Protein AF-0000000084509365 (afdb_homodimer)

Foldseek 3Di:
DPPPPPPPPPPDFFWKKKKWKWKDKDFPVLVVVVLVLLCVPFDDKDKWKKKKWKKAAPDDDDPPFFRIKIKMDTPVDPAPKIKIKGWHDWDDCVVPVFITMTTMDIDIGRDDDPQVVCVVVRIHTPDIDIWIDMWGHHDQKIKTKTWDDDDPPDPDPDDDPPPPPPGMTMIMIMIMGDGQGPPDVCRVVVRSVVNVVVCVSCPPSIHIGHDDDD/DPPPPPPPPPPDFFWKKWKWKWKDKDFPVLVVVVLVLLCVPFDDKDKWKKKKWKKAAPDDDDAPFFRIKMKMDTPVDPAPKIKIKGWHDWDDCVVPVFTTMTTMDIDIGRDDDVQVVCVVVRIHTPDIDIWIDMWGHHDQKIKDKTWDDDDPPDPDPDDDDPPPPPGMTMIMIMIMGDGQGPPDVCRVVVRSVVNVVVCVSCPPSIHIGHDDDD

Organism: NCBI:txid456999

InterPro domains:
  IPR019095 Mediator complex, subunit Med18 [PF09637] (74-212)

Structure (mmCIF, N/CA/C/O backbone):
data_AF-0000000084509365-model_v1
#
loop_
_entity.id
_entity.type
_entity.pdbx_description
1 polymer 'Mediator of RNA polymerase II transcription subunit 18'
#
loop_
_atom_site.group_PDB
_atom_site.id
_atom_site.type_symbol
_atom_site.label_atom_id
_atom_site.label_alt_id
_atom_site.label_comp_id
_atom_site.label_asym_id
_atom_site.label_entity_id
_atom_site.label_seq_id
_atom_site.pdbx_PDB_ins_code
_atom_site.Cartn_x
_atom_site.Cartn_y
_atom_site.Cartn_z
_atom_site.occupancy
_atom_site.B_iso_or_equiv
_atom_site.auth_seq_id
_atom_site.auth_comp_id
_atom_site.auth_asym_id
_atom_site.auth_atom_id
_atom_site.pdbx_PDB_model_num
ATOM 1 N N . MET A 1 1 ? -29.875 17.078 21.203 1 23 1 MET A N 1
ATOM 2 C CA . MET A 1 1 ? -29.078 15.875 21.359 1 23 1 MET A CA 1
ATOM 3 C C . MET A 1 1 ? -28.844 15.219 20 1 23 1 MET A C 1
ATOM 5 O O . MET A 1 1 ? -29.703 14.484 19.5 1 23 1 MET A O 1
ATOM 9 N N . SER A 1 2 ? -28.266 15.906 19 1 29.69 2 SER A N 1
ATOM 10 C CA . SER A 1 2 ? -28.109 15.445 17.625 1 29.69 2 SER A CA 1
ATOM 11 C C . SER A 1 2 ? -27.344 14.117 17.578 1 29.69 2 SER A C 1
ATOM 13 O O . SER A 1 2 ? -26.203 14.031 18.016 1 29.69 2 SER A O 1
ATOM 15 N N . THR A 1 3 ? -28.078 12.992 17.578 1 31.3 3 THR A N 1
ATOM 16 C CA . THR A 1 3 ? -27.656 11.602 17.453 1 31.3 3 THR A CA 1
ATOM 17 C C . THR A 1 3 ? -26.844 11.398 16.172 1 31.3 3 THR A C 1
ATOM 19 O O . THR A 1 3 ? -27.359 11.562 15.07 1 31.3 3 THR A O 1
ATOM 22 N N . THR A 1 4 ? -25.625 11.859 16.141 1 35.5 4 THR A N 1
ATOM 23 C CA . THR A 1 4 ? -24.781 11.453 15.031 1 35.5 4 THR A CA 1
ATOM 24 C C . THR A 1 4 ? -24.938 9.961 14.75 1 35.5 4 THR A C 1
ATOM 26 O O . THR A 1 4 ? -24.703 9.133 15.633 1 35.5 4 THR A O 1
ATOM 29 N N . THR A 1 5 ? -26 9.609 14.047 1 35.09 5 THR A N 1
ATOM 30 C CA . THR A 1 5 ? -26.141 8.234 13.586 1 35.09 5 THR A CA 1
ATOM 31 C C . THR A 1 5 ? -24.812 7.672 13.109 1 35.09 5 THR A C 1
ATOM 33 O O . THR A 1 5 ? -24.156 8.25 12.234 1 35.09 5 THR A O 1
ATOM 36 N N . PRO A 1 6 ? -24.188 6.832 13.867 1 36.66 6 PRO A N 1
ATOM 37 C CA . PRO A 1 6 ? -22.969 6.191 13.375 1 36.66 6 PRO A CA 1
ATOM 38 C C . PRO A 1 6 ? -23.062 5.762 11.914 1 36.66 6 PRO A C 1
ATOM 40 O O . PRO A 1 6 ? -24.094 5.238 11.492 1 36.66 6 PRO A O 1
ATOM 43 N N . LEU A 1 7 ? -22.688 6.516 10.984 1 38.5 7 LEU A N 1
ATOM 44 C CA . LEU A 1 7 ? -22.672 5.945 9.641 1 38.5 7 LEU A CA 1
ATOM 45 C C . LEU A 1 7 ? -22.484 4.434 9.695 1 38.5 7 LEU A C 1
ATOM 47 O O . LEU A 1 7 ? -21.656 3.93 10.453 1 38.5 7 LEU A O 1
ATOM 51 N N . PRO A 1 8 ? -23.469 3.662 9.367 1 38.03 8 PRO A N 1
ATOM 52 C CA . PRO A 1 8 ? -23.281 2.209 9.328 1 38.03 8 PRO A CA 1
ATOM 53 C C . PRO A 1 8 ? -21.891 1.793 8.867 1 38.03 8 PRO A C 1
ATOM 55 O O . PRO A 1 8 ? -21.312 2.443 7.996 1 38.03 8 PRO A O 1
ATOM 58 N N . GLN A 1 9 ? -21 1.378 9.727 1 41.06 9 GLN A N 1
ATOM 59 C CA . GLN A 1 9 ? -19.688 0.812 9.422 1 41.06 9 GLN A CA 1
ATOM 60 C C . GLN A 1 9 ? -19.734 -0.015 8.141 1 41.06 9 GLN A C 1
ATOM 62 O O . GLN A 1 9 ? -20.172 -1.167 8.148 1 41.06 9 GLN A O 1
ATOM 67 N N . SER A 1 10 ? -20.312 0.385 7.094 1 47.66 10 SER A N 1
ATOM 68 C CA . SER A 1 10 ? -20.312 -0.401 5.863 1 47.66 10 SER A CA 1
ATOM 69 C C . SER A 1 10 ? -19.016 -1.165 5.68 1 47.66 10 SER A C 1
ATOM 71 O O . SER A 1 10 ? -17.953 -0.561 5.539 1 47.66 10 SER A O 1
ATOM 73 N N . GLN A 1 11 ? -18.922 -2.285 6.309 1 55.69 11 GLN A N 1
ATOM 74 C CA . GLN A 1 11 ? -17.781 -3.176 6.258 1 55.69 11 GLN A CA 1
ATOM 75 C C . GLN A 1 11 ? -17.328 -3.424 4.816 1 55.69 11 GLN A C 1
ATOM 77 O O . GLN A 1 11 ? -18.172 -3.641 3.936 1 55.69 11 GLN A O 1
ATOM 82 N N . THR A 1 12 ? -16.344 -2.793 4.336 1 65.75 12 THR A N 1
ATOM 83 C CA . THR A 1 12 ? -15.758 -3.068 3.023 1 65.75 12 THR A CA 1
ATOM 84 C C . THR A 1 12 ? -15.695 -4.57 2.766 1 65.75 12 THR A C 1
ATOM 86 O O . THR A 1 12 ? -15.117 -5.316 3.559 1 65.75 12 THR A O 1
ATOM 89 N N . PRO A 1 13 ? -16.516 -5.008 1.804 1 73.94 13 PRO A N 1
ATOM 90 C CA . PRO A 1 13 ? -16.5 -6.453 1.562 1 73.94 13 PRO A CA 1
ATOM 91 C C . PRO A 1 13 ? -15.102 -7.004 1.345 1 73.94 13 PRO A C 1
ATOM 93 O O . PRO A 1 13 ? -14.258 -6.34 0.731 1 73.94 13 PRO A O 1
ATOM 96 N N . LEU A 1 14 ? -14.906 -8.102 1.939 1 80.81 14 LEU A N 1
ATOM 97 C CA . LEU A 1 14 ? -13.625 -8.781 1.833 1 80.81 14 LEU A CA 1
ATOM 98 C C . LEU A 1 14 ? -13.461 -9.43 0.46 1 80.81 14 LEU A C 1
ATOM 100 O O . LEU A 1 14 ? -14.422 -9.969 -0.092 1 80.81 14 LEU A O 1
ATOM 104 N N . SER A 1 15 ? -12.312 -9.297 -0.133 1 92.5 15 SER A N 1
ATOM 105 C CA . SER A 1 15 ? -11.969 -9.953 -1.393 1 92.5 15 SER A CA 1
ATOM 106 C C . SER A 1 15 ? -11.125 -11.195 -1.157 1 92.5 15 SER A C 1
ATOM 108 O O . SER A 1 15 ? -10.227 -11.203 -0.307 1 92.5 15 SER A O 1
ATOM 110 N N . TYR A 1 16 ? -11.438 -12.281 -1.929 1 95.31 16 TYR A N 1
ATOM 111 C CA . TYR A 1 16 ? -10.727 -13.547 -1.786 1 95.31 16 TYR A CA 1
ATOM 112 C C . TYR A 1 16 ? -10.039 -13.938 -3.09 1 95.31 16 TYR A C 1
ATOM 114 O O . TYR A 1 16 ? -10.344 -13.383 -4.148 1 95.31 16 TYR A O 1
ATOM 122 N N . GLU A 1 17 ? -9.125 -14.812 -2.93 1 96.75 17 GLU A N 1
ATOM 123 C CA . GLU A 1 17 ? -8.516 -15.523 -4.047 1 96.75 17 GLU A CA 1
ATOM 124 C C . GLU A 1 17 ? -8.703 -17.031 -3.906 1 96.75 17 GLU A C 1
ATOM 126 O O . GLU A 1 17 ? -8.578 -17.578 -2.811 1 96.75 17 GLU A O 1
ATOM 131 N N . VAL A 1 18 ? -9.023 -17.672 -5.023 1 97.88 18 VAL A N 1
ATOM 132 C CA . VAL A 1 18 ? -9.102 -19.125 -5.121 1 97.88 18 VAL A CA 1
ATOM 133 C C . VAL A 1 18 ? -7.988 -19.641 -6.031 1 97.88 18 VAL A C 1
ATOM 135 O O . VAL A 1 18 ? -7.805 -19.141 -7.145 1 97.88 18 VAL A O 1
ATOM 138 N N . SER A 1 19 ? -7.293 -20.688 -5.527 1 98.31 19 SER A N 1
ATOM 139 C CA . SER A 1 19 ? -6.141 -21.047 -6.348 1 98.31 19 SER A CA 1
ATOM 140 C C . SER A 1 19 ? -5.84 -22.531 -6.258 1 98.31 19 SER A C 1
ATOM 142 O O . SER A 1 19 ? -6.211 -23.188 -5.285 1 98.31 19 SER A O 1
ATOM 144 N N . LEU A 1 20 ? -5.227 -23.047 -7.285 1 98.62 20 LEU A N 1
ATOM 145 C CA . LEU A 1 20 ? -4.625 -24.375 -7.379 1 98.62 20 LEU A CA 1
ATOM 146 C C . LEU A 1 20 ? -3.189 -24.281 -7.887 1 98.62 20 LEU A C 1
ATOM 148 O O . LEU A 1 20 ? -2.818 -23.312 -8.539 1 98.62 20 LEU A O 1
ATOM 152 N N . TRP A 1 21 ? -2.471 -25.281 -7.605 1 98.25 21 TRP A N 1
ATOM 153 C CA . TRP A 1 21 ? -1.057 -25.281 -7.961 1 98.25 21 TRP A CA 1
ATOM 154 C C . TRP A 1 21 ? -0.647 -26.609 -8.578 1 98.25 21 TRP A C 1
ATOM 156 O O . TRP A 1 21 ? -1.207 -27.656 -8.242 1 98.25 21 TRP A O 1
ATOM 166 N N . GLY A 1 22 ? 0.305 -26.547 -9.531 1 98 22 GLY A N 1
ATOM 167 C CA . GLY A 1 22 ? 0.864 -27.75 -10.141 1 98 22 GLY A CA 1
ATOM 168 C C . GLY A 1 22 ? 2.289 -27.562 -10.625 1 98 22 GLY A C 1
ATOM 169 O O . GLY A 1 22 ? 2.809 -26.438 -10.625 1 98 22 GLY A O 1
ATOM 170 N N . GLU A 1 23 ? 2.9 -28.656 -10.945 1 96.31 23 GLU A N 1
ATOM 171 C CA . GLU A 1 23 ? 4.266 -28.656 -11.461 1 96.31 23 GLU A CA 1
ATOM 172 C C . GLU A 1 23 ? 4.398 -29.562 -12.68 1 96.31 23 GLU A C 1
ATOM 174 O O . GLU A 1 23 ? 3.746 -30.609 -12.75 1 96.31 23 GLU A O 1
ATOM 179 N N . ILE A 1 24 ? 5.27 -29.156 -13.562 1 95.75 24 ILE A N 1
ATOM 180 C CA . ILE A 1 24 ? 5.539 -29.922 -14.773 1 95.75 24 ILE A CA 1
ATOM 181 C C . ILE A 1 24 ? 7.039 -30.172 -14.906 1 95.75 24 ILE A C 1
ATOM 183 O O . ILE A 1 24 ? 7.844 -29.25 -14.727 1 95.75 24 ILE A O 1
ATOM 187 N N . THR A 1 25 ? 7.359 -31.328 -15.141 1 94 25 THR A N 1
ATOM 188 C CA . THR A 1 25 ? 8.727 -31.656 -15.523 1 94 25 THR A CA 1
ATOM 189 C C . THR A 1 25 ? 8.75 -32.438 -16.828 1 94 25 THR A C 1
ATOM 191 O O . THR A 1 25 ? 7.988 -33.406 -17 1 94 25 THR A O 1
ATOM 194 N N . GLY A 1 26 ? 9.555 -31.969 -17.719 1 92.5 26 GLY A N 1
ATOM 195 C CA . GLY A 1 26 ? 9.648 -32.656 -19 1 92.5 26 GLY A CA 1
ATOM 196 C C . GLY A 1 26 ? 10.344 -31.828 -20.078 1 92.5 26 GLY A C 1
ATOM 197 O O . GLY A 1 26 ? 10.867 -30.75 -19.797 1 92.5 26 GLY A O 1
ATOM 198 N N . ASP A 1 27 ? 10.398 -32.406 -21.234 1 92.75 27 ASP A N 1
ATOM 199 C CA . ASP A 1 27 ? 10.984 -31.688 -22.359 1 92.75 27 ASP A CA 1
ATOM 200 C C . ASP A 1 27 ? 9.922 -30.875 -23.094 1 92.75 27 ASP A C 1
ATOM 202 O O . ASP A 1 27 ? 8.789 -30.766 -22.625 1 92.75 27 ASP A O 1
ATOM 206 N N . LYS A 1 28 ? 10.297 -30.359 -24.156 1 91.62 28 LYS A N 1
ATOM 207 C CA . LYS A 1 28 ? 9.422 -29.5 -24.938 1 91.62 28 LYS A CA 1
ATOM 208 C C . LYS A 1 28 ? 8.18 -30.25 -25.406 1 91.62 28 LYS A C 1
ATOM 210 O O . LYS A 1 28 ? 7.082 -29.688 -25.453 1 91.62 28 LYS A O 1
ATOM 215 N N . GLU A 1 29 ? 8.352 -31.469 -25.688 1 93.62 29 GLU A N 1
ATOM 216 C CA . GLU A 1 29 ? 7.262 -32.312 -26.188 1 93.62 29 GLU A CA 1
ATOM 217 C C . GLU A 1 29 ? 6.211 -32.531 -25.109 1 93.62 29 GLU A C 1
ATOM 219 O O . GLU A 1 29 ? 5.031 -32.719 -25.406 1 93.62 29 GLU A O 1
ATOM 224 N N . ALA A 1 30 ? 6.672 -32.562 -23.875 1 92.88 30 ALA A N 1
ATOM 225 C CA . ALA A 1 30 ? 5.766 -32.719 -22.75 1 92.88 30 ALA A CA 1
ATOM 226 C C . ALA A 1 30 ? 5.102 -31.406 -22.375 1 92.88 30 ALA A C 1
ATOM 228 O O . ALA A 1 30 ? 3.955 -31.391 -21.922 1 92.88 30 ALA A O 1
ATOM 229 N N . ILE A 1 31 ? 5.73 -30.312 -22.609 1 95.12 31 ILE A N 1
ATOM 230 C CA . ILE A 1 31 ? 5.297 -29.016 -22.141 1 95.12 31 ILE A CA 1
ATOM 231 C C . ILE A 1 31 ? 4.363 -28.375 -23.156 1 95.12 31 ILE A C 1
ATOM 233 O O . ILE A 1 31 ? 3.359 -27.75 -22.797 1 95.12 31 ILE A O 1
ATOM 237 N N . ASP A 1 32 ? 4.562 -28.516 -24.391 1 96 32 ASP A N 1
ATOM 238 C CA . ASP A 1 32 ? 3.84 -27.828 -25.453 1 96 32 ASP A CA 1
ATOM 239 C C . ASP A 1 32 ? 2.352 -28.156 -25.422 1 96 32 ASP A C 1
ATOM 241 O O . ASP A 1 32 ? 1.507 -27.281 -25.562 1 96 32 ASP A O 1
ATOM 245 N N . PRO A 1 33 ? 2.057 -29.438 -25.25 1 97.31 33 PRO A N 1
ATOM 246 C CA . PRO A 1 33 ? 0.629 -29.75 -25.188 1 97.31 33 PRO A CA 1
ATOM 247 C C . PRO A 1 33 ? -0.09 -29.031 -24.047 1 97.31 33 PRO A C 1
ATOM 249 O O . PRO A 1 33 ? -1.273 -28.703 -24.172 1 97.31 33 PRO A O 1
ATOM 252 N N . ILE A 1 34 ? 0.522 -28.812 -23 1 97.81 34 ILE A N 1
ATOM 253 C CA . ILE A 1 34 ? -0.055 -28.109 -21.859 1 97.81 34 ILE A CA 1
ATOM 254 C C . ILE A 1 34 ? -0.315 -26.641 -22.234 1 97.81 34 ILE A C 1
ATOM 256 O O . ILE A 1 34 ? -1.412 -26.125 -22.016 1 97.81 34 ILE A O 1
ATOM 260 N N . ILE A 1 35 ? 0.641 -26 -22.828 1 97.81 35 ILE A N 1
ATOM 261 C CA . ILE A 1 35 ? 0.521 -24.609 -23.266 1 97.81 35 ILE A CA 1
ATOM 262 C C . ILE A 1 35 ? -0.616 -24.484 -24.281 1 97.81 35 ILE A C 1
ATOM 264 O O . ILE A 1 35 ? -1.436 -23.562 -24.203 1 97.81 35 ILE A O 1
ATOM 268 N N . HIS A 1 36 ? -0.64 -25.453 -25.125 1 97.94 36 HIS A N 1
ATOM 269 C CA . HIS A 1 36 ? -1.666 -25.438 -26.156 1 97.94 36 HIS A CA 1
ATOM 270 C C . HIS A 1 36 ? -3.061 -25.562 -25.562 1 97.94 36 HIS A C 1
ATOM 272 O O . HIS A 1 36 ? -3.984 -24.859 -25.969 1 97.94 36 HIS A O 1
ATOM 278 N N . ARG A 1 37 ? -3.219 -26.469 -24.625 1 98.12 37 ARG A N 1
ATOM 279 C CA . ARG A 1 37 ? -4.527 -26.672 -24 1 98.12 37 ARG A CA 1
ATOM 280 C C . ARG A 1 37 ? -4.973 -25.438 -23.25 1 98.12 37 ARG A C 1
ATOM 282 O O . ARG A 1 37 ? -6.137 -25.031 -23.328 1 98.12 37 ARG A O 1
ATOM 289 N N . PHE A 1 38 ? -4.066 -24.797 -22.5 1 98.12 38 PHE A N 1
ATOM 290 C CA . PHE A 1 38 ? -4.402 -23.547 -21.844 1 98.12 38 PHE A CA 1
ATOM 291 C C . PHE A 1 38 ? -4.801 -22.484 -22.859 1 98.12 38 PHE A C 1
ATOM 293 O O . PHE A 1 38 ? -5.793 -21.766 -22.656 1 98.12 38 PHE A O 1
ATOM 300 N N . THR A 1 39 ? -4.094 -22.375 -23.969 1 98.31 39 THR A N 1
ATOM 301 C CA . THR A 1 39 ? -4.355 -21.375 -25 1 98.31 39 THR A CA 1
ATOM 302 C C . THR A 1 39 ? -5.738 -21.578 -25.609 1 98.31 39 THR A C 1
ATOM 304 O O . THR A 1 39 ? -6.477 -20.609 -25.828 1 98.31 39 THR A O 1
ATOM 307 N N . LEU A 1 40 ? -6.07 -22.812 -25.781 1 97.75 40 LEU A N 1
ATOM 308 C CA . LEU A 1 40 ? -7.336 -23.141 -26.438 1 97.75 40 LEU A CA 1
ATOM 309 C C . LEU A 1 40 ? -8.516 -22.844 -25.516 1 97.75 40 LEU A C 1
ATOM 311 O O . LEU A 1 40 ? -9.617 -22.547 -25.984 1 97.75 40 LEU A O 1
ATOM 315 N N . ASN A 1 41 ? -8.297 -22.844 -24.203 1 97.75 41 ASN A N 1
ATOM 316 C CA . ASN A 1 41 ? -9.406 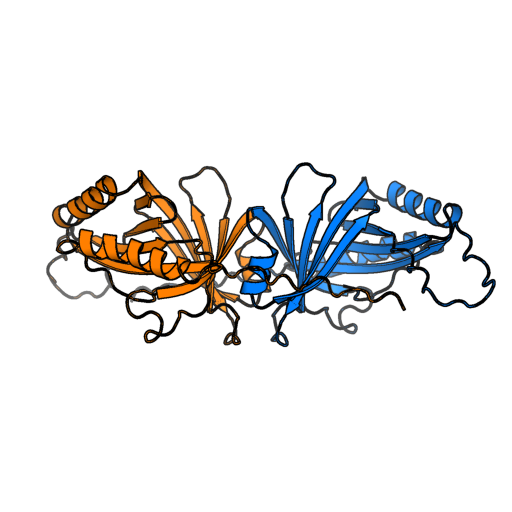-22.781 -23.266 1 97.75 41 ASN A CA 1
ATOM 317 C C . ASN A 1 41 ? -9.438 -21.438 -22.531 1 97.75 41 ASN A C 1
ATOM 319 O O . ASN A 1 41 ? -10.195 -21.266 -21.562 1 97.75 41 ASN A O 1
ATOM 323 N N . THR A 1 42 ? -8.594 -20.531 -22.906 1 98.19 42 THR A N 1
ATOM 324 C CA . THR A 1 42 ? -8.594 -19.203 -22.328 1 98.19 42 THR A CA 1
ATOM 325 C C . THR A 1 42 ? -8.773 -18.141 -23.406 1 98.19 42 THR A C 1
ATOM 327 O O . THR A 1 42 ? -8.93 -18.453 -24.594 1 98.19 42 THR A O 1
ATOM 330 N N . GLU A 1 43 ? -8.867 -16.906 -22.984 1 98.38 43 GLU A N 1
ATOM 331 C CA . GLU A 1 43 ? -9.164 -15.805 -23.891 1 98.38 43 GLU A CA 1
ATOM 332 C C . GLU A 1 43 ? -7.879 -15.164 -24.422 1 98.38 43 GLU A C 1
ATOM 334 O O . GLU A 1 43 ? -7.828 -14.703 -25.562 1 98.38 43 GLU A O 1
ATOM 339 N N . THR A 1 44 ? -6.82 -15.078 -23.547 1 97.94 44 THR A N 1
ATOM 340 C CA . THR A 1 44 ? -5.551 -14.484 -23.969 1 97.94 44 THR A CA 1
ATOM 341 C C . THR A 1 44 ? -4.379 -15.359 -23.531 1 97.94 44 THR A C 1
ATOM 343 O O . THR A 1 44 ? -4.477 -16.094 -22.547 1 97.94 44 THR A O 1
ATOM 346 N N . THR A 1 45 ? -3.379 -15.375 -24.328 1 97.75 45 THR A N 1
ATOM 347 C CA . THR A 1 45 ? -2.098 -16 -24.047 1 97.75 45 THR A CA 1
ATOM 348 C C . THR A 1 45 ? -0.943 -15.055 -24.359 1 97.75 45 THR A C 1
ATOM 350 O O . THR A 1 45 ? -0.871 -14.492 -25.438 1 97.75 45 THR A O 1
ATOM 353 N N . GLN A 1 46 ? -0.097 -14.852 -23.328 1 96.25 46 GLN A N 1
ATOM 354 C CA . GLN A 1 46 ? 1.052 -13.984 -23.547 1 96.25 46 GLN A CA 1
ATOM 355 C C . GLN A 1 46 ? 2.281 -14.484 -22.797 1 96.25 46 GLN A C 1
ATOM 357 O O . GLN A 1 46 ? 2.156 -15.188 -21.797 1 96.25 46 GLN A O 1
ATOM 362 N N . LYS A 1 47 ? 3.449 -14.164 -23.344 1 94.81 47 LYS A N 1
ATOM 363 C CA . LYS A 1 47 ? 4.668 -14.367 -22.562 1 94.81 47 LYS A CA 1
ATOM 364 C C . LYS A 1 47 ? 4.723 -13.414 -21.375 1 94.81 47 LYS A C 1
ATOM 366 O O . LYS A 1 47 ? 4.207 -12.297 -21.438 1 94.81 47 LYS A O 1
ATOM 371 N N . LEU A 1 48 ? 5.254 -13.969 -20.391 1 93.62 48 LEU A N 1
ATOM 372 C CA . LEU A 1 48 ? 5.285 -13.203 -19.141 1 93.62 48 LEU A CA 1
ATOM 373 C C . LEU A 1 48 ? 6.707 -13.102 -18.609 1 93.62 48 LEU A C 1
ATOM 375 O O . LEU A 1 48 ? 7.453 -14.086 -18.609 1 93.62 48 LEU A O 1
ATOM 379 N N . GLY A 1 49 ? 7.199 -11.922 -18.219 1 94.06 49 GLY A N 1
ATOM 380 C CA . GLY A 1 49 ? 8.406 -11.617 -17.469 1 94.06 49 GLY A CA 1
ATOM 381 C C . GLY A 1 49 ? 8.156 -10.664 -16.312 1 94.06 49 GLY A C 1
ATOM 382 O O . GLY A 1 49 ? 7.902 -9.477 -16.516 1 94.06 49 GLY A O 1
ATOM 383 N N . ILE A 1 50 ? 8.281 -11.312 -15.094 1 95 50 ILE A N 1
ATOM 384 C CA . ILE A 1 50 ? 7.906 -10.461 -13.977 1 95 50 ILE A CA 1
ATOM 385 C C . ILE A 1 50 ? 9.016 -10.477 -12.922 1 95 50 ILE A C 1
ATOM 387 O O . ILE A 1 50 ? 9.766 -11.445 -12.82 1 95 50 ILE A O 1
ATOM 391 N N . ARG A 1 51 ? 9.172 -9.383 -12.281 1 95.44 51 ARG A N 1
ATOM 392 C CA . ARG A 1 51 ? 9.852 -9.383 -10.984 1 95.44 51 ARG A CA 1
ATOM 393 C C . ARG A 1 51 ? 8.859 -9.633 -9.852 1 95.44 51 ARG A C 1
ATOM 395 O O . ARG A 1 51 ? 7.824 -8.977 -9.766 1 95.44 51 ARG A O 1
ATOM 402 N N . ASP A 1 52 ? 9.164 -10.617 -9.055 1 96.06 52 ASP A N 1
ATOM 403 C CA . ASP A 1 52 ? 8.297 -11.07 -7.969 1 96.06 52 ASP A CA 1
ATOM 404 C C . ASP A 1 52 ? 9.016 -10.984 -6.621 1 96.06 52 ASP A C 1
ATOM 406 O O . ASP A 1 52 ? 9.961 -11.734 -6.371 1 96.06 52 ASP A O 1
ATOM 410 N N . ILE A 1 53 ? 8.555 -10.109 -5.77 1 97.5 53 ILE A N 1
ATOM 411 C CA . ILE A 1 53 ? 9.133 -9.953 -4.438 1 97.5 53 ILE A CA 1
ATOM 412 C C . ILE A 1 53 ? 8.117 -10.398 -3.385 1 97.5 53 ILE A C 1
ATOM 414 O O . ILE A 1 53 ? 6.973 -9.938 -3.379 1 97.5 53 ILE A O 1
ATOM 418 N N . ILE A 1 54 ? 8.523 -11.273 -2.535 1 98.19 54 ILE A N 1
ATOM 419 C CA . ILE A 1 54 ? 7.695 -11.734 -1.427 1 98.19 54 ILE A CA 1
ATOM 420 C C . ILE A 1 54 ? 8.258 -11.211 -0.108 1 98.19 54 ILE A C 1
ATOM 422 O O . ILE A 1 54 ? 9.461 -11.305 0.14 1 98.19 54 ILE A O 1
ATOM 426 N N . PHE A 1 55 ? 7.391 -10.633 0.707 1 97.94 55 PHE A N 1
ATOM 427 C CA . PHE A 1 55 ? 7.77 -10.125 2.018 1 97.94 55 PHE A CA 1
ATOM 428 C C . PHE A 1 55 ? 7.098 -10.922 3.127 1 97.94 55 PHE A C 1
ATOM 430 O O . PHE A 1 55 ? 5.926 -11.289 3.01 1 97.94 55 PHE A O 1
ATOM 437 N N . GLU A 1 56 ? 7.805 -11.164 4.141 1 97.5 56 GLU A N 1
ATOM 438 C CA . GLU A 1 56 ? 7.246 -11.789 5.336 1 97.5 56 GLU A CA 1
ATOM 439 C C . GLU A 1 56 ? 7.363 -10.867 6.547 1 97.5 56 GLU A C 1
ATOM 441 O O . GLU A 1 56 ? 8.281 -10.055 6.625 1 97.5 56 GLU A O 1
ATOM 446 N N . PRO A 1 57 ? 6.406 -11.008 7.438 1 95.88 57 PRO A N 1
ATOM 447 C CA . PRO A 1 57 ? 6.445 -10.109 8.602 1 95.88 57 PRO A CA 1
ATOM 448 C C . PRO A 1 57 ? 7.629 -10.391 9.516 1 95.88 57 PRO A C 1
ATOM 450 O O . PRO A 1 57 ? 8.055 -11.539 9.656 1 95.88 57 PRO A O 1
ATOM 453 N N . ASN A 1 58 ? 8.156 -9.359 10.148 1 94.94 58 ASN A N 1
ATOM 454 C CA . ASN A 1 58 ? 9.25 -9.508 11.109 1 94.94 58 ASN A CA 1
ATOM 455 C C . ASN A 1 58 ? 8.812 -10.289 12.344 1 94.94 58 ASN A C 1
ATOM 457 O O . ASN A 1 58 ? 9.625 -10.977 12.969 1 94.94 58 ASN A O 1
ATOM 461 N N . GLU A 1 59 ? 7.547 -10.109 12.641 1 92 59 GLU A N 1
ATOM 462 C CA . GLU A 1 59 ? 6.945 -10.797 13.773 1 92 59 GLU A CA 1
ATOM 463 C C . GLU A 1 59 ? 5.77 -11.664 13.344 1 92 59 GLU A C 1
ATOM 465 O O . GLU A 1 59 ? 5.215 -11.469 12.258 1 92 59 GLU A O 1
ATOM 470 N N . GLU A 1 60 ? 5.422 -12.617 14.172 1 91.5 60 GLU A N 1
ATOM 471 C CA . GLU A 1 60 ? 4.254 -13.43 13.859 1 91.5 60 GLU A CA 1
ATOM 472 C C . GLU A 1 60 ? 3.004 -12.57 13.703 1 91.5 60 GLU A C 1
ATOM 474 O O . GLU A 1 60 ? 2.668 -11.781 14.586 1 91.5 60 GLU A O 1
ATOM 479 N N . PRO A 1 61 ? 2.396 -12.734 12.641 1 91 61 PRO A N 1
ATOM 480 C CA . PRO A 1 61 ? 1.221 -11.891 12.414 1 91 61 PRO A CA 1
ATOM 481 C C . PRO A 1 61 ? 0.059 -12.234 13.344 1 91 61 PRO A C 1
ATOM 483 O O . PRO A 1 61 ? -0.175 -13.414 13.633 1 91 61 PRO A O 1
ATOM 486 N N . ALA A 1 62 ? -0.598 -11.227 13.766 1 89.19 62 ALA A N 1
ATOM 487 C CA . ALA A 1 62 ? -1.829 -11.422 14.523 1 89.19 62 ALA A CA 1
ATOM 488 C C . ALA A 1 62 ? -2.951 -11.938 13.625 1 89.19 62 ALA A C 1
ATOM 490 O O . ALA A 1 62 ? -2.814 -11.961 12.398 1 89.19 62 ALA A O 1
ATOM 491 N N . ILE A 1 63 ? -4.043 -12.391 14.312 1 85.94 63 ILE A N 1
ATOM 492 C CA . ILE A 1 63 ? -5.211 -12.836 13.57 1 85.94 63 ILE A CA 1
ATOM 493 C C . ILE A 1 63 ? -5.754 -11.695 12.719 1 85.94 63 ILE A C 1
ATOM 495 O O . ILE A 1 63 ? -5.93 -10.578 13.203 1 85.94 63 ILE A O 1
ATOM 499 N N . GLY A 1 64 ? -5.945 -11.938 11.461 1 85.94 64 GLY A N 1
ATOM 500 C CA . GLY A 1 64 ? -6.492 -10.922 10.578 1 85.94 64 GLY A CA 1
ATOM 501 C C . GLY A 1 64 ? -5.426 -10.18 9.789 1 85.94 64 GLY A C 1
ATOM 502 O O . GLY A 1 64 ? -5.738 -9.469 8.836 1 85.94 64 GLY A O 1
ATOM 503 N N . GLU A 1 65 ? -4.195 -10.32 10.234 1 92.31 65 GLU A N 1
ATOM 504 C CA . GLU A 1 65 ? -3.09 -9.719 9.492 1 92.31 65 GLU A CA 1
ATOM 505 C C . GLU A 1 65 ? -2.594 -10.656 8.391 1 92.31 65 GLU A C 1
ATOM 507 O O . GLU A 1 65 ? -2.719 -11.875 8.5 1 92.31 65 GLU A O 1
ATOM 512 N N . PRO A 1 66 ? -2.039 -10.039 7.414 1 95.56 66 PRO A N 1
ATOM 513 C CA . PRO A 1 66 ? -1.577 -10.883 6.309 1 95.56 66 PRO A CA 1
ATOM 514 C C . PRO A 1 66 ? -0.393 -11.766 6.699 1 95.56 66 PRO A C 1
ATOM 516 O O . PRO A 1 66 ? 0.466 -11.344 7.477 1 95.56 66 PRO A O 1
ATOM 519 N N . LEU A 1 67 ? -0.342 -12.898 6.094 1 96.69 67 LEU A N 1
ATOM 520 C CA . LEU A 1 67 ? 0.784 -13.805 6.273 1 96.69 67 LEU A CA 1
ATOM 521 C C . LEU A 1 67 ? 2.012 -13.312 5.516 1 96.69 67 LEU A C 1
ATOM 523 O O . LEU A 1 67 ? 3.143 -13.492 5.973 1 96.69 67 LEU A O 1
ATOM 527 N N . TYR A 1 68 ? 1.766 -12.727 4.359 1 97.75 68 TYR A N 1
ATOM 528 C CA . TYR A 1 68 ? 2.861 -12.156 3.582 1 97.75 68 TYR A CA 1
ATOM 529 C C . TYR A 1 68 ? 2.348 -11.133 2.582 1 97.75 68 TYR A C 1
ATOM 531 O O . TYR A 1 68 ? 1.142 -11.039 2.342 1 97.75 68 TYR A O 1
ATOM 539 N N . LEU A 1 69 ? 3.209 -10.305 2.104 1 98.25 69 LEU A N 1
ATOM 540 C CA . LEU A 1 69 ? 2.967 -9.367 1.012 1 98.25 69 LEU A CA 1
ATOM 541 C C . LEU A 1 69 ? 3.691 -9.812 -0.255 1 98.25 69 LEU A C 1
ATOM 543 O O . LEU A 1 69 ? 4.746 -10.438 -0.183 1 98.25 69 LEU A O 1
ATOM 547 N N . ARG A 1 70 ? 3.111 -9.477 -1.321 1 97.62 70 ARG A N 1
ATOM 548 C CA . ARG A 1 70 ? 3.727 -9.789 -2.607 1 97.62 70 ARG A CA 1
ATOM 549 C C . ARG A 1 70 ? 3.682 -8.586 -3.545 1 97.62 70 ARG A C 1
ATOM 551 O O . ARG A 1 70 ? 2.645 -7.934 -3.676 1 97.62 70 ARG A O 1
ATOM 558 N N . CYS A 1 71 ? 4.742 -8.297 -4.125 1 97.31 71 CYS A N 1
ATOM 559 C CA . CYS A 1 71 ? 4.836 -7.227 -5.109 1 97.31 71 CYS A CA 1
ATOM 560 C C . CYS A 1 71 ? 5.309 -7.766 -6.457 1 97.31 71 CYS A C 1
ATOM 562 O O . CYS A 1 71 ? 6.324 -8.453 -6.531 1 97.31 71 CYS A O 1
ATOM 564 N N . ARG A 1 72 ? 4.586 -7.367 -7.461 1 95.62 72 ARG A N 1
ATOM 565 C CA . ARG A 1 72 ? 4.934 -7.852 -8.797 1 95.62 72 ARG A CA 1
ATOM 566 C C . ARG A 1 72 ? 5 -6.703 -9.797 1 95.62 72 ARG A C 1
ATOM 568 O O . ARG A 1 72 ? 4.172 -5.789 -9.75 1 95.62 72 ARG A O 1
ATOM 575 N N . LYS A 1 73 ? 5.977 -6.766 -10.617 1 95.19 73 LYS A N 1
ATOM 576 C CA . LYS A 1 73 ? 6.137 -5.855 -11.742 1 95.19 73 LYS A CA 1
ATOM 577 C C . LYS A 1 73 ? 6.289 -6.625 -13.055 1 95.19 73 LYS A C 1
ATOM 579 O O . LYS A 1 73 ? 7.113 -7.535 -13.156 1 95.19 73 LYS A O 1
ATOM 584 N N . ASP A 1 74 ? 5.469 -6.285 -13.977 1 92.19 74 ASP A N 1
ATOM 585 C CA . ASP A 1 74 ? 5.559 -6.891 -15.297 1 92.19 74 ASP A CA 1
ATOM 586 C C . ASP A 1 74 ? 6.602 -6.18 -16.156 1 92.19 74 ASP A C 1
ATOM 588 O O . ASP A 1 74 ? 6.352 -5.082 -16.672 1 92.19 74 ASP A O 1
ATOM 592 N N . ASN A 1 75 ? 7.664 -6.738 -16.438 1 90.31 75 ASN A N 1
ATOM 593 C CA . ASN A 1 75 ? 8.789 -6.148 -17.156 1 90.31 75 ASN A CA 1
ATOM 594 C C . ASN A 1 75 ? 8.562 -6.16 -18.672 1 90.31 75 ASN A C 1
ATOM 596 O O . ASN A 1 75 ? 9.328 -5.555 -19.422 1 90.31 75 ASN A O 1
ATOM 600 N N . THR A 1 76 ? 7.562 -6.832 -19.047 1 86.25 76 THR A N 1
ATOM 601 C CA . THR A 1 76 ? 7.258 -6.855 -20.469 1 86.25 76 THR A CA 1
ATOM 602 C C . THR A 1 76 ? 6.465 -5.617 -20.875 1 86.25 76 THR A C 1
ATOM 604 O O . THR A 1 76 ? 6.324 -5.328 -22.062 1 86.25 76 THR A O 1
ATOM 607 N N . LYS A 1 77 ? 5.98 -4.926 -19.906 1 84.06 77 LYS A N 1
ATOM 608 C CA . LYS A 1 77 ? 5.207 -3.719 -20.172 1 84.06 77 LYS A CA 1
ATOM 609 C C . LYS A 1 77 ? 6.051 -2.465 -19.953 1 84.06 77 LYS A C 1
ATOM 611 O O . LYS A 1 77 ? 7.02 -2.482 -19.203 1 84.06 77 LYS A O 1
ATOM 616 N N . THR A 1 78 ? 5.828 -1.439 -20.578 1 81 78 THR A N 1
ATOM 617 C CA . THR A 1 78 ? 6.586 -0.194 -20.531 1 81 78 THR A CA 1
ATOM 618 C C . THR A 1 78 ? 6.324 0.545 -19.219 1 81 78 THR A C 1
ATOM 620 O O . THR A 1 78 ? 7.207 1.232 -18.703 1 81 78 THR A O 1
ATOM 623 N N . GLY A 1 79 ? 5.316 0.256 -18.562 1 76.88 79 GLY A N 1
ATOM 624 C CA . GLY A 1 79 ? 5.012 0.974 -17.344 1 76.88 79 GLY A CA 1
ATOM 625 C C . GLY A 1 79 ? 5.777 0.452 -16.141 1 76.88 79 GLY A C 1
ATOM 626 O O . GLY A 1 79 ? 6.348 -0.64 -16.188 1 76.88 79 GLY A O 1
ATOM 627 N N . ASN A 1 80 ? 6.117 1.375 -15.164 1 75.94 80 ASN A N 1
ATOM 628 C CA . ASN A 1 80 ? 6.844 1.032 -13.945 1 75.94 80 ASN A CA 1
ATOM 629 C C . ASN A 1 80 ? 5.891 0.777 -12.781 1 75.94 80 ASN A C 1
ATOM 631 O O . ASN A 1 80 ? 6.254 0.973 -11.625 1 75.94 80 ASN A O 1
ATOM 635 N N . SER A 1 81 ? 4.801 0.234 -13.164 1 89.38 81 SER A N 1
ATOM 636 C CA . SER A 1 81 ? 3.799 0.067 -12.117 1 89.38 81 SER A CA 1
ATOM 637 C C . SER A 1 81 ? 3.957 -1.274 -11.406 1 89.38 81 SER A C 1
ATOM 639 O O . SER A 1 81 ? 4.328 -2.271 -12.031 1 89.38 81 SER A O 1
ATOM 641 N N . TRP A 1 82 ? 3.807 -1.255 -10.141 1 94.69 82 TRP A N 1
ATOM 642 C CA . TRP A 1 82 ? 3.822 -2.445 -9.297 1 94.69 82 TRP A CA 1
ATOM 643 C C . TRP A 1 82 ? 2.412 -2.801 -8.828 1 94.69 82 TRP A C 1
ATOM 645 O O . TRP A 1 82 ? 1.566 -1.921 -8.664 1 94.69 82 TRP A O 1
ATOM 655 N N . SER A 1 83 ? 2.229 -4.086 -8.703 1 95.62 83 SER A N 1
ATOM 656 C CA . SER A 1 83 ? 1.057 -4.562 -7.973 1 95.62 83 SER A CA 1
ATOM 657 C C . SER A 1 83 ? 1.436 -5.066 -6.586 1 95.62 83 SER A C 1
ATOM 659 O O . SER A 1 83 ? 2.314 -5.918 -6.445 1 95.62 83 SER A O 1
ATOM 661 N N . LEU A 1 84 ? 0.847 -4.508 -5.605 1 97.31 84 LEU A N 1
ATOM 662 C CA . LEU A 1 84 ? 1.071 -4.918 -4.223 1 97.31 84 LEU A CA 1
ATOM 663 C C . LEU A 1 84 ? -0.108 -5.73 -3.701 1 97.31 84 LEU A C 1
ATOM 665 O O . LEU A 1 84 ? -1.247 -5.262 -3.715 1 97.31 84 LEU A O 1
ATOM 669 N N . PHE A 1 85 ? 0.199 -6.957 -3.207 1 97.44 85 PHE A N 1
ATOM 670 C CA . PHE A 1 85 ? -0.821 -7.863 -2.693 1 97.44 85 PHE A CA 1
ATOM 671 C C . PHE A 1 85 ? -0.62 -8.117 -1.203 1 97.44 85 PHE A C 1
ATOM 673 O O . PHE A 1 85 ? 0.514 -8.25 -0.739 1 97.44 85 PHE A O 1
ATOM 680 N N . THR A 1 86 ? -1.694 -8.211 -0.51 1 97.69 86 THR A N 1
ATOM 681 C CA . THR A 1 86 ? -1.716 -8.797 0.829 1 97.69 86 THR A CA 1
ATOM 682 C C . THR A 1 86 ? -2.369 -10.172 0.812 1 97.69 86 THR A C 1
ATOM 684 O O . THR A 1 86 ? -3.424 -10.359 0.203 1 97.69 86 THR A O 1
ATOM 687 N N . TYR A 1 87 ? -1.759 -11.117 1.477 1 97.56 87 TYR A N 1
ATOM 688 C CA . TYR A 1 87 ? -2.291 -12.477 1.505 1 97.56 87 TYR A CA 1
ATOM 689 C C . TYR A 1 87 ? -2.584 -12.922 2.934 1 97.56 87 TYR A C 1
ATOM 691 O O . TYR A 1 87 ? -1.668 -13.047 3.75 1 97.56 87 TYR A O 1
ATOM 699 N N . GLY A 1 88 ? -3.809 -13.156 3.172 1 96.44 88 GLY A N 1
ATOM 700 C CA . GLY A 1 88 ? -4.211 -13.672 4.473 1 96.44 88 GLY A CA 1
ATOM 701 C C . GLY A 1 88 ? -4.062 -15.18 4.586 1 96.44 88 GLY A C 1
ATOM 702 O O . GLY A 1 88 ? -3.555 -15.828 3.67 1 96.44 88 GLY A O 1
ATOM 703 N N . ARG A 1 89 ? -4.48 -15.68 5.664 1 95 89 ARG A N 1
ATOM 704 C CA . ARG A 1 89 ? -4.426 -17.125 5.91 1 95 89 ARG A CA 1
ATOM 705 C C . ARG A 1 89 ? -5.445 -17.859 5.051 1 95 89 ARG A C 1
ATOM 707 O O . ARG A 1 89 ? -6.594 -17.438 4.938 1 95 89 ARG A O 1
ATOM 714 N N . PRO A 1 90 ? -4.996 -18.953 4.488 1 96.06 90 PRO A N 1
ATOM 715 C CA . PRO A 1 90 ? -5.977 -19.75 3.746 1 96.06 90 PRO A CA 1
ATOM 716 C C . PRO A 1 90 ? -7.062 -20.344 4.645 1 96.06 90 PRO A C 1
ATOM 718 O O . PRO A 1 90 ? -6.797 -20.672 5.801 1 96.06 90 PRO A O 1
ATOM 721 N N . GLN A 1 91 ? -8.211 -20.469 4.09 1 94.56 91 GLN A N 1
ATOM 722 C CA . GLN A 1 91 ? -9.266 -21.203 4.789 1 94.56 91 GLN A CA 1
ATOM 723 C C . GLN A 1 91 ? -8.836 -22.641 5.066 1 94.56 91 GLN A C 1
ATOM 725 O O . GLN A 1 91 ? -8.164 -23.25 4.242 1 94.56 91 GLN A O 1
ATOM 730 N N . PRO A 1 92 ? -9.289 -23.109 6.211 1 95.44 92 PRO A N 1
ATOM 731 C CA . PRO A 1 92 ? -8.961 -24.516 6.523 1 95.44 92 PRO A CA 1
ATOM 732 C C . PRO A 1 92 ? -9.492 -25.484 5.477 1 95.44 92 PRO A C 1
ATOM 734 O O . PRO A 1 92 ? -10.484 -25.203 4.805 1 95.44 92 PRO A O 1
ATOM 737 N N . GLU A 1 93 ? -8.844 -26.562 5.379 1 95.88 93 GLU A N 1
ATOM 738 C CA . GLU A 1 93 ? -9.195 -27.594 4.395 1 95.88 93 GLU A CA 1
ATOM 739 C C . GLU A 1 93 ? -10.609 -28.109 4.621 1 95.88 93 GLU A C 1
ATOM 741 O O . GLU A 1 93 ? -11.312 -28.453 3.666 1 95.88 93 GLU A O 1
ATOM 746 N N . ARG A 1 94 ? -11.078 -28.094 5.852 1 95.69 94 ARG A N 1
ATOM 747 C CA . ARG A 1 94 ? -12.422 -28.562 6.172 1 95.69 94 ARG A CA 1
ATOM 748 C C . ARG A 1 94 ? -13.484 -27.688 5.52 1 95.69 94 ARG A C 1
ATOM 750 O O . ARG A 1 94 ? -14.562 -28.156 5.156 1 95.69 94 ARG A O 1
ATOM 757 N N . ILE A 1 95 ? -13.164 -26.406 5.375 1 93.44 95 ILE A N 1
ATOM 758 C CA . ILE A 1 95 ? -14.078 -25.422 4.801 1 93.44 95 ILE A CA 1
ATOM 759 C C . ILE A 1 95 ? -13.938 -25.422 3.281 1 93.44 95 ILE A C 1
ATOM 761 O O . ILE A 1 95 ? -14.938 -25.375 2.559 1 93.44 95 ILE A O 1
ATOM 765 N N . SER A 1 96 ? -12.703 -25.438 2.805 1 94.69 96 SER A N 1
ATOM 766 C CA . SER A 1 96 ? -12.406 -25.422 1.376 1 94.69 96 SER A CA 1
ATOM 767 C C . SER A 1 96 ? -11.414 -26.531 1.019 1 94.69 96 SER A C 1
ATOM 769 O O . SER A 1 96 ? -10.234 -26.25 0.784 1 94.69 96 SER A O 1
ATOM 771 N N . PRO A 1 97 ? -11.844 -27.703 0.844 1 96.12 97 PRO A N 1
ATOM 772 C CA . PRO A 1 97 ? -10.945 -28.844 0.665 1 96.12 97 PRO A CA 1
ATOM 773 C C . PRO A 1 97 ? -10.352 -28.922 -0.74 1 96.12 97 PRO A C 1
ATOM 775 O O . PRO A 1 97 ? -9.273 -29.484 -0.932 1 96.12 97 PRO A O 1
ATOM 778 N N . ASP A 1 98 ? -10.977 -28.375 -1.698 1 96.56 98 ASP A N 1
ATOM 779 C CA . ASP A 1 98 ? -10.625 -28.641 -3.088 1 96.56 98 ASP A CA 1
ATOM 780 C C . ASP A 1 98 ? -9.633 -27.594 -3.605 1 96.56 98 ASP A C 1
ATOM 782 O O . ASP A 1 98 ? -8.922 -27.844 -4.586 1 96.56 98 ASP A O 1
ATOM 786 N N . ALA A 1 99 ? -9.648 -26.422 -2.959 1 98.12 99 ALA A N 1
ATOM 787 C CA . ALA A 1 99 ? -8.805 -25.328 -3.422 1 98.12 99 ALA A CA 1
ATOM 788 C C . ALA A 1 99 ? -8.398 -24.422 -2.264 1 98.12 99 ALA A C 1
ATOM 790 O O . ALA A 1 99 ? -9.039 -24.422 -1.211 1 98.12 99 ALA A O 1
ATOM 791 N N . ILE A 1 100 ? -7.348 -23.688 -2.436 1 98.19 100 ILE A N 1
ATOM 792 C CA . ILE A 1 100 ? -6.973 -22.672 -1.456 1 98.19 100 ILE A CA 1
ATOM 793 C C . ILE A 1 100 ? -7.891 -21.469 -1.593 1 98.19 100 ILE A C 1
ATOM 795 O O . ILE A 1 100 ? -8.086 -20.938 -2.695 1 98.19 100 ILE A O 1
ATOM 799 N N . VAL A 1 101 ? -8.508 -21.125 -0.576 1 96.88 101 VAL A N 1
ATOM 800 C CA . VAL A 1 101 ? -9.297 -19.891 -0.494 1 96.88 101 VAL A CA 1
ATOM 801 C C . VAL A 1 101 ? -8.727 -18.984 0.593 1 96.88 101 VAL A C 1
ATOM 803 O O . VAL A 1 101 ? -8.594 -19.406 1.746 1 96.88 101 VAL A O 1
ATOM 806 N N . ARG A 1 102 ? -8.352 -17.766 0.233 1 96 102 ARG A N 1
ATOM 807 C CA . ARG A 1 102 ? -7.793 -16.875 1.247 1 96 102 ARG A CA 1
ATOM 808 C C . ARG A 1 102 ? -8.141 -15.422 0.951 1 96 102 ARG A C 1
ATOM 810 O O . ARG A 1 102 ? -8.352 -15.047 -0.205 1 96 102 ARG A O 1
ATOM 817 N N . PRO A 1 103 ? -8.242 -14.578 1.967 1 94.88 103 PRO A N 1
ATOM 818 C CA . PRO A 1 103 ? -8.414 -13.148 1.736 1 94.88 103 PRO A CA 1
ATOM 819 C C . PRO A 1 103 ? -7.219 -12.516 1.026 1 94.88 103 PRO A C 1
ATOM 821 O O . PRO A 1 103 ? -6.066 -12.836 1.336 1 94.88 103 PRO A O 1
ATOM 824 N N . VAL A 1 104 ? -7.512 -11.727 0.057 1 96.12 104 VAL A N 1
ATOM 825 C CA . VAL A 1 104 ? -6.477 -11.023 -0.691 1 96.12 104 VAL A CA 1
ATOM 826 C C . VAL A 1 104 ? -6.941 -9.609 -1.019 1 96.12 104 VAL A C 1
ATOM 828 O O . VAL A 1 104 ? -8.125 -9.383 -1.272 1 96.12 104 VAL A O 1
ATOM 831 N N . ALA A 1 105 ? -6.098 -8.688 -0.94 1 96.44 105 ALA A N 1
ATOM 832 C CA . ALA A 1 105 ? -6.32 -7.332 -1.445 1 96.44 105 ALA A CA 1
ATOM 833 C C . ALA A 1 105 ? -5.152 -6.871 -2.312 1 96.44 105 ALA A C 1
ATOM 835 O O . ALA A 1 105 ? -4.023 -7.332 -2.139 1 96.44 105 ALA A O 1
ATOM 836 N N . MET A 1 106 ? -5.512 -5.965 -3.227 1 95.38 106 MET A N 1
ATOM 837 C CA . MET A 1 106 ? -4.484 -5.566 -4.184 1 95.38 106 MET A CA 1
ATOM 838 C C . MET A 1 106 ? -4.562 -4.074 -4.477 1 95.38 106 MET A C 1
ATOM 840 O O . MET A 1 106 ? -5.652 -3.506 -4.551 1 95.38 106 MET A O 1
ATOM 844 N N . MET A 1 107 ? -3.367 -3.508 -4.664 1 95.56 107 MET A N 1
ATOM 845 C CA . MET A 1 107 ? -3.238 -2.121 -5.102 1 95.56 107 MET A CA 1
ATOM 846 C C . MET A 1 107 ? -2.256 -2.008 -6.266 1 95.56 107 MET A C 1
ATOM 848 O O . MET A 1 107 ? -1.25 -2.719 -6.305 1 95.56 107 MET A O 1
ATOM 852 N N . ASN A 1 108 ? -2.555 -1.096 -7.117 1 95.31 108 ASN A N 1
ATOM 853 C CA . ASN A 1 108 ? -1.602 -0.75 -8.164 1 95.31 108 ASN A CA 1
ATOM 854 C C . ASN A 1 108 ? -0.826 0.519 -7.824 1 95.31 108 ASN A C 1
ATOM 856 O O . ASN A 1 108 ? -1.423 1.564 -7.559 1 95.31 108 ASN A O 1
ATOM 860 N N . ILE A 1 109 ? 0.407 0.324 -7.859 1 94.94 109 ILE A N 1
ATOM 861 C CA . ILE A 1 109 ? 1.309 1.386 -7.422 1 94.94 109 ILE A CA 1
ATOM 862 C C . ILE A 1 109 ? 1.998 2.006 -8.633 1 94.94 109 ILE A C 1
ATOM 864 O O . ILE A 1 109 ? 2.555 1.293 -9.477 1 94.94 109 ILE A O 1
ATOM 868 N N . ASN A 1 110 ? 2.029 3.287 -8.703 1 90.69 110 ASN A N 1
ATOM 869 C CA . ASN A 1 110 ? 2.652 3.93 -9.859 1 90.69 110 ASN A CA 1
ATOM 870 C C . ASN A 1 110 ? 3.986 4.574 -9.492 1 90.69 110 ASN A C 1
ATOM 872 O O . ASN A 1 110 ? 4.809 4.855 -10.359 1 90.69 110 ASN A O 1
ATOM 876 N N . ALA A 1 111 ? 4.16 4.812 -8.195 1 90.38 111 ALA A N 1
ATOM 877 C CA . ALA A 1 111 ? 5.418 5.438 -7.797 1 90.38 111 ALA A CA 1
ATOM 878 C C . ALA A 1 111 ? 5.711 5.184 -6.32 1 90.38 111 ALA A C 1
ATOM 880 O O . ALA A 1 111 ? 4.789 5 -5.52 1 90.38 111 ALA A O 1
ATOM 881 N N . GLY A 1 112 ? 7.051 5.203 -6.016 1 89.31 112 GLY A N 1
ATOM 882 C CA . GLY A 1 112 ? 7.52 4.973 -4.656 1 89.31 112 GLY A CA 1
ATOM 883 C C . GLY A 1 112 ? 8.492 3.816 -4.551 1 89.31 112 GLY A C 1
ATOM 884 O O . GLY A 1 112 ? 8.688 3.072 -5.516 1 89.31 112 GLY A O 1
ATOM 885 N N . ASN A 1 113 ? 9.07 3.717 -3.418 1 91.38 113 ASN A N 1
ATOM 886 C CA . ASN A 1 113 ? 9.984 2.613 -3.125 1 91.38 113 ASN A CA 1
ATOM 887 C C . ASN A 1 113 ? 9.266 1.482 -2.389 1 91.38 113 ASN A C 1
ATOM 889 O O . ASN A 1 113 ? 9.102 1.536 -1.169 1 91.38 113 ASN A O 1
ATOM 893 N N . ILE A 1 114 ? 8.992 0.471 -3.121 1 92.88 114 ILE A N 1
ATOM 894 C CA . ILE A 1 114 ? 8.117 -0.578 -2.607 1 92.88 114 ILE A CA 1
ATOM 895 C C . ILE A 1 114 ? 8.82 -1.338 -1.488 1 92.88 114 ILE A C 1
ATOM 897 O O . ILE A 1 114 ? 8.188 -1.754 -0.516 1 92.88 114 ILE A O 1
ATOM 901 N N . VAL A 1 115 ? 10.078 -1.559 -1.597 1 93.5 115 VAL A N 1
ATOM 902 C CA . VAL A 1 115 ? 10.828 -2.293 -0.588 1 93.5 115 VAL A CA 1
ATOM 903 C C . VAL A 1 115 ? 10.875 -1.49 0.71 1 93.5 115 VAL A C 1
ATOM 905 O O . VAL A 1 115 ? 10.641 -2.033 1.792 1 93.5 115 VAL A O 1
ATOM 908 N N . ALA A 1 116 ? 11.195 -0.219 0.596 1 92.19 116 ALA A N 1
ATOM 909 C CA . ALA A 1 116 ? 11.203 0.651 1.77 1 92.19 116 ALA A CA 1
ATOM 910 C C . ALA A 1 116 ? 9.828 0.705 2.424 1 92.19 116 ALA A C 1
ATOM 912 O O . ALA A 1 116 ? 9.719 0.707 3.652 1 92.19 116 ALA A O 1
ATOM 913 N N . PHE A 1 117 ? 8.859 0.713 1.621 1 95.5 117 PHE A N 1
ATOM 914 C CA . PHE A 1 117 ? 7.496 0.771 2.133 1 95.5 117 PHE A CA 1
ATOM 915 C C . PHE A 1 117 ? 7.145 -0.506 2.887 1 95.5 117 PHE A C 1
ATOM 917 O O . PHE A 1 117 ? 6.617 -0.451 4 1 95.5 117 PHE A O 1
ATOM 924 N N . ALA A 1 118 ? 7.367 -1.607 2.307 1 96 118 ALA A N 1
ATOM 925 C CA . ALA A 1 118 ? 7.105 -2.881 2.975 1 96 118 ALA A CA 1
ATOM 926 C C . ALA A 1 118 ? 7.879 -2.977 4.289 1 96 118 ALA A C 1
ATOM 928 O O . ALA A 1 118 ? 7.348 -3.457 5.293 1 96 118 ALA A O 1
ATOM 929 N N . SER A 1 119 ? 9.094 -2.537 4.258 1 94.38 119 SER A N 1
ATOM 930 C CA . SER A 1 119 ? 9.906 -2.531 5.469 1 94.38 119 SER A CA 1
ATOM 931 C C . SER A 1 119 ? 9.281 -1.661 6.555 1 94.38 119 SER A C 1
ATOM 933 O O . SER A 1 119 ? 9.25 -2.045 7.727 1 94.38 119 SER A O 1
ATOM 935 N N . ALA A 1 120 ? 8.773 -0.561 6.137 1 94.69 120 ALA A N 1
ATOM 936 C CA . ALA A 1 120 ? 8.141 0.364 7.074 1 94.69 120 ALA A CA 1
ATOM 937 C C . ALA A 1 120 ? 6.859 -0.234 7.652 1 94.69 120 ALA A C 1
ATOM 939 O O . ALA A 1 120 ? 6.414 0.159 8.734 1 94.69 120 ALA A O 1
ATOM 940 N N . LEU A 1 121 ? 6.258 -1.124 6.957 1 95.38 121 LEU A N 1
ATOM 941 C CA . LEU A 1 121 ? 5.07 -1.824 7.441 1 95.38 121 LEU A CA 1
ATOM 942 C C . LEU A 1 121 ? 5.453 -2.926 8.422 1 95.38 121 LEU A C 1
ATOM 944 O O . LEU A 1 121 ? 4.578 -3.545 9.039 1 95.38 121 LEU A O 1
ATOM 948 N N . GLY A 1 122 ? 6.707 -3.244 8.547 1 93.62 122 GLY A N 1
ATOM 949 C CA . GLY A 1 122 ? 7.16 -4.293 9.445 1 93.62 122 GLY A CA 1
ATOM 950 C C . GLY A 1 122 ? 7.438 -5.605 8.742 1 93.62 122 GLY A C 1
ATOM 951 O O . GLY A 1 122 ? 7.297 -6.68 9.336 1 93.62 122 GLY A O 1
ATOM 952 N N . TYR A 1 123 ? 7.754 -5.52 7.492 1 96.19 123 TYR A N 1
ATOM 953 C CA . TYR A 1 123 ? 8.023 -6.727 6.719 1 96.19 123 TYR A CA 1
ATOM 954 C C . TYR A 1 123 ? 9.469 -6.75 6.23 1 96.19 123 TYR A C 1
ATOM 956 O O . TYR A 1 123 ? 10.109 -5.703 6.113 1 96.19 123 TYR A O 1
ATOM 964 N N . ARG A 1 124 ? 9.938 -7.949 5.887 1 96.38 124 ARG A N 1
ATOM 965 C CA . ARG A 1 124 ? 11.258 -8.141 5.305 1 96.38 124 ARG A CA 1
ATOM 966 C C . ARG A 1 124 ? 11.18 -8.984 4.035 1 96.38 124 ARG A C 1
ATOM 968 O O . ARG A 1 124 ? 10.234 -9.742 3.846 1 96.38 124 ARG A O 1
ATOM 975 N N . ILE A 1 125 ? 12.219 -8.906 3.219 1 97.19 125 ILE A N 1
ATOM 976 C CA . ILE A 1 125 ? 12.242 -9.648 1.966 1 97.19 125 ILE A CA 1
ATOM 977 C C . ILE A 1 125 ? 12.445 -11.133 2.254 1 97.19 125 ILE A C 1
ATOM 979 O O . ILE A 1 125 ? 13.43 -11.516 2.9 1 97.19 125 ILE A O 1
ATOM 983 N N . LYS A 1 126 ? 11.602 -11.906 1.878 1 97.44 126 LYS A N 1
ATOM 984 C CA . LYS A 1 126 ? 11.742 -13.359 1.914 1 97.44 126 LYS A CA 1
ATOM 985 C C . LYS A 1 126 ? 12.367 -13.883 0.624 1 97.44 126 LYS A C 1
ATOM 987 O O . LYS A 1 126 ? 13.25 -14.742 0.66 1 97.44 126 LYS A O 1
ATOM 992 N N . SER A 1 127 ? 11.875 -13.352 -0.525 1 96.56 127 SER A N 1
ATOM 993 C CA . SER A 1 127 ? 12.422 -13.727 -1.825 1 96.56 127 SER A CA 1
ATOM 994 C C . SER A 1 127 ? 12.25 -12.602 -2.842 1 96.56 127 SER A C 1
ATOM 996 O O . SER A 1 127 ? 11.281 -11.852 -2.783 1 96.56 127 SER A O 1
ATOM 998 N N . ASP A 1 128 ? 13.188 -12.367 -3.656 1 96.25 128 ASP A N 1
ATOM 999 C CA . ASP A 1 128 ? 13.203 -11.43 -4.773 1 96.25 128 ASP A CA 1
ATOM 1000 C C . ASP A 1 128 ? 13.68 -12.117 -6.055 1 96.25 128 ASP A C 1
ATOM 1002 O O . ASP A 1 128 ? 14.883 -12.352 -6.23 1 96.25 128 ASP A O 1
ATOM 1006 N N . THR A 1 129 ? 12.695 -12.453 -6.977 1 95.44 129 THR A N 1
ATOM 1007 C CA . THR A 1 129 ? 13.039 -13.289 -8.117 1 95.44 129 THR A CA 1
ATOM 1008 C C . THR A 1 129 ? 12.492 -12.688 -9.414 1 95.44 129 THR A C 1
ATOM 1010 O O . THR A 1 129 ? 11.492 -11.969 -9.398 1 95.44 129 THR A O 1
ATOM 1013 N N . VAL A 1 130 ? 13.203 -12.93 -10.445 1 95 130 VAL A N 1
ATOM 1014 C CA . VAL A 1 130 ? 12.695 -12.672 -11.789 1 95 130 VAL A CA 1
ATOM 1015 C C . VAL A 1 130 ? 12.203 -13.977 -12.406 1 95 130 VAL A C 1
ATOM 1017 O O . VAL A 1 130 ? 12.914 -14.992 -12.398 1 95 130 VAL A O 1
ATOM 1020 N N . LYS A 1 131 ? 10.984 -13.953 -12.852 1 94.88 131 LYS A N 1
ATOM 1021 C CA . LYS A 1 131 ? 10.359 -15.156 -13.383 1 94.88 131 LYS A CA 1
ATOM 1022 C C . LYS A 1 131 ? 9.938 -14.945 -14.836 1 94.88 131 LYS A C 1
ATOM 1024 O O . LYS A 1 131 ? 9.445 -13.875 -15.203 1 94.88 131 LYS A O 1
ATOM 1029 N N . GLU A 1 132 ? 10.164 -15.977 -15.625 1 95.31 132 GLU A N 1
ATOM 1030 C CA . GLU A 1 132 ? 9.75 -15.977 -17.031 1 95.31 132 GLU A CA 1
ATOM 1031 C C . GLU A 1 132 ? 8.805 -17.125 -17.312 1 95.31 132 GLU A C 1
ATOM 1033 O O . GLU A 1 132 ? 8.977 -18.234 -16.797 1 95.31 132 GLU A O 1
ATOM 1038 N N . GLY A 1 133 ? 7.82 -16.797 -18.219 1 96.75 133 GLY A N 1
ATOM 1039 C CA . GLY A 1 133 ? 6.895 -17.859 -18.578 1 96.75 133 GLY A CA 1
ATOM 1040 C C . GLY A 1 133 ? 5.699 -17.359 -19.375 1 96.75 133 GLY A C 1
ATOM 1041 O O . GLY A 1 133 ? 5.855 -16.625 -20.344 1 96.75 133 GLY A O 1
ATOM 1042 N N . TYR A 1 134 ? 4.547 -17.891 -18.984 1 97.56 134 TYR A N 1
ATOM 1043 C CA . TYR A 1 134 ? 3.328 -17.594 -19.734 1 97.56 134 TYR A CA 1
ATOM 1044 C C . TYR A 1 134 ? 2.207 -17.172 -18.797 1 97.56 134 TYR A C 1
ATOM 1046 O O . TYR A 1 134 ? 2.158 -17.609 -17.641 1 97.56 134 TYR A O 1
ATOM 1054 N N . LEU A 1 135 ? 1.37 -16.312 -19.344 1 97.88 135 LEU A N 1
ATOM 1055 C CA . LEU A 1 135 ? 0.122 -15.93 -18.703 1 97.88 135 LEU A CA 1
ATOM 1056 C C . LEU A 1 135 ? -1.074 -16.25 -19.594 1 97.88 135 LEU A C 1
ATOM 1058 O O . LEU A 1 135 ? -1.098 -15.859 -20.766 1 97.88 135 LEU A O 1
ATOM 1062 N N . PHE A 1 136 ? -1.993 -16.984 -19.094 1 98.44 136 PHE A N 1
ATOM 1063 C CA . PHE A 1 136 ? -3.273 -17.266 -19.734 1 98.44 136 PHE A CA 1
ATOM 1064 C C . PHE A 1 136 ? -4.422 -16.656 -18.938 1 98.44 136 PHE A C 1
ATOM 1066 O O . PHE A 1 136 ? -4.488 -16.797 -17.719 1 98.44 136 PHE A O 1
ATOM 1073 N N . THR A 1 137 ? -5.336 -15.945 -19.609 1 98.19 137 THR A N 1
ATOM 1074 C CA . THR A 1 137 ? -6.398 -15.289 -18.859 1 98.19 137 THR A CA 1
ATOM 1075 C C . THR A 1 137 ? -7.766 -15.617 -19.453 1 98.19 137 THR A C 1
ATOM 1077 O O . THR A 1 137 ? -7.891 -15.805 -20.656 1 98.19 137 THR A O 1
ATOM 1080 N N . LYS A 1 138 ? -8.695 -15.719 -18.609 1 97.75 138 LYS A N 1
ATOM 1081 C CA . LYS A 1 138 ? -10.117 -15.859 -18.922 1 97.75 138 LYS A CA 1
ATOM 1082 C C . LYS A 1 138 ? -10.984 -15.211 -17.844 1 97.75 138 LYS A C 1
ATOM 1084 O O . LYS A 1 138 ? -11.109 -15.742 -16.734 1 97.75 138 LYS A O 1
ATOM 1089 N N . ALA A 1 139 ? -11.609 -14.078 -18.156 1 95.62 139 ALA A N 1
ATOM 1090 C CA . ALA A 1 139 ? -12.375 -13.305 -17.188 1 95.62 139 ALA A CA 1
ATOM 1091 C C . ALA A 1 139 ? -11.523 -12.961 -15.969 1 95.62 139 ALA A C 1
ATOM 1093 O O . ALA A 1 139 ? -10.461 -12.344 -16.094 1 95.62 139 ALA A O 1
ATOM 1094 N N . ASN A 1 140 ? -11.883 -13.461 -14.797 1 94.69 140 ASN A N 1
ATOM 1095 C CA . ASN A 1 140 ? -11.156 -13.148 -13.57 1 94.69 140 ASN A CA 1
ATOM 1096 C C . ASN A 1 140 ? -10.156 -14.25 -13.211 1 94.69 140 ASN A C 1
ATOM 1098 O O . ASN A 1 140 ? -9.562 -14.227 -12.141 1 94.69 140 ASN A O 1
ATOM 1102 N N . LEU A 1 141 ? -10.008 -15.156 -14.117 1 97.69 141 LEU A N 1
ATOM 1103 C CA . LEU A 1 141 ? -9.094 -16.266 -13.906 1 97.69 141 LEU A CA 1
ATOM 1104 C C . LEU A 1 141 ? -7.773 -16.031 -14.625 1 97.69 141 LEU A C 1
ATOM 1106 O O . LEU A 1 141 ? -7.762 -15.594 -15.781 1 97.69 141 LEU A O 1
ATOM 1110 N N . ALA A 1 142 ? -6.707 -16.25 -13.906 1 97.94 142 ALA A N 1
ATOM 1111 C CA . ALA A 1 142 ? -5.367 -16.141 -14.477 1 97.94 142 ALA A CA 1
ATOM 1112 C C . ALA A 1 142 ? -4.551 -17.406 -14.211 1 97.94 142 ALA A C 1
ATOM 1114 O O . ALA A 1 142 ? -4.5 -17.891 -13.078 1 97.94 142 ALA A O 1
ATOM 1115 N N . ILE A 1 143 ? -3.934 -17.938 -15.219 1 98.5 143 ILE A N 1
ATOM 1116 C CA . ILE A 1 143 ? -3.02 -19.062 -15.109 1 98.5 143 ILE A CA 1
ATOM 1117 C C . ILE A 1 143 ? -1.594 -18.609 -15.414 1 98.5 143 ILE A C 1
ATOM 1119 O O . ILE A 1 143 ? -1.315 -18.094 -16.5 1 98.5 143 ILE A O 1
ATOM 1123 N N . GLN A 1 144 ? -0.745 -18.812 -14.469 1 97.81 144 GLN A N 1
ATOM 1124 C CA . GLN A 1 144 ? 0.653 -18.438 -14.648 1 97.81 144 GLN A CA 1
ATOM 1125 C C . GLN A 1 144 ? 1.561 -19.656 -14.656 1 97.81 144 GLN A C 1
ATOM 1127 O O . GLN A 1 144 ? 1.482 -20.5 -13.758 1 97.81 144 GLN A O 1
ATOM 1132 N N . MET A 1 145 ? 2.326 -19.781 -15.633 1 97.69 145 MET A N 1
ATOM 1133 C CA . MET A 1 145 ? 3.359 -20.812 -15.75 1 97.69 145 MET A CA 1
ATOM 1134 C C . MET A 1 145 ? 4.75 -20.188 -15.711 1 97.69 145 MET A C 1
ATOM 1136 O O . MET A 1 145 ? 5.074 -19.328 -16.547 1 97.69 145 MET A O 1
ATOM 1140 N N . PHE A 1 146 ? 5.539 -20.641 -14.727 1 97 146 PHE A N 1
ATOM 1141 C CA . PHE A 1 146 ? 6.887 -20.094 -14.625 1 97 146 PHE A CA 1
ATOM 1142 C C . PHE A 1 146 ? 7.93 -21.203 -14.688 1 97 146 PHE A C 1
ATOM 1144 O O . PHE A 1 146 ? 7.766 -22.234 -14.047 1 97 146 PHE A O 1
ATOM 1151 N N . ARG A 1 147 ? 9 -20.922 -15.422 1 95 147 ARG A N 1
ATOM 1152 C CA . ARG A 1 147 ? 10.109 -21.859 -15.5 1 95 147 ARG A CA 1
ATOM 1153 C C . ARG A 1 147 ? 10.945 -21.828 -14.227 1 95 147 ARG A C 1
ATOM 1155 O O . ARG A 1 147 ? 11.297 -20.75 -13.734 1 95 147 ARG A O 1
ATOM 1162 N N . GLN A 1 148 ? 11.188 -22.969 -13.695 1 92.56 148 GLN A N 1
ATOM 1163 C CA . GLN A 1 148 ? 12.07 -23.062 -12.539 1 92.56 148 GLN A CA 1
ATOM 1164 C C . GLN A 1 148 ? 13.531 -22.922 -12.953 1 92.56 148 GLN A C 1
ATOM 1166 O O . GLN A 1 148 ? 13.938 -23.438 -14 1 92.56 148 GLN A O 1
ATOM 1171 N N . PRO A 1 149 ? 14.227 -22.141 -12.164 1 81.56 149 PRO A N 1
ATOM 1172 C CA . PRO A 1 149 ? 15.656 -22.094 -12.484 1 81.56 149 PRO A CA 1
ATOM 1173 C C . PRO A 1 149 ? 16.328 -23.453 -12.383 1 81.56 149 PRO A C 1
ATOM 1175 O O . PRO A 1 149 ? 15.938 -24.281 -11.555 1 81.56 149 PRO A O 1
ATOM 1178 N N . LYS A 1 150 ? 17.328 -23.719 -13.344 1 71.56 150 LYS A N 1
ATOM 1179 C CA . LYS A 1 150 ? 18.109 -24.938 -13.266 1 71.56 150 LYS A CA 1
ATOM 1180 C C . LYS A 1 150 ? 19 -24.953 -12.016 1 71.56 150 LYS A C 1
ATOM 1182 O O . LYS A 1 150 ? 19.594 -23.938 -11.672 1 71.56 150 LYS A O 1
ATOM 1187 N N . PRO A 1 151 ? 18.828 -25.969 -11.25 1 62.5 151 PRO A N 1
ATOM 1188 C CA . PRO A 1 151 ? 19.766 -26.047 -10.133 1 62.5 151 PRO A CA 1
ATOM 1189 C C . PRO A 1 151 ? 21.219 -25.875 -10.57 1 62.5 151 PRO A C 1
ATOM 1191 O O . PRO A 1 151 ? 21.594 -26.344 -11.648 1 62.5 151 PRO A O 1
ATOM 1194 N N . LYS A 1 152 ? 21.922 -24.719 -10.07 1 58.19 152 LYS A N 1
ATOM 1195 C CA . LYS A 1 152 ? 23.359 -24.594 -10.352 1 58.19 152 LYS A CA 1
ATOM 1196 C C . LYS A 1 152 ? 24.078 -25.922 -10.117 1 58.19 152 LYS A C 1
ATOM 1198 O O . LYS A 1 152 ? 23.797 -26.625 -9.133 1 58.19 152 LYS A O 1
ATOM 1203 N N . PRO A 1 153 ? 24.766 -26.328 -11.125 1 55.38 153 PRO A N 1
ATOM 1204 C CA . PRO A 1 153 ? 25.547 -27.531 -10.852 1 55.38 153 PRO A CA 1
ATOM 1205 C C . PRO A 1 153 ? 26.359 -27.422 -9.57 1 55.38 153 PRO A C 1
ATOM 1207 O O . PRO A 1 153 ? 26.984 -26.391 -9.312 1 55.38 153 PRO A O 1
ATOM 1210 N N . LYS A 1 154 ? 25.922 -27.984 -8.531 1 50.38 154 LYS A N 1
ATOM 1211 C CA . LYS A 1 154 ? 26.828 -28.094 -7.398 1 50.38 154 LYS A CA 1
ATOM 1212 C C . LYS A 1 154 ? 28.266 -28.344 -7.871 1 50.38 154 LYS A C 1
ATOM 1214 O O . LYS A 1 154 ? 28.484 -29.078 -8.836 1 50.38 154 LYS A O 1
ATOM 1219 N N . ASP A 1 155 ? 29.156 -27.516 -7.73 1 47.38 155 ASP A N 1
ATOM 1220 C CA . ASP A 1 155 ? 30.562 -27.828 -7.91 1 47.38 155 ASP A CA 1
ATOM 1221 C C . ASP A 1 155 ? 30.875 -29.266 -7.48 1 47.38 155 ASP A C 1
ATOM 1223 O O . ASP A 1 155 ? 32.031 -29.578 -7.172 1 47.38 155 ASP A O 1
ATOM 1227 N N . SER A 1 156 ? 30.109 -30.094 -6.828 1 43.91 156 SER A N 1
ATOM 1228 C CA . SER A 1 156 ? 30.75 -31.359 -6.477 1 43.91 156 SER A CA 1
ATOM 1229 C C . SER A 1 156 ? 31.422 -32 -7.688 1 43.91 156 SER A C 1
ATOM 1231 O O . SER A 1 156 ? 30.906 -31.922 -8.805 1 43.91 156 SER A O 1
ATOM 1233 N N . GLU A 1 157 ? 32.75 -32.375 -7.648 1 41.75 157 GLU A N 1
ATOM 1234 C CA . GLU A 1 157 ? 33.656 -33.25 -8.398 1 41.75 157 GLU A CA 1
ATOM 1235 C C . GLU A 1 157 ? 32.906 -34.406 -9.016 1 41.75 157 GLU A C 1
ATOM 1237 O O . GLU A 1 157 ? 33.531 -35.281 -9.633 1 41.75 157 GLU A O 1
ATOM 1242 N N . ILE A 1 158 ? 32.094 -35.094 -8.188 1 42.03 158 ILE A N 1
ATOM 1243 C CA . ILE A 1 158 ? 31.812 -36.469 -8.578 1 42.03 158 ILE A CA 1
ATOM 1244 C C . ILE A 1 158 ? 31.312 -36.5 -10.023 1 42.03 158 ILE A C 1
ATOM 1246 O O . ILE A 1 158 ? 30.781 -35.5 -10.523 1 42.03 158 ILE A O 1
ATOM 1250 N N . ILE A 1 159 ? 31.109 -37.875 -10.547 1 41.97 159 ILE A N 1
ATOM 1251 C CA . ILE A 1 159 ? 30.938 -38.688 -11.742 1 41.97 159 ILE A CA 1
ATOM 1252 C C . ILE A 1 159 ? 29.781 -38.156 -12.578 1 41.97 159 ILE A C 1
ATOM 1254 O O . ILE A 1 159 ? 28.922 -37.406 -12.07 1 41.97 159 ILE A O 1
ATOM 1258 N N . ASP A 1 160 ? 29.484 -39 -13.656 1 39.97 160 ASP A N 1
ATOM 1259 C CA . ASP A 1 160 ? 28.719 -39.156 -14.891 1 39.97 160 ASP A CA 1
ATOM 1260 C C . ASP A 1 160 ? 27.219 -39.031 -14.633 1 39.97 160 ASP A C 1
ATOM 1262 O O . ASP A 1 160 ? 26.5 -40 -14.562 1 39.97 160 ASP A O 1
ATOM 1266 N N . LEU A 1 161 ? 26.875 -38.594 -13.469 1 43.47 161 LEU A N 1
ATOM 1267 C CA . LEU A 1 161 ? 25.422 -38.781 -13.477 1 43.47 161 LEU A CA 1
ATOM 1268 C C . LEU A 1 161 ? 24.828 -38.312 -14.805 1 43.47 161 LEU A C 1
ATOM 1270 O O . LEU A 1 161 ? 25.359 -37.406 -15.453 1 43.47 161 LEU A O 1
ATOM 1274 N N . ASP A 1 162 ? 24.109 -39.25 -15.414 1 44.16 162 ASP A N 1
ATOM 1275 C CA . ASP A 1 162 ? 23.391 -39.031 -16.656 1 44.16 162 ASP A CA 1
ATOM 1276 C C . ASP A 1 162 ? 22.953 -37.562 -16.781 1 44.16 162 ASP A C 1
ATOM 1278 O O . ASP A 1 162 ? 22.375 -37 -15.844 1 44.16 162 ASP A O 1
ATOM 1282 N N . PRO A 1 163 ? 23.703 -36.781 -17.547 1 43.44 163 PRO A N 1
ATOM 1283 C CA . PRO A 1 163 ? 23.25 -35.406 -17.812 1 43.44 163 PRO A CA 1
ATOM 1284 C C . PRO A 1 163 ? 21.734 -35.25 -17.703 1 43.44 163 PRO A C 1
ATOM 1286 O O . PRO A 1 163 ? 20.984 -36.125 -18.172 1 43.44 163 PRO A O 1
ATOM 1289 N N . GLU A 1 164 ? 21.125 -35.062 -16.547 1 50.28 164 GLU A N 1
ATOM 1290 C CA . GLU A 1 164 ? 19.75 -34.688 -16.797 1 50.28 164 GLU A CA 1
ATOM 1291 C C . GLU A 1 164 ? 19.562 -34.281 -18.266 1 50.28 164 GLU A C 1
ATOM 1293 O O . GLU A 1 164 ? 20.391 -33.562 -18.844 1 50.28 164 GLU A O 1
ATOM 1298 N N . PRO A 1 165 ? 18.891 -35.125 -19.094 1 52.59 165 PRO A N 1
ATOM 1299 C CA . PRO A 1 165 ? 18.812 -34.719 -20.5 1 52.59 165 PRO A CA 1
ATOM 1300 C C . PRO A 1 165 ? 18.766 -33.188 -20.656 1 52.59 165 PRO A C 1
ATOM 1302 O O . PRO A 1 165 ? 18 -32.531 -19.953 1 52.59 165 PRO A O 1
ATOM 1305 N N . GLU A 1 166 ? 19.859 -32.562 -21 1 59.72 166 GLU A N 1
ATOM 1306 C CA . GLU A 1 166 ? 20.109 -31.156 -21.328 1 59.72 166 GLU A CA 1
ATOM 1307 C C . GLU A 1 166 ? 18.812 -30.438 -21.734 1 59.72 166 GLU A C 1
ATOM 1309 O O . GLU A 1 166 ? 18.688 -29.234 -21.562 1 59.72 166 GLU A O 1
ATOM 1314 N N . ASN A 1 167 ? 17.719 -31.391 -21.922 1 75.75 167 ASN A N 1
ATOM 1315 C CA . ASN A 1 167 ? 16.562 -30.797 -22.562 1 75.75 167 ASN A CA 1
ATOM 1316 C C . ASN A 1 167 ? 15.352 -30.75 -21.641 1 75.75 167 ASN A C 1
ATOM 1318 O O . ASN A 1 167 ? 14.258 -30.375 -22.062 1 75.75 167 ASN A O 1
ATOM 1322 N N . GLU A 1 168 ? 15.562 -31.188 -20.281 1 86.12 168 GLU A N 1
ATOM 1323 C CA . GLU A 1 168 ? 14.414 -31.203 -19.375 1 86.12 168 GLU A CA 1
ATOM 1324 C C . GLU A 1 168 ? 14.242 -29.859 -18.688 1 86.12 168 GLU A C 1
ATOM 1326 O O . GLU A 1 168 ? 15.219 -29.25 -18.25 1 86.12 168 GLU A O 1
ATOM 1331 N N . GLN A 1 169 ? 12.961 -29.422 -18.688 1 90.19 169 GLN A N 1
ATOM 1332 C CA . GLN A 1 169 ? 12.57 -28.188 -18.016 1 90.19 169 GLN A CA 1
ATOM 1333 C C . GLN A 1 169 ? 11.555 -28.453 -16.922 1 90.19 169 GLN A C 1
ATOM 1335 O O . GLN A 1 169 ? 10.797 -29.422 -16.984 1 90.19 169 GLN A O 1
ATOM 1340 N N . SER A 1 170 ? 11.648 -27.688 -15.828 1 94.38 170 SER A N 1
ATOM 1341 C CA . SER A 1 170 ? 10.648 -27.703 -14.766 1 94.38 170 SER A CA 1
ATOM 1342 C C . SER A 1 170 ? 9.875 -26.391 -14.703 1 94.38 170 SER A C 1
ATOM 1344 O O . SER A 1 170 ? 10.469 -25.312 -14.812 1 94.38 170 SER A O 1
ATOM 1346 N N . TRP A 1 171 ? 8.539 -26.594 -14.586 1 96.62 171 TRP A N 1
ATOM 1347 C CA . TRP A 1 171 ? 7.656 -25.422 -14.57 1 96.62 171 TRP A CA 1
ATOM 1348 C C . TRP A 1 171 ? 6.703 -25.484 -13.383 1 96.62 171 TRP A C 1
ATOM 1350 O O . TRP A 1 171 ? 6.191 -26.547 -13.031 1 96.62 171 TRP A O 1
ATOM 1360 N N . ASP A 1 172 ? 6.508 -24.344 -12.789 1 96.94 172 ASP A N 1
ATOM 1361 C CA . ASP A 1 172 ? 5.422 -24.141 -11.828 1 96.94 172 ASP A CA 1
ATOM 1362 C C . ASP A 1 172 ? 4.176 -23.594 -12.516 1 96.94 172 ASP A C 1
ATOM 1364 O O . ASP A 1 172 ? 4.27 -22.719 -13.375 1 96.94 172 ASP A O 1
ATOM 1368 N N . VAL A 1 173 ? 3.049 -24.109 -12.102 1 98.12 173 VAL A N 1
ATOM 1369 C CA . VAL A 1 173 ? 1.786 -23.609 -12.648 1 98.12 173 VAL A CA 1
ATOM 1370 C C . VAL A 1 173 ? 0.867 -23.188 -11.508 1 98.12 173 VAL A C 1
ATOM 1372 O O . VAL A 1 173 ? 0.62 -23.953 -10.57 1 98.12 173 VAL A O 1
ATOM 1375 N N . ASP A 1 174 ? 0.389 -21.984 -11.602 1 97.38 174 ASP A N 1
ATOM 1376 C CA . ASP A 1 174 ? -0.561 -21.422 -10.648 1 97.38 174 ASP A CA 1
ATOM 1377 C C . ASP A 1 174 ? -1.84 -20.969 -11.344 1 97.38 174 ASP A C 1
ATOM 1379 O O . ASP A 1 174 ? -1.792 -20.141 -12.258 1 97.38 174 ASP A O 1
ATOM 1383 N N . ILE A 1 175 ? -2.926 -21.484 -10.938 1 98.19 175 ILE A N 1
ATOM 1384 C CA . ILE A 1 175 ? -4.223 -21 -11.383 1 98.19 175 ILE A CA 1
ATOM 1385 C C . ILE A 1 175 ? -4.883 -20.203 -10.258 1 98.19 175 ILE A C 1
ATOM 1387 O O . ILE A 1 175 ? -5.031 -20.688 -9.141 1 98.19 175 ILE A O 1
ATOM 1391 N N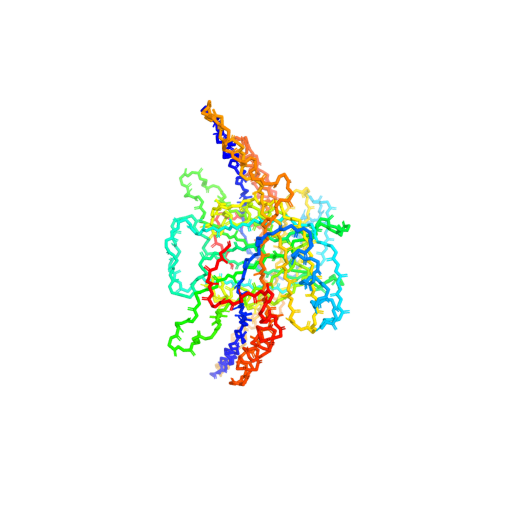 . ARG A 1 176 ? -5.293 -19 -10.609 1 97.75 176 ARG A N 1
ATOM 1392 C CA . ARG A 1 176 ? -5.867 -18.125 -9.594 1 97.75 176 ARG A CA 1
ATOM 1393 C C . ARG A 1 176 ? -7.09 -17.391 -10.133 1 97.75 176 ARG A C 1
ATOM 1395 O O . ARG A 1 176 ? -7.078 -16.906 -11.266 1 97.75 176 ARG A O 1
ATOM 1402 N N . GLN A 1 177 ? -8.055 -17.375 -9.375 1 97.81 177 GLN A N 1
ATOM 1403 C CA . GLN A 1 177 ? -9.156 -16.469 -9.656 1 97.81 177 GLN A CA 1
ATOM 1404 C C . GLN A 1 177 ? -9.242 -15.367 -8.602 1 97.81 177 GLN A C 1
ATOM 1406 O O . GLN A 1 177 ? -9.336 -15.648 -7.406 1 97.81 177 GLN A O 1
ATOM 1411 N N . TYR A 1 178 ? -9.203 -14.156 -9.078 1 94.75 178 TYR A N 1
ATOM 1412 C CA . TYR A 1 178 ? -9.242 -12.961 -8.242 1 94.75 178 TYR A CA 1
ATOM 1413 C C . TYR A 1 178 ? -9.703 -11.75 -9.047 1 94.75 178 TYR A C 1
ATOM 1415 O O . TYR A 1 178 ? -9.422 -11.641 -10.242 1 94.75 178 TYR A O 1
ATOM 1423 N N . PRO A 1 179 ? -10.492 -10.789 -8.461 1 93.5 179 PRO A N 1
ATOM 1424 C CA . PRO A 1 179 ? -11.023 -10.805 -7.098 1 93.5 179 PRO A CA 1
ATOM 1425 C C . PRO A 1 179 ? -12.32 -11.602 -6.98 1 93.5 179 PRO A C 1
ATOM 1427 O O . PRO A 1 179 ? -13.109 -11.648 -7.93 1 93.5 179 PRO A O 1
ATOM 1430 N N . VAL A 1 180 ? -12.438 -12.32 -5.867 1 94.69 180 VAL A N 1
ATOM 1431 C CA . VAL A 1 180 ? -13.688 -12.984 -5.516 1 94.69 180 VAL A CA 1
ATOM 1432 C C . VAL A 1 180 ? -14.352 -12.25 -4.355 1 94.69 180 VAL A C 1
ATOM 1434 O O . VAL A 1 180 ? -13.875 -12.312 -3.219 1 94.69 180 VAL A O 1
ATOM 1437 N N . ILE A 1 181 ? -15.43 -11.516 -4.648 1 86.94 181 ILE A N 1
ATOM 1438 C CA . ILE A 1 181 ? -16.078 -10.695 -3.633 1 86.94 181 ILE A CA 1
ATOM 1439 C C . ILE A 1 181 ? -17.188 -11.492 -2.961 1 86.94 181 ILE A C 1
ATOM 1441 O O . ILE A 1 181 ? -18.109 -11.969 -3.629 1 86.94 181 ILE A O 1
ATOM 1445 N N . SER A 1 182 ? -17.094 -11.703 -1.688 1 74.19 182 SER A N 1
ATOM 1446 C CA . SER A 1 182 ? -17.984 -12.586 -0.943 1 74.19 182 SER A CA 1
ATOM 1447 C C . SER A 1 182 ? -19.281 -11.875 -0.547 1 74.19 182 SER A C 1
ATOM 1449 O O . SER A 1 182 ? -19.484 -11.578 0.63 1 74.19 182 SER A O 1
ATOM 1451 N N . VAL A 1 183 ? -19.875 -11.125 -1.276 1 62.28 183 VAL A N 1
ATOM 1452 C CA . VAL A 1 183 ? -21.156 -10.508 -0.924 1 62.28 183 VAL A CA 1
ATOM 1453 C C . VAL A 1 183 ? -22.25 -11.57 -0.913 1 62.28 183 VAL A C 1
ATOM 1455 O O . VAL A 1 183 ? -23.125 -11.562 -0.032 1 62.28 183 VAL A O 1
ATOM 1458 N N . LYS A 1 184 ? -22 -12.43 -1.837 1 62.19 184 LYS A N 1
ATOM 1459 C CA . LYS A 1 184 ? -22.969 -13.516 -1.936 1 62.19 184 LYS A CA 1
ATOM 1460 C C . LYS A 1 184 ? -22.297 -14.875 -1.682 1 62.19 184 LYS A C 1
ATOM 1462 O O . LYS A 1 184 ? -21.203 -15.133 -2.168 1 62.19 184 LYS A O 1
ATOM 1467 N N . ASP A 1 185 ? -22.781 -15.75 -0.849 1 62.59 185 ASP A N 1
ATOM 1468 C CA . ASP A 1 185 ? -22.297 -17.094 -0.493 1 62.59 185 ASP A CA 1
ATOM 1469 C C . ASP A 1 185 ? -21.891 -17.875 -1.735 1 62.59 185 ASP A C 1
ATOM 1471 O O . ASP A 1 185 ? -20.922 -18.625 -1.7 1 62.59 185 ASP A O 1
ATOM 1475 N N . THR A 1 186 ? -22.359 -17.359 -2.734 1 78.75 186 THR A N 1
ATOM 1476 C CA . THR A 1 186 ? -22.172 -18.219 -3.895 1 78.75 186 THR A CA 1
ATOM 1477 C C . THR A 1 186 ? -20.922 -17.828 -4.676 1 78.75 186 THR A C 1
ATOM 1479 O O . THR A 1 186 ? -20.422 -18.609 -5.484 1 78.75 186 THR A O 1
ATOM 1482 N N . SER A 1 187 ? -20.391 -16.766 -4.367 1 88.38 187 SER A N 1
ATOM 1483 C CA . SER A 1 187 ? -19.281 -16.266 -5.191 1 88.38 187 SER A CA 1
ATOM 1484 C C . SER A 1 187 ? -18.031 -17.141 -5.027 1 88.38 187 SER A C 1
ATOM 1486 O O . SER A 1 187 ? -17.375 -17.469 -6.012 1 88.38 187 SER A O 1
ATOM 1488 N N . ILE A 1 188 ? -17.766 -17.594 -3.883 1 92.81 188 ILE A N 1
ATOM 1489 C CA . ILE A 1 188 ? -16.578 -18.406 -3.615 1 92.81 188 ILE A CA 1
ATOM 1490 C C . ILE A 1 188 ? -16.75 -19.797 -4.223 1 92.81 188 ILE A C 1
ATOM 1492 O O . ILE A 1 188 ? -15.836 -20.312 -4.867 1 92.81 188 ILE A O 1
ATOM 1496 N N . THR A 1 189 ? -17.906 -20.312 -4.043 1 93.44 189 THR A N 1
ATOM 1497 C CA . THR A 1 189 ? -18.188 -21.641 -4.582 1 93.44 189 THR A CA 1
ATOM 1498 C C . THR A 1 189 ? -18.062 -21.641 -6.105 1 93.44 189 THR A C 1
ATOM 1500 O O . THR A 1 189 ? -17.484 -22.578 -6.684 1 93.44 189 THR A O 1
ATOM 1503 N N . GLU A 1 190 ? -18.578 -20.609 -6.641 1 95 190 GLU A N 1
ATOM 1504 C CA . GLU A 1 190 ? -18.484 -20.5 -8.094 1 95 190 GLU A CA 1
ATOM 1505 C C . GLU A 1 190 ? -17.031 -20.391 -8.547 1 95 190 GLU A C 1
ATOM 1507 O O . GLU A 1 190 ? -16.656 -20.984 -9.555 1 95 190 GLU A O 1
ATOM 1512 N N . ALA A 1 191 ? -16.297 -19.625 -7.887 1 96.38 191 ALA A N 1
ATOM 1513 C CA . ALA A 1 191 ? -14.875 -19.469 -8.203 1 96.38 191 ALA A CA 1
ATOM 1514 C C . ALA A 1 191 ? -14.133 -20.797 -8.062 1 96.38 191 ALA A C 1
ATOM 1516 O O . ALA A 1 191 ? -13.289 -21.141 -8.891 1 96.38 191 ALA A O 1
ATOM 1517 N N . VAL A 1 192 ? -14.445 -21.531 -7.043 1 96.69 192 VAL A N 1
ATOM 1518 C CA . VAL A 1 192 ? -13.836 -22.828 -6.832 1 96.69 192 VAL A CA 1
ATOM 1519 C C . VAL A 1 192 ? -14.195 -23.766 -7.992 1 96.69 192 VAL A C 1
ATOM 1521 O O . VAL A 1 192 ? -13.32 -24.438 -8.539 1 96.69 192 VAL A O 1
ATOM 1524 N N . ASP A 1 193 ? -15.391 -23.734 -8.375 1 96.38 193 ASP A N 1
ATOM 1525 C CA . ASP A 1 193 ? -15.836 -24.562 -9.5 1 96.38 193 ASP A CA 1
ATOM 1526 C C . ASP A 1 193 ? -15.078 -24.203 -10.773 1 96.38 193 ASP A C 1
ATOM 1528 O O . ASP A 1 193 ? -14.727 -25.078 -11.562 1 96.38 193 ASP A O 1
ATOM 1532 N N . ASN A 1 194 ? -14.883 -22.969 -10.977 1 96.31 194 ASN A N 1
ATOM 1533 C CA . ASN A 1 194 ? -14.164 -22.5 -12.156 1 96.31 194 ASN A CA 1
ATOM 1534 C C . ASN A 1 194 ? -12.742 -23.062 -12.211 1 96.31 194 ASN A C 1
ATOM 1536 O O . ASN A 1 194 ? -12.305 -23.562 -13.25 1 96.31 194 ASN A O 1
ATOM 1540 N N . VAL A 1 195 ? -12.047 -23.016 -11.117 1 97.69 195 VAL A N 1
ATOM 1541 C CA . VAL A 1 195 ? -10.672 -23.5 -11.109 1 97.69 195 VAL A CA 1
ATOM 1542 C C . VAL A 1 195 ? -10.656 -25.016 -11.227 1 97.69 195 VAL A C 1
ATOM 1544 O O . VAL A 1 195 ? -9.781 -25.594 -11.875 1 97.69 195 VAL A O 1
ATOM 1547 N N . LEU A 1 196 ? -11.664 -25.672 -10.664 1 97.69 196 LEU A N 1
ATOM 1548 C CA . LEU A 1 196 ? -11.742 -27.125 -10.727 1 97.69 196 LEU A CA 1
ATOM 1549 C C . LEU A 1 196 ? -12.047 -27.594 -12.148 1 97.69 196 LEU A C 1
ATOM 1551 O O . LEU A 1 196 ? -11.641 -28.688 -12.555 1 97.69 196 LEU A O 1
ATOM 1555 N N . THR A 1 197 ? -12.75 -26.797 -12.859 1 97.19 197 THR A N 1
ATOM 1556 C CA . THR A 1 197 ? -12.984 -27.094 -14.266 1 97.19 197 THR A CA 1
ATOM 1557 C C . THR A 1 197 ? -11.664 -27.234 -15.016 1 97.19 197 THR A C 1
ATOM 1559 O O . THR A 1 197 ? -11.5 -28.156 -15.828 1 97.19 197 THR A O 1
ATOM 1562 N N . PHE A 1 198 ? -10.742 -26.406 -14.773 1 97.12 198 PHE A N 1
ATOM 1563 C CA . PHE A 1 198 ? -9.438 -26.484 -15.43 1 97.12 198 PHE A CA 1
ATOM 1564 C C . PHE A 1 198 ? -8.641 -27.672 -14.914 1 97.12 198 PHE A C 1
ATOM 1566 O O . PHE A 1 198 ? -7.863 -28.266 -15.664 1 97.12 198 PHE A O 1
ATOM 1573 N N . LYS A 1 199 ? -8.828 -27.922 -13.648 1 97.69 199 LYS A N 1
ATOM 1574 C CA . LYS A 1 199 ? -8.195 -29.125 -13.109 1 97.69 199 LYS A CA 1
ATOM 1575 C C . LYS A 1 199 ? -8.609 -30.359 -13.898 1 97.69 199 LYS A C 1
ATOM 1577 O O . LYS A 1 199 ? -7.766 -31.172 -14.289 1 97.69 199 LYS A O 1
ATOM 1582 N N . LEU A 1 200 ? -9.859 -30.422 -14.141 1 97.5 200 LEU A N 1
ATOM 1583 C CA . LEU A 1 200 ? -10.398 -31.547 -14.883 1 97.5 200 LEU A CA 1
ATOM 1584 C C . LEU A 1 200 ? -9.945 -31.5 -16.344 1 97.5 200 LEU A C 1
ATOM 1586 O O . LEU A 1 200 ? -9.586 -32.531 -16.906 1 97.5 200 LEU A O 1
ATOM 1590 N N . LEU A 1 201 ? -9.938 -30.375 -16.859 1 97.31 201 LEU A N 1
ATOM 1591 C CA . LEU A 1 201 ? -9.547 -30.156 -18.25 1 97.31 201 LEU A CA 1
ATOM 1592 C C . LEU A 1 201 ? -8.109 -30.609 -18.484 1 97.31 201 LEU A C 1
ATOM 1594 O O . LEU A 1 201 ? -7.781 -31.109 -19.562 1 97.31 201 LEU A O 1
ATOM 1598 N N . MET A 1 202 ? -7.281 -30.484 -17.5 1 97.62 202 MET A N 1
ATOM 1599 C CA . MET A 1 202 ? -5.852 -30.703 -17.688 1 97.62 202 MET A CA 1
ATOM 1600 C C . MET A 1 202 ? -5.465 -32.125 -17.25 1 97.62 202 MET A C 1
ATOM 1602 O O . MET A 1 202 ? -4.305 -32.5 -17.391 1 97.62 202 MET A O 1
ATOM 1606 N N . LYS A 1 203 ? -6.453 -32.812 -16.797 1 96.12 203 LYS A N 1
ATOM 1607 C CA . LYS A 1 203 ? -6.184 -34.188 -16.359 1 96.12 203 LYS A CA 1
ATOM 1608 C C . LYS A 1 203 ? -5.441 -34.969 -17.438 1 96.12 203 LYS A C 1
ATOM 1610 O O . LYS A 1 203 ? -5.816 -34.938 -18.609 1 96.12 203 LYS A O 1
ATOM 1615 N N . GLY A 1 204 ? -4.367 -35.688 -17 1 95.5 204 GLY A N 1
ATOM 1616 C CA . GLY A 1 204 ? -3.553 -36.438 -17.938 1 95.5 204 GLY A CA 1
ATOM 1617 C C . GLY A 1 204 ? -2.301 -35.688 -18.359 1 95.5 204 GLY A C 1
ATOM 1618 O O . GLY A 1 204 ? -1.312 -36.312 -18.766 1 95.5 204 GLY A O 1
ATOM 1619 N N . LEU A 1 205 ? -2.389 -34.375 -18.344 1 96.38 205 LEU A N 1
ATOM 1620 C CA . LEU A 1 205 ? -1.25 -33.562 -18.75 1 96.38 205 LEU A CA 1
ATOM 1621 C C . LEU A 1 205 ? -0.618 -32.875 -17.547 1 96.38 205 LEU A C 1
ATOM 1623 O O . LEU A 1 205 ? 0.608 -32.781 -17.453 1 96.38 205 LEU A O 1
ATOM 1627 N N . LEU A 1 206 ? -1.425 -32.438 -16.641 1 97.31 206 LEU A N 1
ATOM 1628 C CA . LEU A 1 206 ? -1.003 -31.656 -15.492 1 97.31 206 LEU A CA 1
ATOM 1629 C C . LEU A 1 206 ? -1.897 -31.922 -14.289 1 97.31 206 LEU A C 1
ATOM 1631 O O . LEU A 1 206 ? -3.125 -31.891 -14.398 1 97.31 206 LEU A O 1
ATOM 1635 N N . ASP A 1 207 ? -1.279 -32.219 -13.18 1 96.94 207 ASP A N 1
ATOM 1636 C CA . ASP A 1 207 ? -2.01 -32.438 -11.93 1 96.94 207 ASP A CA 1
ATOM 1637 C C . ASP A 1 207 ? -2.029 -31.156 -11.094 1 96.94 207 ASP A C 1
ATOM 1639 O O . ASP A 1 207 ? -0.991 -30.719 -10.602 1 96.94 207 ASP A O 1
ATOM 1643 N N . LEU A 1 208 ? -3.195 -30.609 -10.969 1 97.75 208 LEU A N 1
ATOM 1644 C CA . LEU A 1 208 ? -3.402 -29.438 -10.133 1 97.75 208 LEU A CA 1
ATOM 1645 C C . LEU A 1 208 ? -3.945 -29.828 -8.758 1 97.75 208 LEU A C 1
ATOM 1647 O O . LEU A 1 208 ? -4.855 -30.656 -8.664 1 97.75 208 LEU A O 1
ATOM 1651 N N . GLU A 1 209 ? -3.381 -29.219 -7.711 1 97.44 209 GLU A N 1
ATOM 1652 C CA . GLU A 1 209 ? -3.756 -29.625 -6.359 1 97.44 209 GLU A CA 1
ATOM 1653 C C . GLU A 1 209 ? -3.914 -28.422 -5.441 1 97.44 209 GLU A C 1
ATOM 1655 O O . GLU A 1 209 ? -3.416 -27.328 -5.75 1 97.44 209 GLU A O 1
ATOM 1660 N N . ARG A 1 210 ? -4.715 -28.656 -4.375 1 97.94 210 ARG A N 1
ATOM 1661 C CA . ARG A 1 210 ? -4.785 -27.656 -3.309 1 97.94 210 ARG A CA 1
ATOM 1662 C C . ARG A 1 210 ? -3.469 -27.578 -2.545 1 97.94 210 ARG A C 1
ATOM 1664 O O . ARG A 1 210 ? -3.217 -28.375 -1.643 1 97.94 210 ARG A O 1
ATOM 1671 N N . LYS A 1 211 ? -2.654 -26.656 -2.883 1 96.38 211 LYS A N 1
ATOM 1672 C CA . LYS A 1 211 ? -1.353 -26.484 -2.242 1 96.38 211 LYS A CA 1
ATOM 1673 C C . LYS A 1 211 ? -1.019 -25 -2.061 1 96.38 211 LYS A C 1
ATOM 1675 O O . LYS A 1 211 ? -1.147 -24.219 -2.998 1 96.38 211 LYS A O 1
ATOM 1680 N N . ASP A 1 212 ? -0.669 -24.703 -0.892 1 93.81 212 ASP A N 1
ATOM 1681 C CA . ASP A 1 212 ? -0.309 -23.312 -0.597 1 93.81 212 ASP A CA 1
ATOM 1682 C C . ASP A 1 212 ? 1.179 -23.078 -0.843 1 93.81 212 ASP A C 1
ATOM 1684 O O . ASP A 1 212 ? 2.014 -23.391 0.003 1 93.81 212 ASP A O 1
ATOM 1688 N N . VAL A 1 213 ? 1.549 -22.609 -1.948 1 87.69 213 VAL A N 1
ATOM 1689 C CA . VAL A 1 213 ? 2.93 -22.297 -2.303 1 87.69 213 VAL A CA 1
ATOM 1690 C C . VAL A 1 213 ? 3.09 -20.797 -2.48 1 87.69 213 VAL A C 1
ATOM 1692 O O . VAL A 1 213 ? 2.256 -20.141 -3.115 1 87.69 213 VAL A O 1
ATOM 1695 N N . GLN A 1 214 ? 4.078 -20.234 -1.824 1 82.19 214 GLN A N 1
ATOM 1696 C CA . GLN A 1 214 ? 4.316 -18.797 -1.927 1 82.19 214 GLN A CA 1
ATOM 1697 C C . GLN A 1 214 ? 5.348 -18.484 -3.012 1 82.19 214 GLN A C 1
ATOM 1699 O O . GLN A 1 214 ? 6.219 -19.297 -3.301 1 82.19 214 GLN A O 1
ATOM 1704 N N . MET B 1 1 ? 32.375 -25.672 -3.615 1 23.22 1 MET B N 1
ATOM 1705 C CA . MET B 1 1 ? 31.688 -25.062 -2.482 1 23.22 1 MET B CA 1
ATOM 1706 C C . MET B 1 1 ? 31.297 -23.625 -2.793 1 23.22 1 MET B C 1
ATOM 1708 O O . MET B 1 1 ? 32.125 -22.719 -2.641 1 23.22 1 MET B O 1
ATOM 1712 N 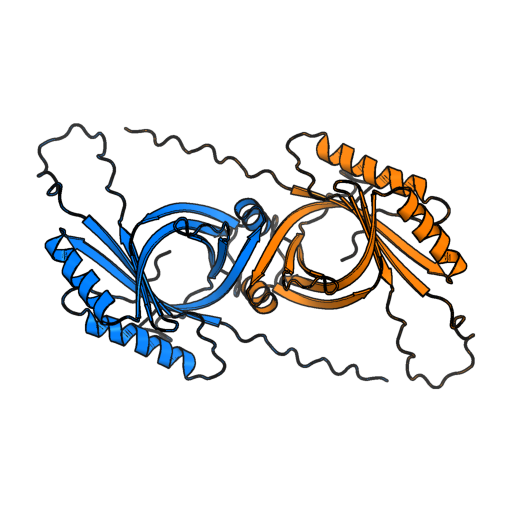N . SER B 1 2 ? 30.578 -23.359 -3.865 1 29.36 2 SER B N 1
ATOM 1713 C CA . SER B 1 2 ? 30.25 -22.016 -4.348 1 29.36 2 SER B CA 1
ATOM 1714 C C . SER B 1 2 ? 29.516 -21.203 -3.275 1 29.36 2 SER B C 1
ATOM 1716 O O . SER B 1 2 ? 28.453 -21.594 -2.816 1 29.36 2 SER B O 1
ATOM 1718 N N . THR B 1 3 ? 30.281 -20.453 -2.467 1 31.23 3 THR B N 1
ATOM 1719 C CA . THR B 1 3 ? 29.891 -19.5 -1.431 1 31.23 3 THR B CA 1
ATOM 1720 C C . THR B 1 3 ? 28.906 -18.469 -1.985 1 31.23 3 THR B C 1
ATOM 1722 O O . THR B 1 3 ? 29.25 -17.688 -2.863 1 31.23 3 THR B O 1
ATOM 1725 N N . THR B 1 4 ? 27.688 -18.844 -2.189 1 35.06 4 THR B N 1
ATOM 1726 C CA . THR B 1 4 ? 26.688 -17.812 -2.473 1 35.06 4 THR B CA 1
ATOM 1727 C C . THR B 1 4 ? 26.859 -16.641 -1.523 1 35.06 4 THR B C 1
ATOM 1729 O O . THR B 1 4 ? 26.75 -16.781 -0.305 1 35.06 4 THR B O 1
ATOM 1732 N N . THR B 1 5 ? 27.828 -15.797 -1.83 1 34.91 5 THR B N 1
ATOM 1733 C CA . THR B 1 5 ? 27.969 -14.555 -1.076 1 34.91 5 THR B CA 1
ATOM 1734 C C . THR B 1 5 ? 26.609 -13.93 -0.786 1 34.91 5 THR B C 1
ATOM 1736 O O . THR B 1 5 ? 25.812 -13.703 -1.702 1 34.91 5 THR B O 1
ATOM 1739 N N . PRO B 1 6 ? 26.125 -14.008 0.407 1 36.5 6 PRO B N 1
ATOM 1740 C CA . PRO B 1 6 ? 24.875 -13.32 0.743 1 36.5 6 PRO B CA 1
ATOM 1741 C C . PRO B 1 6 ? 24.797 -11.922 0.144 1 36.5 6 PRO B C 1
ATOM 1743 O O . PRO B 1 6 ? 25.797 -11.188 0.141 1 36.5 6 PRO B O 1
ATOM 1746 N N . LEU B 1 7 ? 24.25 -11.711 -0.963 1 38.34 7 LEU B N 1
ATOM 1747 C CA . LEU B 1 7 ? 24.094 -10.312 -1.371 1 38.34 7 LEU B CA 1
ATOM 1748 C C . LEU B 1 7 ? 23.984 -9.398 -0.155 1 38.34 7 LEU B C 1
ATOM 1750 O O . LEU B 1 7 ? 23.297 -9.727 0.813 1 38.34 7 LEU B O 1
ATOM 1754 N N . PRO B 1 8 ? 24.922 -8.578 0.112 1 38.19 8 PRO B N 1
ATOM 1755 C CA . PRO B 1 8 ? 24.828 -7.629 1.225 1 38.19 8 PRO B CA 1
ATOM 1756 C C . PRO B 1 8 ? 23.406 -7.102 1.418 1 38.19 8 PRO B C 1
ATOM 1758 O O . PRO B 1 8 ? 22.688 -6.887 0.44 1 38.19 8 PRO B O 1
ATOM 1761 N N . GLN B 1 9 ? 22.641 -7.562 2.385 1 41 9 GLN B N 1
ATOM 1762 C CA . GLN B 1 9 ? 21.344 -7.055 2.781 1 41 9 GLN B CA 1
ATOM 1763 C C . GLN B 1 9 ? 21.266 -5.539 2.621 1 41 9 GLN B C 1
ATOM 1765 O O . GLN B 1 9 ? 21.766 -4.793 3.471 1 41 9 GLN B O 1
ATOM 1770 N N . SER B 1 10 ? 21.688 -4.941 1.599 1 47.56 10 SER B N 1
ATOM 1771 C CA . SER B 1 10 ? 21.578 -3.494 1.438 1 47.56 10 SER B CA 1
ATOM 1772 C C . SER B 1 10 ? 20.312 -2.953 2.074 1 47.56 10 SER B C 1
ATOM 1774 O O . SER B 1 10 ? 19.203 -3.301 1.651 1 47.56 10 SER B O 1
ATOM 1776 N N . GLN B 1 11 ? 20.359 -2.744 3.338 1 55.56 11 GLN B N 1
ATOM 1777 C CA . GLN B 1 11 ? 19.266 -2.217 4.133 1 55.56 11 GLN B CA 1
ATOM 1778 C C . GLN B 1 11 ? 18.656 -0.976 3.479 1 55.56 11 GLN B C 1
ATOM 1780 O O . GLN B 1 11 ? 19.391 -0.109 2.99 1 55.56 11 GLN B O 1
ATOM 1785 N N . THR B 1 12 ? 17.578 -1.052 2.805 1 65.56 12 THR B N 1
ATOM 1786 C CA . THR B 1 12 ? 16.875 0.101 2.266 1 65.56 12 THR B CA 1
ATOM 1787 C C . THR B 1 12 ? 16.844 1.244 3.275 1 65.56 12 THR B C 1
ATOM 1789 O O . THR B 1 12 ? 16.391 1.068 4.41 1 65.56 12 THR B O 1
ATOM 1792 N N . PRO B 1 13 ? 17.578 2.309 2.924 1 73.94 13 PRO B N 1
ATOM 1793 C CA . PRO B 1 13 ? 17.609 3.406 3.891 1 73.94 13 PRO B CA 1
ATOM 1794 C C . PRO B 1 13 ? 16.219 3.848 4.336 1 73.94 13 PRO B C 1
ATOM 1796 O O . PRO B 1 13 ? 15.289 3.869 3.531 1 73.94 13 PRO B O 1
ATOM 1799 N N . LEU B 1 14 ? 16.156 4.074 5.582 1 80.75 14 LEU B N 1
ATOM 1800 C CA . LEU B 1 14 ? 14.906 4.52 6.188 1 80.75 14 LEU B CA 1
ATOM 1801 C C . LEU B 1 14 ? 14.625 5.98 5.852 1 80.75 14 LEU B C 1
ATOM 1803 O O . LEU B 1 14 ? 15.547 6.801 5.824 1 80.75 14 LEU B O 1
ATOM 1807 N N . SER B 1 15 ? 13.414 6.297 5.5 1 92.44 15 SER B N 1
ATOM 1808 C CA . SER B 1 15 ? 12.969 7.664 5.258 1 92.44 15 SER B CA 1
ATOM 1809 C C . SER B 1 15 ? 12.227 8.227 6.469 1 92.44 15 SER B C 1
ATOM 1811 O O . SER B 1 15 ? 11.43 7.52 7.098 1 92.44 15 SER B O 1
ATOM 1813 N N . TYR B 1 16 ? 12.516 9.516 6.789 1 95.25 16 TYR B N 1
ATOM 1814 C CA . TYR B 1 16 ? 11.898 10.164 7.941 1 95.25 16 TYR B CA 1
ATOM 1815 C C . TYR B 1 16 ? 11.094 11.383 7.512 1 95.25 16 TYR B C 1
ATOM 1817 O O . TYR B 1 16 ? 11.242 11.867 6.387 1 95.25 16 TYR B O 1
ATOM 1825 N N . GLU B 1 17 ? 10.25 11.766 8.398 1 96.75 17 GLU B N 1
ATOM 1826 C CA . GLU B 1 17 ? 9.562 13.047 8.328 1 96.75 17 GLU B CA 1
ATOM 1827 C C . GLU B 1 17 ? 9.844 13.898 9.562 1 96.75 17 GLU B C 1
ATOM 1829 O O . GLU B 1 17 ? 9.875 13.391 10.68 1 96.75 17 GLU B O 1
ATOM 1834 N N . VAL B 1 18 ? 10.07 15.18 9.32 1 97.88 18 VAL B N 1
ATOM 1835 C CA . VAL B 1 18 ? 10.219 16.188 10.375 1 97.88 18 VAL B CA 1
ATOM 1836 C C . VAL B 1 18 ? 9.039 17.141 10.336 1 97.88 18 VAL B C 1
ATOM 1838 O O . VAL B 1 18 ? 8.703 17.688 9.281 1 97.88 18 VAL B O 1
ATOM 1841 N N . SER B 1 19 ? 8.453 17.375 11.531 1 98.31 19 SER B N 1
ATOM 1842 C CA . SER B 1 19 ? 7.234 18.172 11.43 1 98.31 19 SER B CA 1
ATOM 1843 C C . SER B 1 19 ? 7.027 19.016 12.672 1 98.31 19 SER B C 1
ATOM 1845 O O . SER B 1 19 ? 7.539 18.703 13.75 1 98.31 19 SER B O 1
ATOM 1847 N N . LEU B 1 20 ? 6.344 20.109 12.508 1 98.62 20 LEU B N 1
ATOM 1848 C CA . LEU B 1 20 ? 5.805 20.984 13.539 1 98.62 20 LEU B CA 1
ATOM 1849 C C . LEU B 1 20 ? 4.32 21.25 13.312 1 98.62 20 LEU B C 1
ATOM 1851 O O . LEU B 1 20 ? 3.826 21.125 12.195 1 98.62 20 LEU B O 1
ATOM 1855 N N . TRP B 1 21 ? 3.693 21.625 14.352 1 98.25 21 TRP B N 1
ATOM 1856 C CA . TRP B 1 21 ? 2.25 21.828 14.281 1 98.25 21 TRP B CA 1
ATOM 1857 C C . TRP B 1 21 ? 1.849 23.125 14.977 1 98.25 21 TRP B C 1
ATOM 1859 O O . TRP B 1 21 ? 2.496 23.547 15.938 1 98.25 21 TRP B O 1
ATOM 1869 N N . GLY B 1 22 ? 0.791 23.781 14.445 1 98 22 GLY B N 1
ATOM 1870 C CA . GLY B 1 22 ? 0.233 24.969 15.055 1 98 22 GLY B CA 1
ATOM 1871 C C . GLY B 1 22 ? -1.245 25.156 14.773 1 98 22 GLY B C 1
ATOM 1872 O O . GLY B 1 22 ? -1.821 24.422 13.961 1 98 22 GLY B O 1
ATOM 1873 N N . GLU B 1 23 ? -1.822 26.062 15.492 1 96.19 23 GLU B N 1
ATOM 1874 C CA . GLU B 1 23 ? -3.234 26.391 15.328 1 96.19 23 GLU B CA 1
ATOM 1875 C C . GLU B 1 23 ? -3.449 27.891 15.289 1 96.19 23 GLU B C 1
ATOM 1877 O O . GLU B 1 23 ? -2.754 28.641 15.977 1 96.19 23 GLU B O 1
ATOM 1882 N N . ILE B 1 24 ? -4.434 28.281 14.516 1 95.62 24 ILE B N 1
ATOM 1883 C CA . ILE B 1 24 ? -4.793 29.688 14.383 1 95.62 24 ILE B CA 1
ATOM 1884 C C . ILE B 1 24 ? -6.285 29.859 14.656 1 95.62 24 ILE B C 1
ATOM 1886 O O . ILE B 1 24 ? -7.113 29.109 14.148 1 95.62 24 ILE B O 1
ATOM 1890 N N . THR B 1 25 ? -6.555 30.75 15.438 1 93.81 25 THR B N 1
ATOM 1891 C CA . THR B 1 25 ? -7.938 31.188 15.609 1 93.81 25 THR B CA 1
ATOM 1892 C C . THR B 1 25 ? -8.062 32.688 15.406 1 93.81 25 THR B C 1
ATOM 1894 O O . THR B 1 25 ? -7.273 33.469 15.961 1 93.81 25 THR B O 1
ATOM 1897 N N . GLY B 1 26 ? -8.992 33.062 14.586 1 92.31 26 GLY B N 1
ATOM 1898 C CA . GLY B 1 26 ? -9.188 34.469 14.328 1 92.31 26 GLY B CA 1
ATOM 1899 C C . GLY B 1 26 ? -10.047 34.75 13.109 1 92.31 26 GLY B C 1
ATOM 1900 O O . GLY B 1 26 ? -10.602 33.812 12.508 1 92.31 26 GLY B O 1
ATOM 1901 N N . ASP B 1 27 ? -10.195 36 12.844 1 92.5 27 ASP B N 1
ATOM 1902 C CA . ASP B 1 27 ? -10.938 36.375 11.648 1 92.5 27 ASP B CA 1
ATOM 1903 C C . ASP B 1 27 ? -10.016 36.5 10.438 1 92.5 27 ASP B C 1
ATOM 1905 O O . ASP B 1 27 ? -8.844 36.125 10.508 1 92.5 27 ASP B O 1
ATOM 1909 N N . LYS B 1 28 ? -10.539 36.969 9.414 1 91.38 28 LYS B N 1
ATOM 1910 C CA . LYS B 1 28 ? -9.797 37.062 8.164 1 91.38 28 LYS B CA 1
ATOM 1911 C C . LYS B 1 28 ? -8.578 37.969 8.312 1 91.38 28 LYS B C 1
ATOM 1913 O O . LYS B 1 28 ? -7.531 37.719 7.723 1 91.38 28 LYS B O 1
ATOM 1918 N N . GLU B 1 29 ? -8.719 38.969 9.109 1 93.44 29 GLU B N 1
ATOM 1919 C CA . GLU B 1 29 ? -7.645 39.906 9.32 1 93.44 29 GLU B CA 1
ATOM 1920 C C . GLU B 1 29 ? -6.465 39.281 10.047 1 93.44 29 GLU B C 1
ATOM 1922 O O . GLU B 1 29 ? -5.32 39.688 9.875 1 93.44 29 GLU B O 1
ATOM 1927 N N . ALA B 1 30 ? -6.785 38.312 10.891 1 92.69 30 ALA B N 1
ATOM 1928 C CA . ALA B 1 30 ? -5.746 37.594 11.625 1 92.69 30 ALA B CA 1
ATOM 1929 C C . ALA B 1 30 ? -5.117 36.5 10.758 1 92.69 30 ALA B C 1
ATOM 1931 O O . ALA B 1 30 ? -3.932 36.188 10.898 1 92.69 30 ALA B O 1
ATOM 1932 N N . ILE B 1 31 ? -5.84 35.969 9.82 1 95 31 ILE B N 1
ATOM 1933 C CA . ILE B 1 31 ? -5.426 34.812 9.055 1 95 31 ILE B CA 1
ATOM 1934 C C . ILE B 1 31 ? -4.652 35.25 7.812 1 95 31 ILE B C 1
ATOM 1936 O O . ILE B 1 31 ? -3.648 34.625 7.445 1 95 31 ILE B O 1
ATOM 1940 N N . ASP B 1 32 ? -4.973 36.281 7.191 1 95.81 32 ASP B N 1
ATOM 1941 C CA . ASP B 1 32 ? -4.414 36.719 5.918 1 95.81 32 ASP B CA 1
ATOM 1942 C C . ASP B 1 32 ? -2.912 36.969 6.035 1 95.81 32 ASP B C 1
ATOM 1944 O O . ASP B 1 32 ? -2.143 36.562 5.16 1 95.81 32 ASP B O 1
ATOM 1948 N N . PRO B 1 33 ? -2.535 37.656 7.098 1 97.25 33 PRO B N 1
ATOM 1949 C CA . PRO B 1 33 ? -1.094 37.875 7.227 1 97.25 33 PRO B CA 1
ATOM 1950 C C . PRO B 1 33 ? -0.298 36.594 7.281 1 97.25 33 PRO B C 1
ATOM 1952 O O . PRO B 1 33 ? 0.844 36.531 6.82 1 97.25 33 PRO B O 1
ATOM 1955 N N . ILE B 1 34 ? -0.805 35.594 7.84 1 97.75 34 ILE B N 1
ATOM 1956 C CA . ILE B 1 34 ? -0.148 34.312 7.938 1 97.75 34 ILE B CA 1
ATOM 1957 C C . ILE B 1 34 ? -0.012 33.688 6.547 1 97.75 34 ILE B C 1
ATOM 1959 O O . ILE B 1 34 ? 1.072 33.25 6.156 1 97.75 34 ILE B O 1
ATOM 1963 N N . ILE B 1 35 ? -1.055 33.688 5.77 1 97.75 35 ILE B N 1
ATOM 1964 C CA . ILE B 1 35 ? -1.062 33.156 4.406 1 97.75 35 ILE B CA 1
ATOM 1965 C C . ILE B 1 35 ? -0.054 33.938 3.555 1 97.75 35 ILE B C 1
ATOM 1967 O O . ILE B 1 35 ? 0.719 33.344 2.805 1 97.75 35 ILE B O 1
ATOM 1971 N N . HIS B 1 36 ? -0.072 35.188 3.766 1 97.88 36 HIS B N 1
ATOM 1972 C CA . HIS B 1 36 ? 0.829 36.062 3 1 97.88 36 HIS B CA 1
ATOM 1973 C C . HIS B 1 36 ? 2.287 35.719 3.312 1 97.88 36 HIS B C 1
ATOM 1975 O O . HIS B 1 36 ? 3.117 35.656 2.404 1 97.88 36 HIS B O 1
ATOM 1981 N N . ARG B 1 37 ? 2.596 35.594 4.586 1 98.12 37 ARG B N 1
ATOM 1982 C CA . ARG B 1 37 ? 3.973 35.312 4.977 1 98.12 37 ARG B CA 1
ATOM 1983 C C . ARG B 1 37 ? 4.43 33.938 4.438 1 98.12 37 ARG B C 1
ATOM 1985 O O . ARG B 1 37 ? 5.555 33.812 3.947 1 98.12 37 ARG B O 1
ATOM 1992 N N . PHE B 1 38 ? 3.576 32.938 4.508 1 98.12 38 PHE B N 1
ATOM 1993 C CA . PHE B 1 38 ? 3.914 31.641 3.916 1 98.12 38 PHE B CA 1
ATOM 1994 C C . PHE B 1 38 ? 4.137 31.781 2.414 1 98.12 38 PHE B C 1
ATOM 1996 O O . PHE B 1 38 ? 5.105 31.234 1.875 1 98.12 38 PHE B O 1
ATOM 2003 N N . THR B 1 39 ? 3.305 32.562 1.721 1 98.31 39 THR B N 1
ATOM 2004 C CA . THR B 1 39 ? 3.396 32.75 0.278 1 98.31 39 THR B CA 1
ATOM 2005 C C . THR B 1 39 ? 4.715 33.406 -0.098 1 98.31 39 THR B C 1
ATOM 2007 O O . THR B 1 39 ? 5.371 33 -1.059 1 98.31 39 THR B O 1
ATOM 2010 N N . LEU B 1 40 ? 5.094 34.344 0.709 1 97.69 40 LEU B N 1
ATOM 2011 C CA . LEU B 1 40 ? 6.297 35.094 0.42 1 97.69 40 LEU B CA 1
ATOM 2012 C C . LEU B 1 40 ? 7.551 34.25 0.629 1 97.69 40 LEU B C 1
ATOM 2014 O O . LEU B 1 40 ? 8.578 34.5 -0.005 1 97.69 40 LEU B O 1
ATOM 2018 N N . ASN B 1 41 ? 7.473 33.25 1.471 1 97.75 41 ASN B N 1
ATOM 2019 C CA . ASN B 1 41 ? 8.68 32.531 1.873 1 97.75 41 ASN B CA 1
ATOM 2020 C C . ASN B 1 41 ? 8.719 31.125 1.283 1 97.75 41 ASN B C 1
ATOM 2022 O O . ASN B 1 41 ? 9.57 30.312 1.656 1 97.75 41 ASN B O 1
ATOM 2026 N N . THR B 1 42 ? 7.777 30.812 0.437 1 98.19 42 THR B N 1
ATOM 2027 C CA . THR B 1 42 ? 7.766 29.516 -0.235 1 98.19 42 THR B CA 1
ATOM 2028 C C . THR B 1 42 ? 7.762 29.688 -1.751 1 98.19 42 THR B C 1
ATOM 2030 O O . THR B 1 42 ? 7.793 30.812 -2.25 1 98.19 42 THR B O 1
ATOM 2033 N N . GLU B 1 43 ? 7.848 28.578 -2.443 1 98.38 43 GLU B N 1
ATOM 2034 C CA . GLU B 1 43 ? 7.973 28.609 -3.898 1 98.38 43 GLU B CA 1
ATOM 2035 C C . GLU B 1 43 ? 6.605 28.547 -4.57 1 98.38 43 GLU B C 1
ATOM 2037 O O . GLU B 1 43 ? 6.402 29.125 -5.637 1 98.38 43 GLU B O 1
ATOM 2042 N N . THR B 1 44 ? 5.652 27.766 -3.979 1 97.94 44 THR B N 1
ATOM 2043 C CA . THR B 1 44 ? 4.316 27.641 -4.551 1 97.94 44 THR B CA 1
ATOM 2044 C C . THR B 1 44 ? 3.25 27.797 -3.471 1 97.94 44 THR B C 1
ATOM 2046 O O . THR B 1 44 ? 3.494 27.5 -2.301 1 97.94 44 THR B O 1
ATOM 2049 N N . THR B 1 45 ? 2.172 28.375 -3.855 1 97.69 45 THR B N 1
ATOM 2050 C CA . THR B 1 45 ? 0.967 28.484 -3.041 1 97.69 45 THR B CA 1
ATOM 2051 C C . THR B 1 45 ? -0.265 28.062 -3.834 1 97.69 45 THR B C 1
ATOM 2053 O O . THR B 1 45 ? -0.491 28.547 -4.945 1 97.69 45 THR B O 1
ATOM 2056 N N . GLN B 1 46 ? -0.998 27.094 -3.242 1 96.25 46 GLN B N 1
ATOM 2057 C CA . GLN B 1 46 ? -2.209 26.656 -3.926 1 96.25 46 GLN B CA 1
ATOM 2058 C C . GLN B 1 46 ? -3.318 26.328 -2.928 1 96.25 46 GLN B C 1
ATOM 2060 O O . GLN B 1 46 ? -3.043 26 -1.772 1 96.25 46 GLN B O 1
ATOM 2065 N N . LYS B 1 47 ? -4.551 26.484 -3.381 1 94.81 47 LYS B N 1
ATOM 2066 C CA . LYS B 1 47 ? -5.664 25.953 -2.605 1 94.81 47 LYS B CA 1
ATOM 2067 C C . LYS B 1 47 ? -5.637 24.422 -2.59 1 94.81 47 LYS B C 1
ATOM 2069 O O . LYS B 1 47 ? -5.188 23.797 -3.553 1 94.81 47 LYS B O 1
ATOM 2074 N N . LEU B 1 48 ? -6.031 23.984 -1.48 1 93.62 48 LEU B N 1
ATOM 2075 C CA . LEU B 1 48 ? -5.965 22.531 -1.306 1 93.62 48 LEU B CA 1
ATOM 2076 C C . LEU B 1 48 ? -7.32 21.984 -0.881 1 93.62 48 LEU B C 1
ATOM 2078 O O . LEU B 1 48 ? -7.992 22.562 -0.026 1 93.62 48 LEU B O 1
ATOM 2082 N N . GLY B 1 49 ? -7.82 20.922 -1.507 1 94.12 49 GLY B N 1
ATOM 2083 C CA . GLY B 1 49 ? -8.945 20.078 -1.137 1 94.12 49 GLY B CA 1
ATOM 2084 C C . GLY B 1 49 ? -8.617 18.594 -1.184 1 94.12 49 GLY B C 1
ATOM 2085 O O . GLY B 1 49 ? -8.445 18.031 -2.264 1 94.12 49 GLY B O 1
ATOM 2086 N N . ILE B 1 50 ? -8.586 18.062 0.088 1 95.06 50 ILE B N 1
ATOM 2087 C CA . ILE B 1 50 ? -8.133 16.672 0.08 1 95.06 50 ILE B CA 1
ATOM 2088 C C . ILE B 1 50 ? -9.109 15.805 0.87 1 95.06 50 ILE B C 1
ATOM 2090 O O . ILE B 1 50 ? -9.797 16.297 1.77 1 95.06 50 ILE B O 1
ATOM 2094 N N . ARG B 1 51 ? -9.234 14.609 0.444 1 95.5 51 ARG B N 1
ATOM 2095 C CA . ARG B 1 51 ? -9.766 13.562 1.321 1 95.5 51 ARG B CA 1
ATOM 2096 C C . ARG B 1 51 ? -8.641 12.898 2.111 1 95.5 51 ARG B C 1
ATOM 2098 O O . ARG B 1 51 ? -7.637 12.477 1.537 1 95.5 51 ARG B O 1
ATOM 2105 N N . ASP B 1 52 ? -8.805 12.883 3.404 1 96 52 ASP B N 1
ATOM 2106 C CA . ASP B 1 52 ? -7.797 12.375 4.332 1 96 52 ASP B CA 1
ATOM 2107 C C . ASP B 1 52 ? -8.359 11.242 5.188 1 96 52 ASP B C 1
ATOM 2109 O O . ASP B 1 52 ? -9.227 11.469 6.035 1 96 52 ASP B O 1
ATOM 2113 N N . ILE B 1 53 ? -7.855 10.047 4.988 1 97.44 53 ILE B N 1
ATOM 2114 C CA . ILE B 1 53 ? -8.289 8.891 5.762 1 97.44 53 ILE B CA 1
ATOM 2115 C C . ILE B 1 53 ? -7.141 8.406 6.648 1 97.44 53 ILE B C 1
ATOM 2117 O O . ILE B 1 53 ? -6.027 8.18 6.168 1 97.44 53 ILE B O 1
ATOM 2121 N N . ILE B 1 54 ? -7.402 8.289 7.898 1 98.25 54 ILE B N 1
ATOM 2122 C CA . ILE B 1 54 ? -6.43 7.758 8.844 1 98.25 54 ILE B CA 1
ATOM 2123 C C . ILE B 1 54 ? -6.871 6.375 9.328 1 98.25 54 ILE B C 1
ATOM 2125 O O . ILE B 1 54 ? -8.031 6.18 9.688 1 98.25 54 ILE B O 1
ATOM 2129 N N . PHE B 1 55 ? -5.945 5.426 9.297 1 97.94 55 PHE B N 1
ATOM 2130 C CA . PHE B 1 55 ? -6.203 4.066 9.758 1 97.94 55 PHE B CA 1
ATOM 2131 C C . PHE B 1 55 ? -5.367 3.746 10.992 1 97.94 55 PHE B C 1
ATOM 2133 O O . PHE B 1 55 ? -4.199 4.129 11.07 1 97.94 55 PHE B O 1
ATOM 2140 N N . GLU B 1 56 ? -5.953 3.092 11.898 1 97.5 56 GLU B N 1
ATOM 2141 C CA . GLU B 1 56 ? -5.227 2.594 13.062 1 97.5 56 GLU B CA 1
ATOM 2142 C C . GLU B 1 56 ? -5.254 1.069 13.125 1 97.5 56 GLU B C 1
ATOM 2144 O O . GLU B 1 56 ? -6.203 0.443 12.648 1 97.5 56 GLU B O 1
ATOM 2149 N N . PRO B 1 57 ? -4.203 0.517 13.68 1 95.88 57 PRO B N 1
ATOM 2150 C CA . PRO B 1 57 ? -4.156 -0.947 13.711 1 95.88 57 PRO B CA 1
ATOM 2151 C C . PRO B 1 57 ? -5.215 -1.547 14.641 1 95.88 57 PRO B C 1
ATOM 2153 O O . PRO B 1 57 ? -5.555 -0.951 15.664 1 95.88 57 PRO B O 1
ATOM 2156 N N . ASN B 1 58 ? -5.723 -2.715 14.297 1 94.94 58 ASN B N 1
ATOM 2157 C CA . ASN B 1 58 ? -6.688 -3.424 15.133 1 94.94 58 ASN B CA 1
ATOM 2158 C C . ASN B 1 58 ? -6.07 -3.859 16.453 1 94.94 58 ASN B C 1
ATOM 2160 O O . ASN B 1 58 ? -6.77 -3.953 17.469 1 94.94 58 ASN B O 1
ATOM 2164 N N . GLU B 1 59 ? -4.793 -4.133 16.359 1 91.94 59 GLU B N 1
ATOM 2165 C CA . GLU B 1 59 ? -4.031 -4.543 17.531 1 91.94 59 GLU B CA 1
ATOM 2166 C C . GLU B 1 59 ? -2.863 -3.596 17.797 1 91.94 59 GLU B C 1
ATOM 2168 O O . GLU B 1 59 ? -2.447 -2.854 16.906 1 91.94 59 GLU B O 1
ATOM 2173 N N . GLU B 1 60 ? -2.383 -3.619 19 1 91.44 60 GLU B N 1
ATOM 2174 C CA . GLU B 1 60 ? -1.211 -2.807 19.312 1 91.44 60 GLU B CA 1
ATOM 2175 C C . GLU B 1 60 ? -0.039 -3.162 18.406 1 91.44 60 GLU B C 1
ATOM 2177 O O . GLU B 1 60 ? 0.348 -4.328 18.312 1 91.44 60 GLU B O 1
ATOM 2182 N N . PRO B 1 61 ? 0.453 -2.213 17.797 1 91 61 PRO B N 1
ATOM 2183 C CA . PRO B 1 61 ? 1.55 -2.51 16.875 1 91 61 PRO B CA 1
ATOM 2184 C C . PRO B 1 61 ? 2.828 -2.939 17.594 1 91 61 PRO B C 1
ATOM 2186 O O . PRO B 1 61 ? 3.154 -2.402 18.656 1 91 61 PRO B O 1
ATOM 2189 N N . ALA B 1 62 ? 3.484 -3.861 16.984 1 89.19 62 ALA B N 1
ATOM 2190 C CA . ALA B 1 62 ? 4.801 -4.254 17.484 1 89.19 62 ALA B CA 1
ATOM 2191 C C . ALA B 1 62 ? 5.844 -3.178 17.188 1 89.19 62 ALA B C 1
ATOM 2193 O O . ALA B 1 62 ? 5.566 -2.225 16.453 1 89.19 62 ALA B O 1
ATOM 2194 N N . ILE B 1 63 ? 7.02 -3.373 17.828 1 86 63 ILE B N 1
ATOM 2195 C CA . ILE B 1 63 ? 8.117 -2.449 17.578 1 86 63 ILE B CA 1
ATOM 2196 C C . ILE B 1 63 ? 8.492 -2.488 16.094 1 86 63 ILE B C 1
ATOM 2198 O O . ILE B 1 63 ? 8.656 -3.566 15.523 1 86 63 ILE B O 1
ATOM 2202 N N . GLY B 1 64 ? 8.562 -1.356 15.484 1 86.06 64 GLY B N 1
ATOM 2203 C CA . GLY B 1 64 ? 8.945 -1.293 14.086 1 86.06 64 GLY B CA 1
ATOM 2204 C C . GLY B 1 64 ? 7.758 -1.207 13.141 1 86.06 64 GLY B C 1
ATOM 2205 O O . GLY B 1 64 ? 7.914 -0.903 11.961 1 86.06 64 GLY B O 1
ATOM 2206 N N . GLU B 1 65 ? 6.594 -1.524 13.664 1 92.38 65 GLU B N 1
ATOM 2207 C CA . GLU B 1 65 ? 5.379 -1.385 12.867 1 92.38 65 GLU B CA 1
ATOM 2208 C C . GLU B 1 65 ? 4.816 0.031 12.961 1 92.38 65 GLU B C 1
ATOM 2210 O O . GLU B 1 65 ? 5.023 0.722 13.961 1 92.38 65 GLU B O 1
ATOM 2215 N N . PRO B 1 66 ? 4.117 0.359 11.938 1 95.56 66 PRO B N 1
ATOM 2216 C CA . PRO B 1 66 ? 3.582 1.723 11.961 1 95.56 66 PRO B CA 1
ATOM 2217 C C . PRO B 1 66 ? 2.504 1.918 13.023 1 95.56 66 PRO B C 1
ATOM 2219 O O . PRO B 1 66 ? 1.719 1.004 13.289 1 95.56 66 PRO B O 1
ATOM 2222 N N . LEU B 1 67 ? 2.455 3.104 13.531 1 96.69 67 LEU B N 1
ATOM 2223 C CA . LEU B 1 67 ? 1.409 3.477 14.477 1 96.69 67 LEU B CA 1
ATOM 2224 C C . LEU B 1 67 ? 0.079 3.689 13.758 1 96.69 67 LEU B C 1
ATOM 2226 O O . LEU B 1 67 ? -0.982 3.387 14.312 1 96.69 67 LEU B O 1
ATOM 2230 N N . TYR B 1 68 ? 0.162 4.227 12.562 1 97.75 68 TYR B N 1
ATOM 2231 C CA . TYR B 1 68 ? -1.046 4.41 11.766 1 97.75 68 TYR B CA 1
ATOM 2232 C C . TYR B 1 68 ? -0.707 4.562 10.289 1 97.75 68 TYR B C 1
ATOM 2234 O O . TYR B 1 68 ? 0.458 4.754 9.922 1 97.75 68 TYR B O 1
ATOM 2242 N N . LEU B 1 69 ? -1.668 4.367 9.438 1 98.25 69 LEU B N 1
ATOM 2243 C CA . LEU B 1 69 ? -1.604 4.633 8 1 98.25 69 LEU B CA 1
ATOM 2244 C C . LEU B 1 69 ? -2.439 5.852 7.637 1 98.25 69 LEU B C 1
ATOM 2246 O O . LEU B 1 69 ? -3.443 6.141 8.297 1 98.25 69 LEU B O 1
ATOM 2250 N N . ARG B 1 70 ? -2.006 6.5 6.66 1 97.62 70 ARG B N 1
ATOM 2251 C CA . ARG B 1 70 ? -2.742 7.66 6.172 1 97.62 70 ARG B CA 1
ATOM 2252 C C . ARG B 1 70 ? -2.869 7.629 4.652 1 97.62 70 ARG B C 1
ATOM 2254 O O . ARG B 1 70 ? -1.893 7.371 3.949 1 97.62 70 ARG B O 1
ATOM 2261 N N . CYS B 1 71 ? -4.004 7.84 4.188 1 97.31 71 CYS B N 1
ATOM 2262 C CA . CYS B 1 71 ? -4.262 7.926 2.754 1 97.31 71 CYS B CA 1
ATOM 2263 C C . CYS B 1 71 ? -4.852 9.281 2.387 1 97.31 71 CYS B C 1
ATOM 2265 O O . CYS B 1 71 ? -5.832 9.719 2.992 1 97.31 71 CYS B O 1
ATOM 2267 N N . ARG B 1 72 ? -4.266 9.844 1.367 1 95.69 72 ARG B N 1
ATOM 2268 C CA . ARG B 1 72 ? -4.734 11.164 0.954 1 95.69 72 ARG B CA 1
ATOM 2269 C C . ARG B 1 72 ? -4.977 11.211 -0.551 1 95.69 72 ARG B C 1
ATOM 2271 O O . ARG B 1 72 ? -4.207 10.648 -1.329 1 95.69 72 ARG B O 1
ATOM 2278 N N . LYS B 1 73 ? -6.035 11.836 -0.909 1 95.25 73 LYS B N 1
ATOM 2279 C CA . LYS B 1 73 ? -6.379 12.125 -2.299 1 95.25 73 LYS B CA 1
ATOM 2280 C C . LYS B 1 73 ? -6.629 13.617 -2.5 1 95.25 73 LYS B C 1
ATOM 2282 O O . LYS B 1 73 ? -7.402 14.227 -1.758 1 95.25 73 LYS B O 1
ATOM 2287 N N . ASP B 1 74 ? -5.934 14.156 -3.441 1 92.38 74 ASP B N 1
ATOM 2288 C CA . ASP B 1 74 ? -6.137 15.555 -3.783 1 92.38 74 ASP B CA 1
ATOM 2289 C C . ASP B 1 74 ? -7.309 15.727 -4.746 1 92.38 74 ASP B C 1
ATOM 2291 O O . ASP B 1 74 ? -7.191 15.438 -5.938 1 92.38 74 ASP B O 1
ATOM 2295 N N . ASN B 1 75 ? -8.359 16.25 -4.359 1 90.44 75 ASN B N 1
ATOM 2296 C CA . ASN B 1 75 ? -9.594 16.391 -5.129 1 90.44 75 ASN B CA 1
ATOM 2297 C C . ASN B 1 75 ? -9.531 17.578 -6.086 1 90.44 75 ASN B C 1
ATOM 2299 O O . ASN B 1 75 ? -10.406 17.734 -6.934 1 90.44 75 ASN B O 1
ATOM 2303 N N . THR B 1 76 ? -8.539 18.328 -5.918 1 86.56 76 THR B N 1
ATOM 2304 C CA . THR B 1 76 ? -8.391 19.469 -6.816 1 86.56 76 THR B CA 1
ATOM 2305 C C . THR B 1 76 ? -7.727 19.047 -8.125 1 86.56 76 THR B C 1
ATOM 2307 O O . THR B 1 76 ? -7.73 19.797 -9.102 1 86.56 76 THR B O 1
ATOM 2310 N N . LYS B 1 77 ? -7.172 17.875 -8.117 1 84.5 77 LYS B N 1
ATOM 2311 C CA . LYS B 1 77 ? -6.5 17.359 -9.305 1 84.5 77 LYS B CA 1
ATOM 2312 C C . LYS B 1 77 ? -7.387 16.359 -10.047 1 84.5 77 LYS B C 1
ATOM 2314 O O . LYS B 1 77 ? -8.258 15.727 -9.445 1 84.5 77 LYS B O 1
ATOM 2319 N N . THR B 1 78 ? -7.289 16.188 -11.25 1 81.5 78 THR B N 1
ATOM 2320 C CA . THR B 1 78 ? -8.109 15.328 -12.094 1 81.5 78 THR B CA 1
ATOM 2321 C C . THR B 1 78 ? -7.734 13.859 -11.891 1 81.5 78 THR B C 1
ATOM 2323 O O . THR B 1 78 ? -8.586 12.977 -12.008 1 81.5 78 THR B O 1
ATOM 2326 N N . GLY B 1 79 ? -6.652 13.602 -11.367 1 77.12 79 GLY B N 1
ATOM 2327 C CA . GLY B 1 79 ? -6.246 12.211 -11.195 1 77.12 79 GLY B CA 1
ATOM 2328 C C . GLY B 1 79 ? -6.84 11.562 -9.961 1 77.12 79 GLY B C 1
ATOM 2329 O O . GLY B 1 79 ? -7.344 12.25 -9.07 1 77.12 79 GLY B O 1
ATOM 2330 N N . ASN B 1 80 ? -7.129 10.219 -10.031 1 76.19 80 ASN B N 1
ATOM 2331 C CA . ASN B 1 80 ? -7.688 9.445 -8.93 1 76.19 80 ASN B CA 1
ATOM 2332 C C . ASN B 1 80 ? -6.594 8.758 -8.117 1 76.19 80 ASN B C 1
ATOM 2334 O O . ASN B 1 80 ? -6.836 7.723 -7.492 1 76.19 80 ASN B O 1
ATOM 2338 N N . SER B 1 81 ? -5.535 9.445 -8.055 1 89.31 81 SER B N 1
ATOM 2339 C CA . SER B 1 81 ? -4.406 8.805 -7.391 1 89.31 81 SER B CA 1
ATOM 2340 C C . SER B 1 81 ? -4.414 9.094 -5.895 1 89.31 81 SER B C 1
ATOM 2342 O O . SER B 1 81 ? -4.797 10.188 -5.469 1 89.31 81 SER B O 1
ATOM 2344 N N . TRP B 1 82 ? -4.117 8.109 -5.129 1 94.69 82 TRP B N 1
ATOM 2345 C CA . TRP B 1 82 ? -3.971 8.203 -3.682 1 94.69 82 TRP B CA 1
ATOM 2346 C C . TRP B 1 82 ? -2.502 8.148 -3.275 1 94.69 82 TRP B C 1
ATOM 2348 O O . TRP B 1 82 ? -1.688 7.512 -3.953 1 94.69 82 TRP B O 1
ATOM 2358 N N . SER B 1 83 ? -2.236 8.859 -2.215 1 95.62 83 SER B N 1
ATOM 2359 C CA . SER B 1 83 ? -0.966 8.664 -1.525 1 95.62 83 SER B CA 1
ATOM 2360 C C . SER B 1 83 ? -1.156 7.887 -0.227 1 95.62 83 SER B C 1
ATOM 2362 O O . SER B 1 83 ? -1.956 8.281 0.625 1 95.62 83 SER B O 1
ATOM 2364 N N . LEU B 1 84 ? -0.502 6.812 -0.118 1 97.31 84 LEU B N 1
ATOM 2365 C CA . LEU B 1 84 ? -0.546 5.988 1.085 1 97.31 84 LEU B CA 1
ATOM 2366 C C . LEU B 1 84 ? 0.728 6.156 1.906 1 97.31 84 LEU B C 1
ATOM 2368 O O . LEU B 1 84 ? 1.831 5.938 1.4 1 97.31 84 LEU B O 1
ATOM 2372 N N . PHE B 1 85 ? 0.551 6.531 3.201 1 97.5 85 PHE B N 1
ATOM 2373 C CA . PHE B 1 85 ? 1.672 6.758 4.105 1 97.5 85 PHE B CA 1
ATOM 2374 C C . PHE B 1 85 ? 1.655 5.75 5.25 1 97.5 85 PHE B C 1
ATOM 2376 O O . PHE B 1 85 ? 0.591 5.414 5.773 1 97.5 85 PHE B O 1
ATOM 2383 N N . THR B 1 86 ? 2.801 5.328 5.641 1 97.62 86 THR B N 1
ATOM 2384 C CA . THR B 1 86 ? 3.004 4.656 6.918 1 97.62 86 THR B CA 1
ATOM 2385 C C . THR B 1 86 ? 3.721 5.574 7.902 1 97.62 86 THR B C 1
ATOM 2387 O O . THR B 1 86 ? 4.703 6.23 7.547 1 97.62 86 THR B O 1
ATOM 2390 N N . TYR B 1 87 ? 3.246 5.629 9.117 1 97.62 87 TYR B N 1
ATOM 2391 C CA . TYR B 1 87 ? 3.848 6.492 10.125 1 97.62 87 TYR B CA 1
ATOM 2392 C C . TYR B 1 87 ? 4.324 5.684 11.328 1 97.62 87 TYR B C 1
ATOM 2394 O O . TYR B 1 87 ? 3.516 5.086 12.039 1 97.62 87 TYR B O 1
ATOM 2402 N N . GLY B 1 88 ? 5.578 5.707 11.516 1 96.44 88 GLY B N 1
ATOM 2403 C CA . 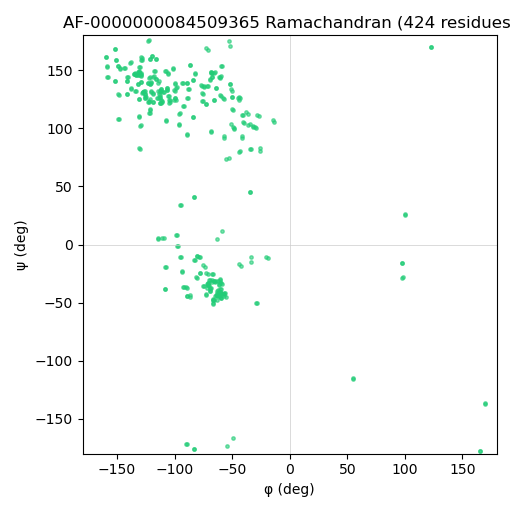GLY B 1 88 ? 6.148 5.051 12.68 1 96.44 88 GLY B CA 1
ATOM 2404 C C . GLY B 1 88 ? 6.102 5.906 13.93 1 96.44 88 GLY B C 1
ATOM 2405 O O . GLY B 1 88 ? 5.535 7 13.922 1 96.44 88 GLY B O 1
ATOM 2406 N N . ARG B 1 89 ? 6.664 5.41 14.945 1 95.06 89 ARG B N 1
ATOM 2407 C CA . ARG B 1 89 ? 6.715 6.125 16.219 1 95.06 89 ARG B CA 1
ATOM 2408 C C . ARG B 1 89 ? 7.676 7.309 16.141 1 95.06 89 ARG B C 1
ATOM 2410 O O . ARG B 1 89 ? 8.781 7.184 15.617 1 95.06 89 ARG B O 1
ATOM 2417 N N . PRO B 1 90 ? 7.227 8.414 16.688 1 96.06 90 PRO B N 1
ATOM 2418 C CA . PRO B 1 90 ? 8.164 9.539 16.734 1 96.06 90 PRO B CA 1
ATOM 2419 C C . PRO B 1 90 ? 9.375 9.266 17.625 1 96.06 90 PRO B C 1
ATOM 2421 O O . PRO B 1 90 ? 9.258 8.57 18.625 1 96.06 90 PRO B O 1
ATOM 2424 N N . GLN B 1 91 ? 10.461 9.844 17.25 1 94.62 91 GLN B N 1
ATOM 2425 C CA . GLN B 1 91 ? 11.617 9.82 18.141 1 94.62 91 GLN B CA 1
ATOM 2426 C C . GLN B 1 91 ? 11.305 10.492 19.469 1 94.62 91 GLN B C 1
ATOM 2428 O O . GLN B 1 91 ? 10.578 11.484 19.516 1 94.62 91 GLN B O 1
ATOM 2433 N N . PRO B 1 92 ? 11.898 9.922 20.5 1 95.5 92 PRO B N 1
ATOM 2434 C CA . PRO B 1 92 ? 11.688 10.539 21.812 1 95.5 92 PRO B CA 1
ATOM 2435 C C . PRO B 1 92 ? 12.148 11.992 21.859 1 95.5 92 PRO B C 1
ATOM 2437 O O . PRO B 1 92 ? 13.047 12.383 21.109 1 95.5 92 PRO B O 1
ATOM 2440 N N . GLU B 1 93 ? 11.562 12.719 22.703 1 95.94 93 GLU B N 1
ATOM 2441 C CA . GLU B 1 93 ? 11.867 14.141 22.844 1 95.94 93 GLU B CA 1
ATOM 2442 C C . GLU B 1 93 ? 13.328 14.367 23.219 1 95.94 93 GLU B C 1
ATOM 2444 O O . GLU B 1 93 ? 13.938 15.359 22.812 1 95.94 93 GLU B O 1
ATOM 2449 N N . ARG B 1 94 ? 13.93 13.438 23.938 1 95.69 94 ARG B N 1
ATOM 2450 C CA . ARG B 1 94 ? 15.328 13.555 24.344 1 95.69 94 ARG B CA 1
ATOM 2451 C C . ARG B 1 94 ? 16.25 13.555 23.125 1 95.69 94 ARG B C 1
ATOM 2453 O O . ARG B 1 94 ? 17.312 14.188 23.141 1 95.69 94 ARG B O 1
ATOM 2460 N N . ILE B 1 95 ? 15.844 12.836 22.062 1 93.5 95 ILE B N 1
ATOM 2461 C CA . ILE B 1 95 ? 16.641 12.711 20.844 1 93.5 95 ILE B CA 1
ATOM 2462 C C . ILE B 1 95 ? 16.328 13.875 19.906 1 93.5 95 ILE B C 1
ATOM 2464 O O . ILE B 1 95 ? 17.234 14.469 19.312 1 93.5 95 ILE B O 1
ATOM 2468 N N . SER B 1 96 ? 15.039 14.195 19.766 1 94.69 96 SER B N 1
ATOM 2469 C CA . SER B 1 96 ? 14.578 15.281 18.906 1 94.69 96 SER B CA 1
ATOM 2470 C C . SER B 1 96 ? 13.609 16.188 19.656 1 94.69 96 SER B C 1
ATOM 2472 O O . SER B 1 96 ? 12.398 16.141 19.438 1 94.69 96 SER B O 1
ATOM 2474 N N . PRO B 1 97 ? 14.094 17.109 20.406 1 96.12 97 PRO B N 1
ATOM 2475 C CA . PRO B 1 97 ? 13.242 17.922 21.281 1 96.12 97 PRO B CA 1
ATOM 2476 C C . PRO B 1 97 ? 12.492 19.016 20.531 1 96.12 97 PRO B C 1
ATOM 2478 O O . PRO B 1 97 ? 11.438 19.469 20.984 1 96.12 97 PRO B O 1
ATOM 2481 N N . ASP B 1 98 ? 12.969 19.438 19.438 1 96.56 98 ASP B N 1
ATOM 2482 C CA . ASP B 1 98 ? 12.469 20.672 18.828 1 96.56 98 ASP B CA 1
ATOM 2483 C C . ASP B 1 98 ? 11.367 20.359 17.812 1 96.56 98 ASP B C 1
ATOM 2485 O O . ASP B 1 98 ? 10.57 21.234 17.469 1 96.56 98 ASP B O 1
ATOM 2489 N N . ALA B 1 99 ? 11.398 19.109 17.312 1 98.12 99 ALA B N 1
ATOM 2490 C CA . ALA B 1 99 ? 10.445 18.75 16.266 1 98.12 99 ALA B CA 1
ATOM 2491 C C . ALA B 1 99 ? 10.125 17.25 16.328 1 98.12 99 ALA B C 1
ATOM 2493 O O . ALA B 1 99 ? 10.875 16.469 16.922 1 98.12 99 ALA B O 1
ATOM 2494 N N . ILE B 1 100 ? 9.023 16.875 15.766 1 98.12 100 ILE B N 1
ATOM 2495 C CA . ILE B 1 100 ? 8.711 15.461 15.633 1 98.12 100 ILE B CA 1
ATOM 2496 C C . ILE B 1 100 ? 9.539 14.852 14.508 1 98.12 100 ILE B C 1
ATOM 2498 O O . ILE B 1 100 ? 9.578 15.383 13.398 1 98.12 100 ILE B O 1
ATOM 2502 N N . VAL B 1 101 ? 10.242 13.883 14.82 1 96.94 101 VAL B N 1
ATOM 2503 C CA . VAL B 1 101 ? 10.969 13.086 13.828 1 96.94 101 VAL B CA 1
ATOM 2504 C C . VAL B 1 101 ? 10.484 11.641 13.867 1 96.94 101 VAL B C 1
ATOM 2506 O O . VAL B 1 101 ? 10.5 11 14.922 1 96.94 101 VAL B O 1
ATOM 2509 N N . ARG B 1 102 ? 10 11.133 12.742 1 96 102 ARG B N 1
ATOM 2510 C CA . ARG B 1 102 ? 9.516 9.758 12.742 1 96 102 ARG B CA 1
ATOM 2511 C C . ARG B 1 102 ? 9.75 9.094 11.398 1 96 102 ARG B C 1
ATOM 2513 O O . ARG B 1 102 ? 9.812 9.766 10.367 1 96 102 ARG B O 1
ATOM 2520 N N . PRO B 1 103 ? 9.906 7.781 11.367 1 94.81 103 PRO B N 1
ATOM 2521 C CA . PRO B 1 103 ? 9.969 7.066 10.094 1 94.81 103 PRO B CA 1
ATOM 2522 C C . PRO B 1 103 ? 8.672 7.152 9.297 1 94.81 103 PRO B C 1
ATOM 2524 O O . PRO B 1 103 ? 7.586 7.047 9.867 1 94.81 103 PRO B O 1
ATOM 2527 N N . VAL B 1 104 ? 8.82 7.414 8.055 1 96.12 104 VAL B N 1
ATOM 2528 C CA . VAL B 1 104 ? 7.668 7.5 7.164 1 96.12 104 VAL B CA 1
ATOM 2529 C C . VAL B 1 104 ? 8.016 6.887 5.809 1 96.12 104 VAL B C 1
ATOM 2531 O O . VAL B 1 104 ? 9.148 7.008 5.34 1 96.12 104 VAL B O 1
ATOM 2534 N N . ALA B 1 105 ? 7.137 6.199 5.234 1 96.44 105 ALA B N 1
ATOM 2535 C CA . ALA B 1 105 ? 7.23 5.754 3.846 1 96.44 105 ALA B CA 1
ATOM 2536 C C . ALA B 1 105 ? 5.945 6.066 3.082 1 96.44 105 ALA B C 1
ATOM 2538 O O . ALA B 1 105 ? 4.867 6.156 3.674 1 96.44 105 ALA B O 1
ATOM 2539 N N . MET B 1 106 ? 6.152 6.234 1.778 1 95.44 106 MET B N 1
ATOM 2540 C CA . MET B 1 106 ? 5.004 6.668 0.99 1 95.44 106 MET B CA 1
ATOM 2541 C C . MET B 1 106 ? 4.969 5.957 -0.358 1 95.44 106 MET B C 1
ATOM 2543 O O . MET B 1 106 ? 6.012 5.715 -0.965 1 95.44 106 MET B O 1
ATOM 2547 N N . MET B 1 107 ? 3.727 5.672 -0.783 1 95.62 107 MET B N 1
ATOM 2548 C CA . MET B 1 107 ? 3.477 5.133 -2.115 1 95.62 107 MET B CA 1
ATOM 2549 C C . MET B 1 107 ? 2.365 5.906 -2.816 1 95.62 107 MET B C 1
ATOM 2551 O O . MET B 1 107 ? 1.4 6.332 -2.178 1 95.62 107 MET B O 1
ATOM 2555 N N . ASN B 1 108 ? 2.527 6.02 -4.09 1 95.31 108 ASN B N 1
ATOM 2556 C CA . ASN B 1 108 ? 1.445 6.559 -4.906 1 95.31 108 ASN B CA 1
ATOM 2557 C C . ASN B 1 108 ? 0.646 5.449 -5.582 1 95.31 108 ASN B C 1
ATOM 2559 O O . ASN B 1 108 ? 1.211 4.613 -6.289 1 95.31 108 ASN B O 1
ATOM 2563 N N . ILE B 1 109 ? -0.573 5.52 -5.316 1 94.94 109 ILE B N 1
ATOM 2564 C CA . ILE B 1 109 ? -1.477 4.465 -5.766 1 94.94 109 ILE B CA 1
ATOM 2565 C C . ILE B 1 109 ? -2.332 4.973 -6.922 1 94.94 109 ILE B C 1
ATOM 2567 O O . ILE B 1 109 ? -2.936 6.047 -6.832 1 94.94 109 ILE B O 1
ATOM 2571 N N . ASN B 1 110 ? -2.443 4.215 -7.949 1 90.69 110 ASN B N 1
ATOM 2572 C CA . ASN B 1 110 ? -3.227 4.668 -9.094 1 90.69 110 ASN B CA 1
ATOM 2573 C C . ASN B 1 110 ? -4.539 3.898 -9.211 1 90.69 110 ASN B C 1
ATOM 2575 O O . ASN B 1 110 ? -5.465 4.344 -9.891 1 90.69 110 ASN B O 1
ATOM 2579 N N . ALA B 1 111 ? -4.578 2.75 -8.57 1 90.06 111 ALA B N 1
ATOM 2580 C CA . ALA B 1 111 ? -5.812 1.973 -8.656 1 90.06 111 ALA B CA 1
ATOM 2581 C C . ALA B 1 111 ? -5.922 0.98 -7.508 1 90.06 111 ALA B C 1
ATOM 2583 O O . ALA B 1 111 ? -4.906 0.537 -6.961 1 90.06 111 ALA B O 1
ATOM 2584 N N . GLY B 1 112 ? -7.227 0.653 -7.184 1 89.19 112 GLY B N 1
ATOM 2585 C CA . GLY B 1 112 ? -7.523 -0.276 -6.105 1 89.19 112 GLY B CA 1
ATOM 2586 C C . GLY B 1 112 ? -8.422 0.319 -5.039 1 89.19 112 GLY B C 1
ATOM 2587 O O . GLY B 1 112 ? -8.688 1.522 -5.043 1 89.19 112 GLY B O 1
ATOM 2588 N N . ASN B 1 113 ? -8.859 -0.523 -4.188 1 91.38 113 ASN B N 1
ATOM 2589 C CA . ASN B 1 113 ? -9.672 -0.106 -3.047 1 91.38 113 ASN B CA 1
ATOM 2590 C C . ASN B 1 113 ? -8.82 0.076 -1.792 1 91.38 113 ASN B C 1
ATOM 2592 O O . ASN B 1 113 ? -8.531 -0.892 -1.086 1 91.38 113 ASN B O 1
ATOM 2596 N N . ILE B 1 114 ? -8.57 1.291 -1.498 1 92.88 114 ILE B N 1
ATOM 2597 C CA . ILE B 1 114 ? -7.586 1.603 -0.465 1 92.88 114 ILE B CA 1
ATOM 2598 C C . ILE B 1 114 ? -8.125 1.179 0.901 1 92.88 114 ILE B C 1
ATOM 2600 O O . ILE B 1 114 ? -7.363 0.724 1.759 1 92.88 114 ILE B O 1
ATOM 2604 N N . VAL B 1 115 ? -9.367 1.339 1.144 1 93.5 115 VAL B N 1
ATOM 2605 C CA . VAL B 1 115 ? -9.969 0.981 2.426 1 93.5 115 VAL B CA 1
ATOM 2606 C C . VAL B 1 115 ? -9.906 -0.532 2.619 1 93.5 115 VAL B C 1
ATOM 2608 O O . VAL B 1 115 ? -9.523 -1.014 3.686 1 93.5 115 VAL B O 1
ATOM 2611 N N . ALA B 1 116 ? -10.297 -1.26 1.602 1 92.25 116 ALA B N 1
ATOM 2612 C CA . ALA B 1 116 ? -10.227 -2.717 1.662 1 92.25 116 ALA B CA 1
ATOM 2613 C C . ALA B 1 116 ? -8.781 -3.182 1.872 1 92.25 116 ALA B C 1
ATOM 2615 O O . ALA B 1 116 ? -8.531 -4.129 2.623 1 92.25 116 ALA B O 1
ATOM 2616 N N . PHE B 1 117 ? -7.918 -2.518 1.252 1 95.5 117 PHE B N 1
ATOM 2617 C CA . PHE B 1 117 ? -6.508 -2.875 1.371 1 95.5 117 PHE B CA 1
ATOM 2618 C C . PHE B 1 117 ? -6.008 -2.633 2.789 1 95.5 117 PHE B C 1
ATOM 2620 O O . PHE B 1 117 ? -5.359 -3.498 3.381 1 95.5 117 PHE B O 1
ATOM 2627 N N . ALA B 1 118 ? -6.234 -1.499 3.311 1 96 118 ALA B N 1
ATOM 2628 C CA . ALA B 1 118 ? -5.836 -1.199 4.684 1 96 118 ALA B CA 1
ATOM 2629 C C . ALA B 1 118 ? -6.445 -2.197 5.664 1 96 118 ALA B C 1
ATOM 2631 O O . ALA B 1 118 ? -5.781 -2.643 6.598 1 96 118 ALA B O 1
ATOM 2632 N N . SER B 1 119 ? -7.68 -2.506 5.438 1 94.38 119 SER B N 1
ATOM 2633 C CA . SER B 1 119 ? -8.352 -3.492 6.281 1 94.38 119 SER B CA 1
ATOM 2634 C C . SER B 1 119 ? -7.652 -4.844 6.211 1 94.38 119 SER B C 1
ATOM 2636 O O . SER B 1 119 ? -7.469 -5.508 7.234 1 94.38 119 SER B O 1
ATOM 2638 N N . ALA B 1 120 ? -7.266 -5.203 5.047 1 94.69 120 ALA B N 1
ATOM 2639 C CA . ALA B 1 120 ? -6.578 -6.477 4.844 1 94.69 120 ALA B CA 1
ATOM 2640 C C . ALA B 1 120 ? -5.211 -6.48 5.527 1 94.69 120 ALA B C 1
ATOM 2642 O O . ALA B 1 120 ? -4.676 -7.539 5.859 1 94.69 120 ALA B O 1
ATOM 2643 N N . LEU B 1 121 ? -4.633 -5.348 5.711 1 95.38 121 LEU B N 1
ATOM 2644 C CA . LEU B 1 121 ? -3.365 -5.215 6.418 1 95.38 121 LEU B CA 1
ATOM 2645 C C . LEU B 1 121 ? -3.572 -5.301 7.93 1 95.38 121 LEU B C 1
ATOM 2647 O O . LEU B 1 121 ? -2.605 -5.336 8.695 1 95.38 121 LEU B O 1
ATOM 2651 N N . GLY B 1 122 ? -4.797 -5.266 8.398 1 93.69 122 GLY B N 1
ATOM 2652 C CA . GLY B 1 122 ? -5.086 -5.324 9.82 1 93.69 122 GLY B CA 1
ATOM 2653 C C . GLY B 1 122 ? -5.371 -3.965 10.43 1 93.69 122 GLY B C 1
ATOM 2654 O O . GLY B 1 122 ? -5.117 -3.742 11.609 1 93.69 122 GLY B O 1
ATOM 2655 N N . TYR B 1 123 ? -5.824 -3.064 9.617 1 96.19 123 TYR B N 1
ATOM 2656 C CA . TYR B 1 123 ? -6.113 -1.72 10.102 1 96.19 123 TYR B CA 1
ATOM 2657 C C . TYR B 1 123 ? -7.598 -1.404 9.977 1 96.19 123 TYR B C 1
ATOM 2659 O O . TYR B 1 123 ? -8.305 -2.008 9.164 1 96.19 123 TYR B O 1
ATOM 2667 N N . ARG B 1 124 ? -8.047 -0.407 10.75 1 96.38 124 ARG B N 1
ATOM 2668 C CA . ARG B 1 124 ? -9.414 0.095 10.688 1 96.38 124 ARG B CA 1
ATOM 2669 C C . ARG B 1 124 ? -9.43 1.612 10.531 1 96.38 124 ARG B C 1
ATOM 2671 O O . ARG B 1 124 ? -8.469 2.291 10.891 1 96.38 124 ARG B O 1
ATOM 2678 N N . ILE B 1 125 ? -10.547 2.139 10.078 1 97.19 125 ILE B N 1
ATOM 2679 C CA . ILE B 1 125 ? -10.664 3.578 9.875 1 97.19 125 ILE B CA 1
ATOM 2680 C C . ILE B 1 125 ? -10.766 4.285 11.227 1 97.19 125 ILE B C 1
ATOM 2682 O O . ILE B 1 125 ? -11.641 3.977 12.031 1 97.19 125 ILE B O 1
ATOM 2686 N N . LYS B 1 126 ? -9.93 5.105 11.5 1 97.38 126 LYS B N 1
ATOM 2687 C CA . LYS B 1 126 ? -9.984 5.988 12.664 1 97.38 126 LYS B CA 1
ATOM 2688 C C . LYS B 1 126 ? -10.727 7.285 12.328 1 97.38 126 LYS B C 1
ATOM 2690 O O . LYS B 1 126 ? -11.547 7.75 13.117 1 97.38 126 LYS B O 1
ATOM 2695 N N . SER B 1 127 ? -10.406 7.867 11.148 1 96.56 127 SER B N 1
ATOM 2696 C CA . SER B 1 127 ? -11.07 9.086 10.688 1 96.56 127 SER B CA 1
ATOM 2697 C C . SER B 1 127 ? -11.078 9.164 9.164 1 96.56 127 SER B C 1
ATOM 2699 O O . SER B 1 127 ? -10.148 8.695 8.508 1 96.56 127 SER B O 1
ATOM 2701 N N . ASP B 1 128 ? -12.086 9.602 8.578 1 96.25 128 ASP B N 1
ATOM 2702 C CA . ASP B 1 128 ? -12.289 9.875 7.16 1 96.25 128 ASP B CA 1
ATOM 2703 C C . ASP B 1 128 ? -12.867 11.273 6.945 1 96.25 128 ASP B C 1
ATOM 2705 O O . ASP B 1 128 ? -14.062 11.492 7.145 1 96.25 128 ASP B O 1
ATOM 2709 N N . THR B 1 129 ? -11.977 12.258 6.531 1 95.5 129 THR B N 1
ATOM 2710 C CA . THR B 1 129 ? -12.398 13.648 6.508 1 95.5 129 THR B CA 1
ATOM 2711 C C . THR B 1 129 ? -12.047 14.305 5.172 1 95.5 129 THR B C 1
ATOM 2713 O O . THR B 1 129 ? -11.094 13.883 4.508 1 95.5 129 THR B O 1
ATOM 2716 N N . VAL B 1 130 ? -12.852 15.211 4.793 1 95 130 VAL B N 1
ATOM 2717 C CA . VAL B 1 130 ? -12.516 16.109 3.701 1 95 130 VAL B CA 1
ATOM 2718 C C . VAL B 1 130 ? -12.023 17.453 4.266 1 95 130 VAL B C 1
ATOM 2720 O O . VAL B 1 130 ? -12.664 18.031 5.137 1 95 130 VAL B O 1
ATOM 2723 N N . LYS B 1 131 ? -10.875 17.844 3.838 1 94.94 131 LYS B N 1
ATOM 2724 C CA . LYS B 1 131 ? -10.242 19.047 4.359 1 94.94 131 LYS B CA 1
ATOM 2725 C C . LYS B 1 131 ? -10 20.062 3.248 1 94.94 131 LYS B C 1
ATOM 2727 O O . LYS B 1 131 ? -9.617 19.703 2.135 1 94.94 131 LYS B O 1
ATOM 2732 N N . GLU B 1 132 ? -10.242 21.312 3.584 1 95.38 132 GLU B N 1
ATOM 2733 C CA . GLU B 1 132 ? -9.992 22.422 2.664 1 95.38 132 GLU B CA 1
ATOM 2734 C C . GLU B 1 132 ? -9.023 23.422 3.268 1 95.38 132 GLU B C 1
ATOM 2736 O O . GLU B 1 132 ? -9.078 23.703 4.465 1 95.38 132 GLU B O 1
ATOM 2741 N N . GLY B 1 133 ? -8.172 23.953 2.34 1 96.81 133 GLY B N 1
ATOM 2742 C CA . GLY B 1 133 ? -7.242 24.953 2.83 1 96.81 133 GLY B CA 1
ATOM 2743 C C . GLY B 1 133 ? -6.172 25.312 1.818 1 96.81 133 GLY B C 1
ATOM 2744 O O . GLY B 1 133 ? -6.477 25.594 0.656 1 96.81 133 GLY B O 1
ATOM 2745 N N . TYR B 1 134 ? -4.957 25.406 2.326 1 97.56 134 TYR B N 1
ATOM 2746 C CA . TYR B 1 134 ? -3.846 25.859 1.498 1 97.56 134 TYR B CA 1
ATOM 2747 C C . TYR B 1 134 ? -2.652 24.922 1.626 1 97.56 134 TYR B C 1
ATOM 2749 O O . TYR B 1 134 ? -2.453 24.297 2.672 1 97.56 134 TYR B O 1
ATOM 2757 N N . LEU B 1 135 ? -1.922 24.859 0.53 1 97.88 135 LEU B N 1
ATOM 2758 C CA . LEU B 1 135 ? -0.633 24.172 0.486 1 97.88 135 LEU B CA 1
ATOM 2759 C C . LEU B 1 135 ? 0.471 25.125 0.038 1 97.88 135 LEU B C 1
ATOM 2761 O O . LEU B 1 135 ? 0.343 25.797 -0.993 1 97.88 135 LEU B O 1
ATOM 2765 N N . PHE B 1 136 ? 1.476 25.266 0.824 1 98.5 136 PHE B N 1
ATOM 2766 C CA . PHE B 1 136 ? 2.689 26 0.494 1 98.5 136 PHE B CA 1
ATOM 2767 C C . PHE B 1 136 ? 3.881 25.062 0.381 1 98.5 136 PHE B C 1
ATOM 2769 O O . PHE B 1 136 ? 4.094 24.219 1.248 1 98.5 136 PHE B O 1
ATOM 2776 N N . THR B 1 137 ? 4.68 25.172 -0.684 1 98.19 137 THR B N 1
ATOM 2777 C CA . THR B 1 137 ? 5.781 24.234 -0.844 1 98.19 137 THR B CA 1
ATOM 2778 C C . THR B 1 137 ? 7.09 24.969 -1.112 1 98.19 137 THR B C 1
ATOM 2780 O O . THR B 1 137 ? 7.094 26.031 -1.731 1 98.19 137 THR B O 1
ATOM 2783 N N . LYS B 1 138 ? 8.109 24.422 -0.614 1 97.75 138 LYS B N 1
ATOM 2784 C CA . LYS B 1 138 ? 9.492 24.828 -0.853 1 97.75 138 LYS B CA 1
ATOM 2785 C C . LYS B 1 138 ? 10.438 23.625 -0.782 1 97.75 138 LYS B C 1
ATOM 2787 O O . LYS B 1 138 ? 10.719 23.125 0.304 1 97.75 138 LYS B O 1
ATOM 2792 N N . ALA B 1 139 ? 10.961 23.188 -1.931 1 95.56 139 ALA B N 1
ATOM 2793 C CA . ALA B 1 139 ? 11.789 22 -2.016 1 95.56 139 ALA B CA 1
ATOM 2794 C C . ALA B 1 139 ? 11.062 20.781 -1.428 1 95.56 139 ALA B C 1
ATOM 2796 O O . ALA B 1 139 ? 9.961 20.438 -1.865 1 95.56 139 ALA B O 1
ATOM 2797 N N . ASN B 1 140 ? 11.562 20.219 -0.341 1 94.69 140 ASN B N 1
ATOM 2798 C CA . ASN B 1 140 ? 10.961 19.047 0.262 1 94.69 140 ASN B CA 1
ATOM 2799 C C . ASN B 1 140 ? 10.078 19.406 1.449 1 94.69 140 ASN B C 1
ATOM 2801 O O . ASN B 1 140 ? 9.602 18.531 2.166 1 94.69 140 ASN B O 1
ATOM 2805 N N . LEU B 1 141 ? 9.891 20.672 1.59 1 97.69 141 LEU B N 1
ATOM 2806 C CA . LEU B 1 141 ? 9.062 21.156 2.688 1 97.69 141 LEU B CA 1
ATOM 2807 C C . LEU B 1 141 ? 7.656 21.5 2.201 1 97.69 141 LEU B C 1
ATOM 2809 O O . LEU B 1 141 ? 7.492 22.109 1.146 1 97.69 141 LEU B O 1
ATOM 2813 N N . ALA B 1 142 ? 6.684 21.031 2.949 1 98 142 ALA B N 1
ATOM 2814 C CA . ALA B 1 142 ? 5.285 21.328 2.66 1 98 142 ALA B CA 1
ATOM 2815 C C . ALA B 1 142 ? 4.574 21.875 3.896 1 98 142 ALA B C 1
ATOM 2817 O O . ALA B 1 142 ? 4.676 21.297 4.984 1 98 142 ALA B O 1
ATOM 2818 N N . ILE B 1 143 ? 3.889 22.969 3.746 1 98.5 143 ILE B N 1
ATOM 2819 C CA . ILE B 1 143 ? 3.057 23.547 4.793 1 98.5 143 ILE B CA 1
ATOM 2820 C C . ILE B 1 143 ? 1.583 23.422 4.41 1 98.5 143 ILE B C 1
ATOM 2822 O O . ILE B 1 143 ? 1.158 23.922 3.367 1 98.5 143 ILE B O 1
ATOM 2826 N N . GLN B 1 144 ? 0.85 22.781 5.262 1 97.75 144 GLN B N 1
ATOM 2827 C CA . GLN B 1 144 ? -0.578 22.609 5.012 1 97.75 144 GLN B CA 1
ATOM 2828 C C . GLN B 1 144 ? -1.412 23.328 6.062 1 97.75 144 GLN B C 1
ATOM 2830 O O . GLN B 1 144 ? -1.188 23.172 7.266 1 97.75 144 GLN B O 1
ATOM 2835 N N . MET B 1 145 ? -2.27 24.141 5.637 1 97.69 145 MET B N 1
ATOM 2836 C CA . MET B 1 145 ? -3.25 24.812 6.48 1 97.69 145 MET B CA 1
ATOM 2837 C C . MET B 1 145 ? -4.66 24.328 6.172 1 97.69 145 MET B C 1
ATOM 2839 O O . MET B 1 145 ? -5.125 24.422 5.035 1 97.69 145 MET B O 1
ATOM 2843 N N . PHE B 1 146 ? -5.297 23.797 7.215 1 97 146 PHE B N 1
ATOM 2844 C CA . PHE B 1 146 ? -6.652 23.297 7.004 1 97 146 PHE B CA 1
ATOM 2845 C C . PHE B 1 146 ? -7.629 23.984 7.949 1 97 146 PHE B C 1
ATOM 2847 O O . PHE B 1 146 ? -7.344 24.156 9.133 1 97 146 PHE B O 1
ATOM 2854 N N . ARG B 1 147 ? -8.789 24.312 7.406 1 95 147 ARG B N 1
ATOM 2855 C CA . ARG B 1 147 ? -9.852 24.922 8.211 1 95 147 ARG B CA 1
ATOM 2856 C C . ARG B 1 147 ? -10.539 23.859 9.078 1 95 147 ARG B C 1
ATOM 2858 O O . ARG B 1 147 ? -10.883 22.781 8.594 1 95 147 ARG B O 1
ATOM 2865 N N . GLN B 1 148 ? -10.664 24.156 10.312 1 92.5 148 GLN B N 1
ATOM 2866 C CA . GLN B 1 148 ? -11.406 23.266 11.195 1 92.5 148 GLN B CA 1
ATOM 2867 C C . GLN B 1 148 ? -12.914 23.438 11 1 92.5 148 GLN B C 1
ATOM 2869 O O . GLN B 1 148 ? -13.398 24.547 10.797 1 92.5 148 GLN B O 1
ATOM 2874 N N . PRO B 1 149 ? -13.547 22.297 10.969 1 81.31 149 PRO B N 1
ATOM 2875 C CA . PRO B 1 149 ? -15 22.453 10.891 1 81.31 149 PRO B CA 1
ATOM 2876 C C . PRO B 1 149 ? -15.586 23.188 12.086 1 81.31 149 PRO B C 1
ATOM 2878 O O . PRO B 1 149 ? -15.062 23.078 13.203 1 81.31 149 PRO B O 1
ATOM 2881 N N . LYS B 1 150 ? -16.672 24.047 11.805 1 71 150 LYS B N 1
ATOM 2882 C CA . LYS B 1 150 ? -17.375 24.703 12.898 1 71 150 LYS B CA 1
ATOM 2883 C C . LYS B 1 150 ? -18.109 23.703 13.781 1 71 150 LYS B C 1
ATOM 2885 O O . LYS B 1 150 ? -18.719 22.766 13.281 1 71 150 LYS B O 1
ATOM 2890 N N . PRO B 1 151 ? -17.797 23.75 15.023 1 62.22 151 PRO B N 1
ATOM 2891 C CA . PRO B 1 151 ? -18.594 22.875 15.875 1 62.22 151 PRO B C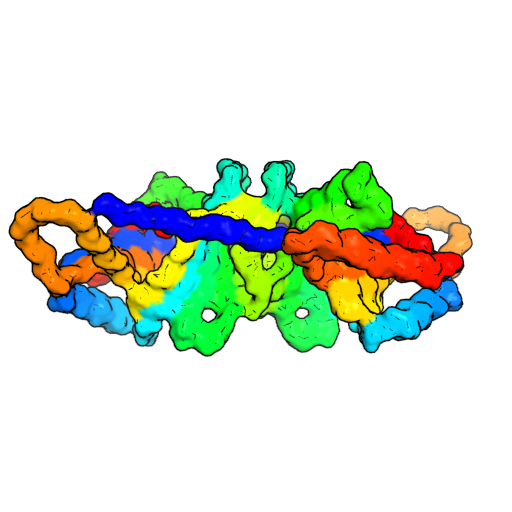A 1
ATOM 2892 C C . PRO B 1 151 ? -20.094 23.047 15.648 1 62.22 151 PRO B C 1
ATOM 2894 O O . PRO B 1 151 ? -20.562 24.156 15.391 1 62.22 151 PRO B O 1
ATOM 2897 N N . LYS B 1 152 ? -20.828 21.906 15.148 1 57.94 152 LYS B N 1
ATOM 2898 C CA . LYS B 1 152 ? -22.281 21.969 15.039 1 57.94 152 LYS B CA 1
ATOM 2899 C C . LYS B 1 152 ? -22.891 22.594 16.281 1 57.94 152 LYS B C 1
ATOM 2901 O O . LYS B 1 152 ? -22.484 22.281 17.406 1 57.94 152 LYS B O 1
ATOM 2906 N N . PRO B 1 153 ? -23.688 23.578 16.031 1 54.97 153 PRO B N 1
ATOM 2907 C CA . PRO B 1 153 ? -24.375 24.094 17.234 1 54.97 153 PRO B CA 1
ATOM 2908 C C . PRO B 1 153 ? -25.047 23 18.047 1 54.97 153 PRO B C 1
ATOM 2910 O O . PRO B 1 153 ? -25.672 22.094 17.469 1 54.97 153 PRO B O 1
ATOM 2913 N N . LYS B 1 154 ? -24.516 22.609 19.094 1 50.03 154 LYS B N 1
ATOM 2914 C CA . LYS B 1 154 ? -25.312 21.75 19.984 1 50.03 154 LYS B CA 1
ATOM 2915 C C . LYS B 1 154 ? -26.766 22.203 20.016 1 50.03 154 LYS B C 1
ATOM 2917 O O . LYS B 1 154 ? -27.062 23.406 20.016 1 50.03 154 LYS B O 1
ATOM 2922 N N . ASP B 1 155 ? -27.672 21.484 19.562 1 46.97 155 ASP B N 1
ATOM 2923 C CA . ASP B 1 155 ? -29.078 21.75 19.812 1 46.97 155 ASP B CA 1
ATOM 2924 C C . ASP B 1 155 ? -29.297 22.359 21.203 1 46.97 155 ASP B C 1
ATOM 2926 O O . ASP B 1 155 ? -30.391 22.297 21.75 1 46.97 155 ASP B O 1
ATOM 2930 N N . SER B 1 156 ? -28.438 22.391 22.203 1 44.41 156 SER B N 1
ATOM 2931 C CA . SER B 1 156 ? -28.984 22.922 23.453 1 44.41 156 SER B CA 1
ATOM 2932 C C . SER B 1 156 ? -29.688 24.25 23.219 1 44.41 156 SER B C 1
ATOM 2934 O O . SER B 1 156 ? -29.234 25.062 22.422 1 44.41 156 SER B O 1
ATOM 2936 N N . GLU B 1 157 ? -30.984 24.438 23.656 1 41.34 157 GLU B N 1
ATOM 2937 C CA . GLU B 1 157 ? -31.906 25.531 23.938 1 41.34 157 GLU B CA 1
ATOM 2938 C C . GLU B 1 157 ? -31.156 26.781 24.391 1 41.34 157 GLU B C 1
ATOM 2940 O O . GLU B 1 157 ? -31.766 27.797 24.734 1 41.34 157 GLU B O 1
ATOM 2945 N N . ILE B 1 158 ? -30.25 26.594 25.391 1 42.06 158 ILE B N 1
ATOM 2946 C CA . ILE B 1 158 ? -29.938 27.781 26.172 1 42.06 158 ILE B CA 1
ATOM 2947 C C . ILE B 1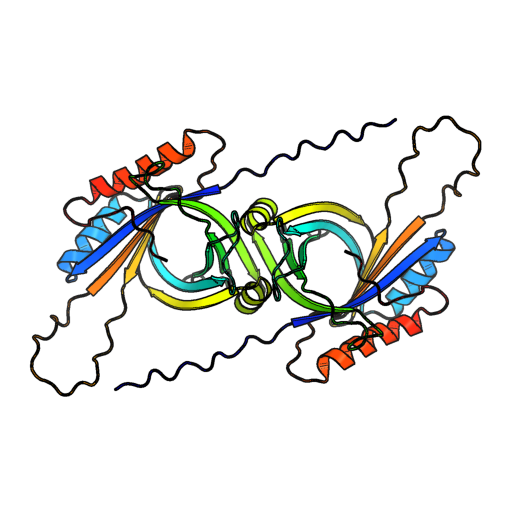 158 ? -29.547 28.922 25.219 1 42.06 158 ILE B C 1
ATOM 2949 O O . ILE B 1 158 ? -29.062 28.688 24.125 1 42.06 158 ILE B O 1
ATOM 2953 N N . ILE B 1 159 ? -29.422 30.234 25.891 1 41.75 159 ILE B N 1
ATOM 2954 C CA . ILE B 1 159 ? -29.312 31.672 25.703 1 41.75 159 ILE B CA 1
ATOM 2955 C C . ILE B 1 159 ? -28.234 31.984 24.672 1 41.75 159 ILE B C 1
ATOM 2957 O O . ILE B 1 159 ? -27.359 31.141 24.406 1 41.75 159 ILE B O 1
ATOM 2961 N N . ASP B 1 160 ? -27.891 33.344 24.703 1 39.84 160 ASP B N 1
ATOM 2962 C CA . ASP B 1 160 ? -27.219 34.469 24.047 1 39.84 160 ASP B CA 1
ATOM 2963 C C . ASP B 1 160 ? -25.719 34.219 23.922 1 39.84 160 ASP B C 1
ATOM 2965 O O . ASP B 1 160 ? -24.922 34.844 24.641 1 39.84 160 ASP B O 1
ATOM 2969 N N . LEU B 1 161 ? -25.297 33.062 24.297 1 42.88 161 LEU B N 1
ATOM 2970 C CA . LEU B 1 161 ? -23.844 33.219 24.297 1 42.88 161 LEU B CA 1
ATOM 2971 C C . LEU B 1 161 ? -23.391 33.969 23.062 1 42.88 161 LEU B C 1
ATOM 2973 O O . LEU B 1 161 ? -24.031 33.938 22.016 1 42.88 161 LEU B O 1
ATOM 2977 N N . ASP B 1 162 ? -22.641 35.031 23.359 1 44.12 162 ASP B N 1
ATOM 2978 C CA . ASP B 1 162 ? -22.047 35.906 22.344 1 44.12 162 ASP B CA 1
ATOM 2979 C C . ASP B 1 162 ? -21.734 35.125 21.062 1 44.12 162 ASP B C 1
ATOM 2981 O O . ASP B 1 162 ? -21.156 34.062 21.125 1 44.12 162 ASP B O 1
ATOM 2985 N N . PRO B 1 163 ? -22.609 35.281 20.078 1 43.06 163 PRO B N 1
ATOM 2986 C CA . PRO B 1 163 ? -22.281 34.688 18.766 1 43.06 163 PRO B CA 1
ATOM 2987 C C . PRO B 1 163 ? -20.781 34.531 18.547 1 43.06 163 PRO B C 1
ATOM 2989 O O . PRO B 1 163 ? -20.016 35.438 18.875 1 43.06 163 PRO B O 1
ATOM 2992 N N . GLU B 1 164 ? -20.094 33.531 19.047 1 49.78 164 GLU B N 1
ATOM 2993 C CA . GLU B 1 164 ? -18.781 33.531 18.406 1 49.78 164 GLU B CA 1
ATOM 2994 C C . GLU B 1 164 ? -18.781 34.438 17.188 1 49.78 164 GLU B C 1
ATOM 2996 O O . GLU B 1 164 ? -19.703 34.406 16.375 1 49.78 164 GLU B O 1
ATOM 3001 N N . PRO B 1 165 ? -18.172 35.625 17.25 1 52.12 165 PRO B N 1
ATOM 3002 C CA . PRO B 1 165 ? -18.281 36.469 16.047 1 52.12 165 PRO B CA 1
ATOM 3003 C C . PRO B 1 165 ? -18.344 35.625 14.766 1 52.12 165 PRO B C 1
ATOM 3005 O O . PRO B 1 165 ? -17.547 34.719 14.594 1 52.12 165 PRO B O 1
ATOM 3008 N N . GLU B 1 166 ? -19.516 35.438 14.188 1 59.19 166 GLU B N 1
ATOM 3009 C CA . GLU B 1 166 ? -19.875 34.812 12.922 1 59.19 166 GLU B CA 1
ATOM 3010 C C . GLU B 1 166 ? -18.688 34.719 11.977 1 59.19 166 GLU B C 1
ATOM 3012 O O . GLU B 1 166 ? -18.609 33.812 11.141 1 59.19 166 GLU B O 1
ATOM 3017 N N . ASN B 1 167 ? -17.562 35.531 12.469 1 75.12 167 ASN B N 1
ATOM 3018 C CA . ASN B 1 167 ? -16.516 35.688 11.453 1 75.12 167 ASN B CA 1
ATOM 3019 C C . ASN B 1 167 ? -15.219 35 11.859 1 75.12 167 ASN B C 1
ATOM 3021 O O . ASN B 1 167 ? -14.195 35.156 11.195 1 75.12 167 ASN B O 1
ATOM 3025 N N . GLU B 1 168 ? -15.266 34.219 13.094 1 85.88 168 GLU B N 1
ATOM 3026 C CA . GLU B 1 168 ? -14.023 33.594 13.523 1 85.88 168 GLU B CA 1
ATOM 3027 C C . GLU B 1 168 ? -13.844 32.219 12.891 1 85.88 168 GLU B C 1
ATOM 3029 O O . GLU B 1 168 ? -14.797 31.438 12.805 1 85.88 168 GLU B O 1
ATOM 3034 N N . GLN B 1 169 ? -12.609 32.031 12.398 1 89.88 169 GLN B N 1
ATOM 3035 C CA . GLN B 1 169 ? -12.219 30.75 11.805 1 89.88 169 GLN B CA 1
ATOM 3036 C C . GLN B 1 169 ? -11.078 30.109 12.594 1 89.88 169 GLN B C 1
ATOM 3038 O O . GLN B 1 169 ? -10.273 30.797 13.219 1 89.88 169 GLN B O 1
ATOM 3043 N N . SER B 1 170 ? -11.094 28.766 12.688 1 94.25 170 SER B N 1
ATOM 3044 C CA . SER B 1 170 ? -9.992 28 13.25 1 94.25 170 SER B CA 1
ATOM 3045 C C . SER B 1 170 ? -9.289 27.172 12.18 1 94.25 170 SER B C 1
ATOM 3047 O O . SER B 1 170 ? -9.945 26.547 11.352 1 94.25 170 SER B O 1
ATOM 3049 N N . TRP B 1 171 ? -7.938 27.266 12.25 1 96.56 171 TRP B N 1
ATOM 3050 C CA . TRP B 1 171 ? -7.125 26.578 11.258 1 96.56 171 TRP B CA 1
ATOM 3051 C C . TRP B 1 171 ? -6.047 25.734 11.93 1 96.56 171 TRP B C 1
ATOM 3053 O O . TRP B 1 171 ? -5.441 26.172 12.914 1 96.56 171 TRP B O 1
ATOM 3063 N N . ASP B 1 172 ? -5.836 24.562 11.391 1 96.88 172 ASP B N 1
ATOM 3064 C CA . ASP B 1 172 ? -4.664 23.75 11.719 1 96.88 172 ASP B CA 1
ATOM 3065 C C . ASP B 1 172 ? -3.533 24 10.719 1 96.88 172 ASP B C 1
ATOM 3067 O O . ASP B 1 172 ? -3.771 24.109 9.516 1 96.88 172 ASP B O 1
ATOM 3071 N N . VAL B 1 173 ? -2.342 24.078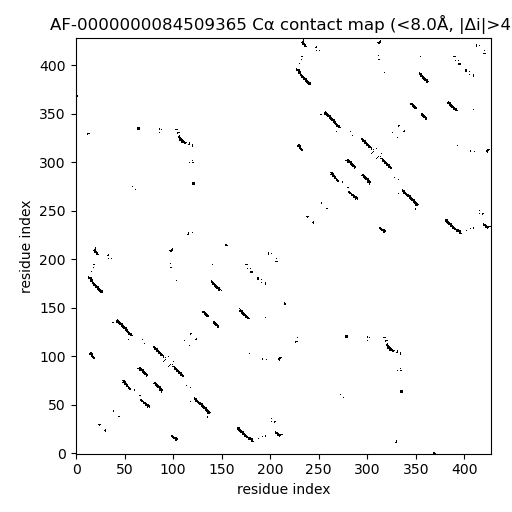 11.258 1 98.06 173 VAL B N 1
ATOM 3072 C CA . VAL B 1 173 ? -1.179 24.25 10.398 1 98.06 173 VAL B CA 1
ATOM 3073 C C . VAL B 1 173 ? -0.161 23.141 10.664 1 98.06 173 VAL B C 1
ATOM 3075 O O . VAL B 1 173 ? 0.232 22.922 11.812 1 98.06 173 VAL B O 1
ATOM 3078 N N . ASP B 1 174 ? 0.237 22.484 9.609 1 97.31 174 ASP B N 1
ATOM 3079 C CA . ASP B 1 174 ? 1.262 21.453 9.672 1 97.31 174 ASP B CA 1
ATOM 3080 C C . ASP B 1 174 ? 2.426 21.766 8.734 1 97.31 174 ASP B C 1
ATOM 3082 O O . ASP B 1 174 ? 2.23 21.969 7.535 1 97.31 174 ASP B O 1
ATOM 3086 N N . ILE B 1 175 ? 3.572 21.844 9.289 1 98.19 175 ILE B N 1
ATOM 3087 C CA . ILE B 1 175 ? 4.785 21.953 8.484 1 98.19 175 ILE B CA 1
ATOM 3088 C C . ILE B 1 175 ? 5.52 20.609 8.484 1 98.19 175 ILE B C 1
ATOM 3090 O O . ILE B 1 175 ? 5.82 20.062 9.547 1 98.19 175 ILE B O 1
ATOM 3094 N N . ARG B 1 176 ? 5.816 20.141 7.293 1 97.75 176 ARG B N 1
ATOM 3095 C CA . ARG B 1 176 ? 6.449 18.828 7.18 1 97.75 176 ARG B CA 1
ATOM 3096 C C . ARG B 1 176 ? 7.559 18.844 6.137 1 97.75 176 ARG B C 1
ATOM 3098 O O . ARG B 1 176 ? 7.391 19.406 5.051 1 97.75 176 ARG B O 1
ATOM 3105 N N . GLN B 1 177 ? 8.602 18.312 6.5 1 97.81 177 GLN B N 1
ATOM 3106 C CA . GLN B 1 177 ? 9.617 18.016 5.5 1 97.81 177 GLN B CA 1
ATOM 3107 C C . GLN B 1 177 ? 9.766 16.516 5.289 1 97.81 177 GLN B C 1
ATOM 3109 O O . GLN B 1 177 ? 9.992 15.766 6.242 1 97.81 177 GLN B O 1
ATOM 3114 N N . TYR B 1 178 ? 9.586 16.125 4.059 1 94.75 178 TYR B N 1
ATOM 3115 C CA . TYR B 1 178 ? 9.656 14.727 3.648 1 94.75 178 TYR B CA 1
ATOM 3116 C C . TYR B 1 178 ? 9.953 14.609 2.158 1 94.75 178 TYR B C 1
ATOM 3118 O O . TYR B 1 178 ? 9.539 15.453 1.366 1 94.75 178 TYR B O 1
ATOM 3126 N N . PRO B 1 179 ? 10.758 13.578 1.697 1 93.56 179 PRO B N 1
ATOM 3127 C CA . PRO B 1 179 ? 11.438 12.562 2.498 1 93.56 179 PRO B CA 1
ATOM 3128 C C . PRO B 1 179 ? 12.781 13.039 3.041 1 93.56 179 PRO B C 1
ATOM 3130 O O . PRO B 1 179 ? 13.461 13.844 2.396 1 93.56 179 PRO B O 1
ATOM 3133 N N . VAL B 1 180 ? 13.07 12.641 4.27 1 94.69 180 VAL B N 1
ATOM 3134 C CA . VAL B 1 180 ? 14.383 12.852 4.859 1 94.69 180 VAL B CA 1
ATOM 3135 C C . VAL B 1 180 ? 15.141 11.523 4.941 1 94.69 180 VAL B C 1
ATOM 3137 O O . VAL B 1 180 ? 14.797 10.656 5.75 1 94.69 180 VAL B O 1
ATOM 3140 N N . ILE B 1 181 ? 16.141 11.352 4.078 1 86.75 181 ILE B N 1
ATOM 3141 C CA . ILE B 1 181 ? 16.859 10.078 4.004 1 86.75 181 ILE B CA 1
ATOM 3142 C C . ILE B 1 181 ? 18.078 10.125 4.918 1 86.75 181 ILE B C 1
ATOM 3144 O O . ILE B 1 181 ? 18.938 10.984 4.77 1 86.75 181 ILE B O 1
ATOM 3148 N N . SER B 1 182 ? 18.125 9.266 5.879 1 74 182 SER B N 1
ATOM 3149 C CA . SER B 1 182 ? 19.125 9.289 6.934 1 74 182 SER B CA 1
ATOM 3150 C C . SER B 1 182 ? 20.406 8.602 6.488 1 74 182 SER B C 1
ATOM 3152 O O . SER B 1 182 ? 20.75 7.523 6.98 1 74 182 SER B O 1
ATOM 3154 N N . VAL B 1 183 ? 20.891 8.727 5.391 1 62.19 183 VAL B N 1
ATOM 3155 C CA . VAL B 1 183 ? 22.156 8.133 4.996 1 62.19 183 VAL B CA 1
ATOM 3156 C C . VAL B 1 183 ? 23.297 8.852 5.699 1 62.19 183 VAL B C 1
ATOM 3158 O O . VAL B 1 183 ? 24.266 8.211 6.148 1 62.19 183 VAL B O 1
ATOM 3161 N N . LYS B 1 184 ? 23 10.094 5.809 1 61.91 184 LYS B N 1
ATOM 3162 C CA . LYS B 1 184 ? 24 10.906 6.477 1 61.91 184 LYS B CA 1
ATOM 3163 C C . LYS B 1 184 ? 23.438 11.539 7.746 1 61.91 184 LYS B C 1
ATOM 3165 O O . LYS B 1 184 ? 22.312 12.031 7.754 1 61.91 184 LYS B O 1
ATOM 3170 N N . ASP B 1 185 ? 24.031 11.469 8.898 1 61.97 185 ASP B N 1
ATOM 3171 C CA . ASP B 1 185 ? 23.672 12.039 10.195 1 61.97 185 ASP B CA 1
ATOM 3172 C C . ASP B 1 185 ? 23.172 13.477 10.047 1 61.97 185 ASP B C 1
ATOM 3174 O O . ASP B 1 185 ? 22.25 13.898 10.75 1 61.97 185 ASP B O 1
ATOM 3178 N N . THR B 1 186 ? 23.516 13.93 9 1 78.25 186 THR B N 1
ATOM 3179 C CA . THR B 1 186 ? 23.281 15.367 8.938 1 78.25 186 THR B CA 1
ATOM 3180 C C . THR B 1 186 ? 21.922 15.656 8.281 1 78.25 186 THR B C 1
ATOM 3182 O O . THR B 1 186 ? 21.375 16.75 8.43 1 78.25 186 THR B O 1
ATOM 3185 N N . SER B 1 187 ? 21.359 14.711 7.738 1 87.94 187 SER B N 1
ATOM 3186 C CA . SER B 1 187 ? 20.156 14.977 6.965 1 87.94 187 SER B CA 1
ATOM 3187 C C . SER B 1 187 ? 18.984 15.328 7.875 1 87.94 187 SER B C 1
ATOM 3189 O O . SER B 1 187 ? 18.234 16.266 7.598 1 87.94 187 SER B O 1
ATOM 3191 N N . ILE B 1 188 ? 18.875 14.711 8.984 1 92.81 188 ILE B N 1
ATOM 3192 C CA . ILE B 1 188 ? 17.766 14.945 9.906 1 92.81 188 ILE B CA 1
ATOM 3193 C C . ILE B 1 188 ? 17.938 16.297 10.586 1 92.81 188 ILE B C 1
ATOM 3195 O O . ILE B 1 188 ? 17 17.078 10.688 1 92.81 188 ILE B O 1
ATOM 3199 N N . THR B 1 189 ? 19.141 16.562 10.969 1 93.25 189 THR B N 1
ATOM 3200 C CA . THR B 1 189 ? 19.438 17.828 11.633 1 93.25 189 THR B CA 1
ATOM 3201 C C . THR B 1 189 ? 19.125 19.016 10.703 1 93.25 189 THR B C 1
ATOM 3203 O O . THR B 1 189 ? 18.547 20.016 11.125 1 93.25 189 THR B O 1
ATOM 3206 N N . GLU B 1 190 ? 19.531 18.797 9.516 1 94.94 190 GLU B N 1
ATOM 3207 C CA . GLU B 1 190 ? 19.266 19.844 8.523 1 94.94 190 GLU B CA 1
ATOM 3208 C C . GLU B 1 190 ? 17.766 20.047 8.328 1 94.94 190 GLU B C 1
ATOM 3210 O O . GLU B 1 190 ? 17.297 21.172 8.211 1 94.94 190 GLU B O 1
ATOM 3215 N N . ALA B 1 191 ? 17.062 19.016 8.227 1 96.31 191 ALA B N 1
ATOM 3216 C CA . ALA B 1 191 ? 15.609 19.094 8.07 1 96.31 191 ALA B CA 1
ATOM 3217 C C . ALA B 1 191 ? 14.961 19.766 9.273 1 96.31 191 ALA B C 1
ATOM 3219 O O . ALA B 1 191 ? 14.047 20.578 9.117 1 96.31 191 ALA B O 1
ATOM 3220 N N . VAL B 1 192 ? 15.43 19.453 10.43 1 96.62 192 VAL B N 1
ATOM 3221 C CA . VAL B 1 192 ? 14.922 20.094 11.648 1 96.62 192 VAL B CA 1
ATOM 3222 C C . VAL B 1 192 ? 15.195 21.594 11.602 1 96.62 192 VAL B C 1
ATOM 3224 O O . VAL B 1 192 ? 14.305 22.391 11.891 1 96.62 192 VAL B O 1
ATOM 3227 N N . ASP B 1 193 ? 16.344 21.938 11.203 1 96.38 193 ASP B N 1
ATOM 3228 C CA . ASP B 1 193 ? 16.688 23.344 11.094 1 96.38 193 ASP B CA 1
ATOM 3229 C C . ASP B 1 193 ? 15.781 24.062 10.109 1 96.38 193 ASP B C 1
ATOM 3231 O O . ASP B 1 193 ? 15.398 25.219 10.336 1 96.38 193 ASP B O 1
ATOM 3235 N N . ASN B 1 194 ? 15.492 23.438 9.047 1 96.38 194 ASN B N 1
ATOM 3236 C CA . ASN B 1 194 ? 14.617 24.016 8.031 1 96.38 194 ASN B CA 1
ATOM 3237 C C . ASN B 1 194 ? 13.242 24.328 8.602 1 96.38 194 ASN B C 1
ATOM 3239 O O . ASN B 1 194 ? 12.711 25.422 8.383 1 96.38 194 ASN B O 1
ATOM 3243 N N . VAL B 1 195 ? 12.672 23.422 9.328 1 97.69 195 VAL B N 1
ATOM 3244 C CA . VAL B 1 195 ? 11.336 23.641 9.867 1 97.69 195 VAL B CA 1
ATOM 3245 C C . VAL B 1 195 ? 11.391 24.688 10.977 1 97.69 195 VAL B C 1
ATOM 3247 O O . VAL B 1 195 ? 10.477 25.516 11.117 1 97.69 195 VAL B O 1
ATOM 3250 N N . LEU B 1 196 ? 12.492 24.719 11.719 1 97.69 196 LEU B N 1
ATOM 3251 C CA . LEU B 1 196 ? 12.648 25.703 12.789 1 97.69 196 LEU B CA 1
ATOM 3252 C C . LEU B 1 196 ? 12.812 27.109 12.234 1 97.69 196 LEU B C 1
ATOM 3254 O O . LEU B 1 196 ? 12.414 28.078 12.875 1 97.69 196 LEU B O 1
ATOM 3258 N N . THR B 1 197 ? 13.383 27.188 11.094 1 97.25 197 THR B N 1
ATOM 3259 C CA . THR B 1 197 ? 13.477 28.469 10.422 1 97.25 197 THR B CA 1
ATOM 3260 C C . THR B 1 197 ? 12.094 29.078 10.203 1 97.25 197 THR B C 1
ATOM 3262 O O . THR B 1 197 ? 11.883 30.266 10.43 1 97.25 197 THR B O 1
ATOM 3265 N N . PHE B 1 198 ? 11.164 28.312 9.805 1 97.19 198 PHE B N 1
ATOM 3266 C CA . PHE B 1 198 ? 9.805 28.797 9.594 1 97.19 198 PHE B CA 1
ATOM 3267 C C . PHE B 1 198 ? 9.125 29.094 10.93 1 97.19 198 PHE B C 1
ATOM 3269 O O . PHE B 1 198 ? 8.312 30.016 11.016 1 97.19 198 PHE B O 1
ATOM 3276 N N . LYS B 1 199 ? 9.469 28.297 11.906 1 97.75 199 LYS B N 1
ATOM 3277 C CA . LYS B 1 199 ? 8.961 28.609 13.234 1 97.75 199 LYS B CA 1
ATOM 3278 C C . LYS B 1 199 ? 9.352 30.016 13.664 1 97.75 199 LYS B C 1
ATOM 3280 O O . LYS B 1 199 ? 8.516 30.781 14.141 1 97.75 199 LYS B O 1
ATOM 3285 N N . LEU B 1 200 ? 10.57 30.297 13.414 1 97.56 200 LEU B N 1
ATOM 3286 C CA . LEU B 1 200 ? 11.086 31.625 13.773 1 97.56 200 LEU B CA 1
ATOM 3287 C C . LEU B 1 200 ? 10.469 32.688 12.883 1 97.56 200 LEU B C 1
ATOM 3289 O O . LEU B 1 200 ? 10.109 33.781 13.367 1 97.56 200 LEU B O 1
ATOM 3293 N N . LEU B 1 201 ? 10.336 32.375 11.68 1 97.31 201 LEU B N 1
ATOM 3294 C CA . LEU B 1 201 ? 9.789 33.312 10.703 1 97.31 201 LEU B CA 1
ATOM 3295 C C . LEU B 1 201 ? 8.359 33.688 11.062 1 97.31 201 LEU B C 1
ATOM 3297 O O . LEU B 1 201 ? 7.938 34.844 10.805 1 97.31 201 LEU B O 1
ATOM 3301 N N . MET B 1 202 ? 7.637 32.812 11.656 1 97.62 202 MET B N 1
ATOM 3302 C CA . MET B 1 202 ? 6.207 33.031 11.875 1 97.62 202 MET B CA 1
ATOM 3303 C C . MET B 1 202 ? 5.949 33.562 13.281 1 97.62 202 MET B C 1
ATOM 3305 O O . MET B 1 202 ? 4.805 33.844 13.641 1 97.62 202 MET B O 1
ATOM 3309 N N . LYS B 1 203 ? 7.02 33.688 14.008 1 96.12 203 LYS B N 1
ATOM 3310 C CA . LYS B 1 203 ? 6.875 34.219 15.367 1 96.12 203 LYS B CA 1
ATOM 3311 C C . LYS B 1 203 ? 6.059 35.5 15.391 1 96.12 203 LYS B C 1
ATOM 3313 O O . LYS B 1 203 ? 6.301 36.406 14.586 1 96.12 203 LYS B O 1
ATOM 3318 N N . GLY B 1 204 ? 5.086 35.531 16.328 1 95.44 204 GLY B N 1
ATOM 3319 C CA . GLY B 1 204 ? 4.215 36.688 16.422 1 95.44 204 GLY B CA 1
ATOM 3320 C C . GLY B 1 204 ? 2.887 36.5 15.719 1 95.44 204 GLY B C 1
ATOM 3321 O O . GLY B 1 204 ? 1.895 37.156 16.062 1 95.44 204 GLY B O 1
ATOM 3322 N N . LEU B 1 205 ? 2.9 35.656 14.703 1 96.31 205 LEU B N 1
ATOM 3323 C CA . LEU B 1 205 ? 1.683 35.406 13.953 1 96.31 205 LEU B CA 1
ATOM 3324 C C . LEU B 1 205 ? 1.154 34 14.25 1 96.31 205 LEU B C 1
ATOM 3326 O O . LEU B 1 205 ? -0.057 33.812 14.375 1 96.31 205 LEU B O 1
ATOM 3330 N N . LEU B 1 206 ? 2.039 33.062 14.383 1 97.25 206 LEU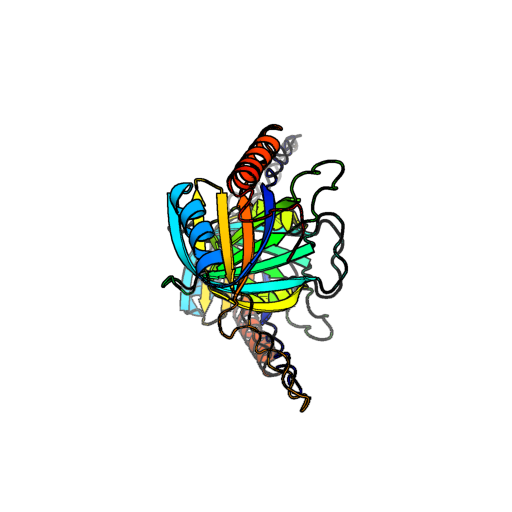 B N 1
ATOM 3331 C CA . LEU B 1 206 ? 1.704 31.656 14.531 1 97.25 206 LEU B CA 1
ATOM 3332 C C . LEU B 1 206 ? 2.74 30.953 15.391 1 97.25 206 LEU B C 1
ATOM 3334 O O . LEU B 1 206 ? 3.943 31.078 15.156 1 97.25 206 LEU B O 1
ATOM 3338 N N . ASP B 1 207 ? 2.262 30.25 16.391 1 97 207 ASP B N 1
ATOM 3339 C CA . ASP B 1 207 ? 3.137 29.438 17.234 1 97 207 ASP B CA 1
ATOM 3340 C C . ASP B 1 207 ? 3.18 28 16.766 1 97 207 ASP B C 1
ATOM 3342 O O . ASP B 1 207 ? 2.182 27.281 16.859 1 97 207 ASP B O 1
ATOM 3346 N N . LEU B 1 208 ? 4.324 27.609 16.297 1 97.75 208 LEU B N 1
ATOM 3347 C CA . LEU B 1 208 ? 4.559 26.234 15.875 1 97.75 208 LEU B CA 1
ATOM 3348 C C . LEU B 1 208 ? 5.27 25.453 16.969 1 97.75 208 LEU B C 1
ATOM 3350 O O . LEU B 1 208 ? 6.227 25.938 17.578 1 97.75 208 LEU B O 1
ATOM 3354 N N . GLU B 1 209 ? 4.789 24.234 17.219 1 97.44 209 GLU B N 1
ATOM 3355 C CA . GLU B 1 209 ? 5.332 23.453 18.328 1 97.44 209 GLU B CA 1
ATOM 3356 C C . GLU B 1 209 ? 5.527 22 17.953 1 97.44 209 GLU B C 1
ATOM 3358 O O . GLU B 1 209 ? 4.938 21.516 16.969 1 97.44 209 GLU B O 1
ATOM 3363 N N . ARG B 1 210 ? 6.453 21.359 18.719 1 97.94 210 ARG B N 1
ATOM 3364 C CA . ARG B 1 210 ? 6.594 19.922 18.609 1 97.94 210 ARG B CA 1
ATOM 3365 C C . ARG B 1 210 ? 5.367 19.203 19.172 1 97.94 210 ARG B C 1
ATOM 3367 O O . ARG B 1 210 ? 5.266 18.984 20.375 1 97.94 210 ARG B O 1
ATOM 3374 N N . LYS B 1 211 ? 4.484 18.844 18.328 1 96.31 211 LYS B N 1
ATOM 3375 C CA . LYS B 1 211 ? 3.256 18.172 18.734 1 96.31 211 LYS B CA 1
ATOM 3376 C C . LYS B 1 211 ? 2.867 17.078 17.734 1 96.31 211 LYS B C 1
ATOM 3378 O O . LYS B 1 211 ? 2.846 17.312 16.531 1 96.31 211 LYS B O 1
ATOM 3383 N N . ASP B 1 212 ? 2.631 15.961 18.281 1 93.88 212 ASP B N 1
ATOM 3384 C CA . ASP B 1 212 ? 2.234 14.844 17.422 1 93.88 212 ASP B CA 1
ATOM 3385 C C . ASP B 1 212 ? 0.719 14.797 17.25 1 93.88 212 ASP B C 1
ATOM 3387 O O . ASP B 1 212 ? 0.004 14.281 18.109 1 93.88 212 ASP B O 1
ATOM 3391 N N . VAL B 1 213 ? 0.207 15.359 16.25 1 87.5 213 VAL B N 1
ATOM 3392 C CA . VAL B 1 213 ? -1.22 15.359 15.953 1 87.5 213 VAL B CA 1
ATOM 3393 C C . VAL B 1 213 ? -1.482 14.539 14.695 1 87.5 213 VAL B C 1
ATOM 3395 O O . VAL B 1 213 ? -0.769 14.672 13.695 1 87.5 213 VAL B O 1
ATOM 3398 N N . GLN B 1 214 ? -2.414 13.609 14.781 1 82.12 214 GLN B N 1
ATOM 3399 C CA . GLN B 1 214 ? -2.746 12.766 13.633 1 82.12 214 GLN B CA 1
ATOM 3400 C C . GLN B 1 214 ? -3.926 13.336 12.852 1 82.12 214 GLN B C 1
ATOM 3402 O O . GLN B 1 214 ? -4.781 14.016 13.422 1 82.12 214 GLN B O 1
#

Secondary structure (DSSP, 8-state):
------------PPEEEEEEEEEEEE-HHHHHHHHHHHHHHSSEEEEEEEEEEEEEESSPPPTTS-SEEEEEEETTSS---EEEEEE-PPPPTTTSSSSEEEEEEEEEEEEE-HHHHHHHTTEEEEEEEEEEEEEEEETTEEEEEEEPPP---------------TT-EEEEEEEEEEEEETTSTHHHHHHHHHHHHHHHHTTTT---B-----/------------PPEEEEEEEEEEEE-HHHHHHHHHHHHHHSSEEEEEEEEEEEEEESSPPPTTS-SEEEEEEETTSS---EEEEEE-PPPPTTTSSSSEEEEEEEEEEEEE-HHHHHHHTTEEEEEEEEEEEEEEEETTEEEEEEEPPPP--------------TT-EEEEEEEEEEEEETTSHHHHHHHHHHHHHHHHHTTTT---B-----

Nearest PDB structures (foldseek):
  7lbm-assembly1_k  TM=7.930E-01  e=2.867E-12  Homo sapiens
  7ena-assembly1_r  TM=7.605E-01  e=5.208E-12  Homo sapiens
  8trh-assembly1_R  TM=7.398E-01  e=1.270E-12  Homo sapiens
  4h63-assembly1_R  TM=7.167E-01  e=1.542E-11  Schizosaccharomyces pombe 972h-
  5u0p-assembly1_R  TM=7.328E-01  e=2.653E-11  Schizosaccharomyces pombe

Sequence (428 aa):
MSTTTPLPQSQTPLSYEVSLWGEITGDKEAIDPIIHRFTLNTETTQKLGIRDIIFEPNEEPAIGEPLYLRCRKDNTKTGNSWSLFTYGRPQPERISPDAIVRPVAMMNINAGNIVAFASALGYRIKSDTVKEGYLFTKANLAIQMFRQPKPKPKDSEIIDLDPEPENEQSWDVDIRQYPVISVKDTSITEAVDNVLTFKLLMKGLLDLERKDVQMSTTTPLPQSQTPLSYEVSLWGEITGDKEAIDPIIHRFTLNTETTQKLGIRDIIFEPNEEPAIGEPLYLRCRKDNTKTGNSWSLFTYGRPQPERISPDAIVRPVAMMNINAGNIVAFASALGYRIKSDTVKEGYLFTKANLAIQMFRQPKPKPKDSEIIDLDPEPENEQSWDVDIRQYPVISVKDTSITEAVDNVLTFKLLMKGLLDLERKDVQ

Solvent-accessible surface area (backbone atoms only — not comparable to full-atom values): 23294 Å² total; per-residue (Å²): 115,82,73,77,67,71,68,75,79,73,71,66,74,60,30,26,34,35,34,34,28,31,64,46,76,37,35,66,81,63,46,49,60,52,55,48,53,51,50,72,75,33,75,44,72,42,81,36,38,30,41,43,36,34,29,32,52,78,55,86,64,57,92,66,26,35,61,31,37,38,37,38,30,51,67,78,48,89,62,79,42,33,38,43,35,39,32,36,66,59,50,55,53,91,81,35,65,77,33,39,38,24,44,36,34,55,37,31,31,62,46,65,52,65,67,44,34,43,37,45,62,29,30,42,82,72,44,80,45,77,42,43,39,36,37,33,32,44,92,53,32,39,35,40,36,33,56,52,78,74,77,72,76,67,65,70,83,71,81,79,62,73,67,67,64,92,62,61,46,42,32,43,35,40,38,36,35,49,83,34,57,63,86,42,87,57,41,55,57,51,50,48,50,56,56,48,50,52,38,60,69,32,55,96,77,42,66,59,37,60,55,93,76,132,118,83,73,74,67,71,70,76,78,73,71,65,73,58,31,27,34,36,34,36,28,31,65,45,75,35,35,65,81,63,46,47,59,52,55,49,52,50,48,72,74,33,76,44,72,42,81,36,38,31,42,43,35,35,29,32,54,76,56,86,62,55,93,68,25,34,60,32,36,38,37,39,31,51,68,79,49,90,64,80,43,32,37,41,34,38,32,36,66,58,51,54,54,91,81,36,65,76,33,40,36,24,44,36,34,55,37,34,29,61,46,67,52,64,67,45,35,42,39,45,62,30,29,40,80,72,46,78,46,79,42,44,41,36,38,34,32,46,93,52,31,40,35,40,37,34,55,52,79,75,78,71,76,67,64,69,82,74,81,77,63,72,67,65,65,93,61,60,46,42,33,42,35,39,39,37,35,49,83,34,57,62,85,42,85,55,41,56,56,51,50,47,49,55,57,48,50,52,39,60,70,32,55,95,77,43,65,58,38,59,54,94,76,133

pLDDT: mean 87.34, std 17.99, range [23.0, 98.62]

Radius of gyration: 26.93 Å; Cα contacts (8 Å, |Δi|>4): 897; chains: 2; bounding box: 66×79×53 Å